Protein 5TR9 (pdb70)

Secondary structure (DSSP, 8-state):
--SEEEEEEEEEEEEETTEEEEEEE--TT----TT-EEEEEEEETTEEEEEEEE--S-TT-SEEEEEEEPPTT-HHHHHHHH--TT-EEEEES--B----GGGSPTTSEEEEEEEGGGGHHHHHHHT-HHHHHHSSEEEEEEEESSGGG-TTHHHHHHHH---EEEEEEESSS--SSSEESS-HHHHHHTTHHHHHHTS---TTTEEEEEEE-HHHHHHHHHHHHHTT--B--SS---SEEEEE--/--SEEEEEEEEEEEEETTEEEEEEE--TT----TT-EEEEEEEETTEEEEEEEE--S-TT-SEEEEEEEPPTT-HHHHHHTT--TT-EEEEES--B----GGGSPTTSEEEEEEEGGGGHHHHHHHT-HHHHHHSSEEEEEEEESSGGG-TTHHHHHHHT---EEEEEEESSS--SSSEESS-HHHHHHTTHHHHHHTS---TTTEEEEEEE-HHHHHHHHHHHHHTT--B--SS---SEEEEE--

Structure (mmCIF, N/CA/C/O backbone):
data_5TR9
#
_entry.id   5TR9
#
_cell.length_a   163.010
_cell.length_b   163.010
_cell.length_c   163.010
_cell.angle_alpha   90.000
_cell.angle_beta   90.000
_cell.angle_gamma   90.000
#
_symmetry.space_group_name_H-M   'I 21 3'
#
loop_
_entity.id
_entity.type
_entity.pdbx_description
1 polymer 'Ferredoxin-NADP reductase'
2 non-polymer 'FLAVIN-ADENINE DINUCLEOTIDE'
3 non-polymer 1,2-ETHANEDIOL
4 non-polymer 'CHLORIDE ION'
5 non-polymer 'MAGNESIUM ION'
6 non-polymer 'SODIUM ION'
7 water water
#
loop_
_atom_site.group_PDB
_atom_site.id
_atom_site.type_symbol
_atom_site.label_atom_id
_atom_site.label_alt_id
_atom_site.label_comp_id
_atom_site.label_asym_id
_atom_site.label_entity_id
_atom_site.label_seq_id
_atom_site.pdbx_PDB_ins_code
_atom_site.Cartn_x
_atom_site.Cartn_y
_atom_site.Cartn_z
_atom_site.occupancy
_atom_site.B_iso_or_equiv
_atom_site.auth_seq_id
_atom_site.auth_comp_id
_atom_si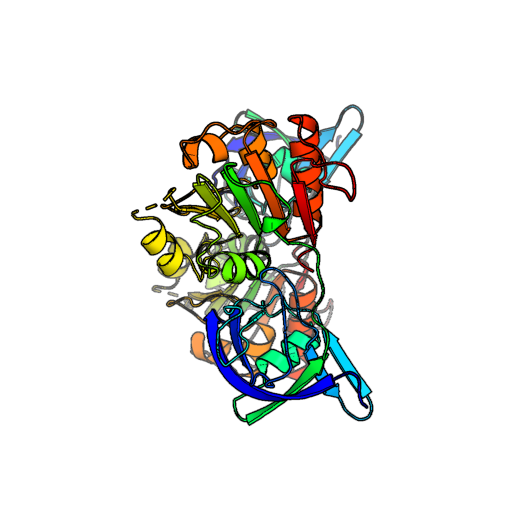te.auth_asym_id
_atom_site.auth_atom_id
_atom_site.pdbx_PDB_model_num
ATOM 1 N N . GLU A 1 14 ? -12.836 -55.571 54.491 1.00 57.29 14 GLU A N 1
ATOM 2 C CA . GLU A 1 14 ? -11.889 -55.896 53.432 1.00 56.11 14 GLU A CA 1
ATOM 3 C C . GLU A 1 14 ? -11.262 -54.622 52.854 1.00 57.49 14 GLU A C 1
ATOM 4 O O . GLU A 1 14 ? -10.889 -53.710 53.598 1.00 59.23 14 GLU A O 1
ATOM 6 N N . ALA A 1 15 ? -11.145 -54.567 51.528 1.00 48.97 15 ALA A N 1
ATOM 7 C CA . ALA A 1 15 ? -10.574 -53.402 50.870 1.00 41.46 15 ALA A CA 1
ATOM 8 C C . ALA A 1 15 ? -11.505 -52.197 51.000 1.00 32.21 15 ALA A C 1
ATOM 9 O O . ALA A 1 15 ? -12.696 -52.325 51.297 1.00 36.99 15 ALA A O 1
ATOM 11 N N . LYS A 1 16 ? -10.941 -51.010 50.780 1.00 29.94 16 LYS A N 1
ATOM 12 C CA . LYS A 1 16 ? -11.688 -49.763 50.877 1.00 24.56 16 LYS A CA 1
ATOM 13 C C . LYS A 1 16 ? -12.395 -49.400 49.580 1.00 22.08 16 LYS A C 1
ATOM 14 O O . LYS A 1 16 ? -13.061 -48.365 49.525 1.00 20.61 16 LYS A O 1
ATOM 16 N N . PHE A 1 17 ? -12.278 -50.235 48.550 1.00 21.38 17 PHE A N 1
ATOM 17 C CA . PHE A 1 17 ? -12.876 -49.962 47.253 1.00 17.64 17 PHE A CA 1
ATOM 18 C C . PHE A 1 17 ? -13.305 -51.276 46.613 1.00 20.78 17 PHE A C 1
ATOM 19 O O . PHE A 1 17 ? -12.925 -52.359 47.059 1.00 21.97 17 PHE A O 1
ATOM 27 N N . THR A 1 18 ? -14.087 -51.167 45.541 1.00 19.68 18 THR A N 1
ATOM 28 C CA . THR A 1 18 ? -14.416 -52.301 44.691 1.00 16.75 18 THR A CA 1
ATOM 29 C C . THR A 1 18 ? -13.966 -52.028 43.259 1.00 16.02 18 THR A C 1
ATOM 30 O O . THR A 1 18 ? -13.791 -50.875 42.841 1.00 19.20 18 THR A O 1
ATOM 34 N N . GLU A 1 19 ? -13.759 -53.115 42.520 1.00 19.53 19 GLU A N 1
ATOM 35 C CA . GLU A 1 19 ? -13.444 -53.046 41.099 1.00 17.03 19 GLU A CA 1
ATOM 36 C C . GLU A 1 19 ? -14.756 -53.026 40.322 1.00 18.85 19 GLU A C 1
ATOM 37 O O . GLU A 1 19 ? -15.541 -53.981 40.393 1.00 21.81 19 GLU A O 1
ATOM 43 N N . GLU A 1 20 ? -14.998 -51.939 39.606 1.00 16.85 20 GLU A N 1
ATOM 44 C CA . GLU A 1 20 ? -16.177 -51.791 38.770 1.00 15.82 20 GLU A CA 1
ATOM 45 C C . GLU A 1 20 ? -15.761 -51.733 37.301 1.00 17.64 20 GLU A C 1
ATOM 46 O O . GLU A 1 20 ? -14.579 -51.833 36.958 1.00 18.99 20 GLU A O 1
ATOM 52 N N . LYS A 1 21 ? -16.749 -51.586 36.419 1.00 17.26 21 LYS A N 1
ATOM 53 C CA . LYS A 1 21 ? -16.510 -51.549 34.980 1.00 16.40 21 LYS A CA 1
ATOM 54 C C . LYS A 1 21 ? -17.038 -50.248 34.394 1.00 14.64 21 LYS A C 1
ATOM 55 O O . LYS A 1 21 ? -18.116 -49.781 34.776 1.00 15.77 21 LYS A O 1
ATOM 61 N N . ILE A 1 22 ? -16.283 -49.675 33.452 1.00 12.65 22 ILE A N 1
ATOM 62 C CA . ILE A 1 22 ? -16.820 -48.599 32.621 1.00 13.82 22 ILE A CA 1
ATOM 63 C C . ILE A 1 22 ? -17.910 -49.179 31.733 1.00 13.33 22 ILE A C 1
ATOM 64 O O . ILE A 1 22 ? -17.686 -50.164 31.023 1.00 15.28 22 ILE A O 1
ATOM 69 N N . LEU A 1 23 ? -19.096 -48.572 31.764 1.00 11.60 23 LEU A N 1
ATOM 70 C CA . LEU A 1 23 ? -20.180 -49.040 30.909 1.00 11.08 23 LEU A CA 1
ATOM 71 C C . LEU A 1 23 ? -20.228 -48.288 29.584 1.00 13.19 23 LEU A C 1
ATOM 72 O O . LEU A 1 23 ? -20.447 -48.903 28.534 1.00 16.77 23 LEU A O 1
ATOM 77 N N . TRP A 1 24 ? -20.009 -46.976 29.604 1.00 12.18 24 TRP A N 1
ATOM 78 C CA . TRP A 1 24 ? -20.011 -46.201 28.371 1.00 12.31 24 TRP A CA 1
ATOM 79 C C . TRP A 1 24 ? -19.465 -44.818 28.677 1.00 13.77 24 TRP A C 1
ATOM 80 O O . TRP A 1 24 ? -19.509 -44.360 29.821 1.00 13.53 24 TRP A O 1
ATOM 91 N N . VAL A 1 25 ? -18.964 -44.159 27.632 1.00 12.03 25 VAL A N 1
ATOM 92 C CA . VAL A 1 25 ? -18.461 -42.792 27.705 1.00 12.49 25 VAL A CA 1
ATOM 93 C C . VAL A 1 25 ? -19.117 -42.005 26.584 1.00 13.76 25 VAL A C 1
ATOM 94 O O . VAL A 1 25 ? -19.092 -42.436 25.424 1.00 14.84 25 VAL A O 1
ATOM 98 N N . LYS A 1 26 ? -19.655 -40.838 26.917 1.00 13.09 26 LYS A N 1
ATOM 99 C CA . LYS A 1 26 ? -20.360 -39.991 25.962 1.00 12.16 26 LYS A CA 1
ATOM 100 C C . LYS A 1 26 ? -19.649 -38.649 25.894 1.00 13.85 26 LYS A C 1
ATOM 101 O O . LYS A 1 26 ? -19.512 -37.972 26.915 1.00 15.48 26 LYS A O 1
ATOM 107 N N . HIS A 1 27 ? -19.175 -38.276 24.706 1.00 13.83 27 HIS A N 1
ATOM 108 C CA . HIS A 1 27 ? -18.636 -36.936 24.491 1.00 13.89 27 HIS A CA 1
ATOM 109 C C . HIS A 1 27 ? -19.767 -35.978 24.140 1.00 16.40 27 HIS A C 1
ATOM 110 O O . HIS A 1 27 ? -20.475 -36.177 23.142 1.00 19.73 27 HIS A O 1
ATOM 117 N N . HIS A 1 28 ? -19.944 -34.953 24.970 1.00 12.56 28 HIS A N 1
ATOM 118 C CA . HIS A 1 28 ? -20.863 -33.867 24.654 1.00 13.11 28 HIS A CA 1
ATOM 119 C C . HIS A 1 28 ? -20.172 -32.781 23.846 1.00 18.62 28 HIS A C 1
ATOM 120 O O . HIS A 1 28 ? -20.791 -32.165 22.967 1.00 17.44 28 HIS A O 1
ATOM 127 N N . THR A 1 29 ? -18.899 -32.544 24.145 1.00 16.41 29 THR A N 1
ATOM 128 C CA . THR A 1 29 ? -17.958 -31.755 23.362 1.00 14.02 29 THR A CA 1
ATOM 129 C C . THR A 1 29 ? -16.659 -32.547 23.372 1.00 14.28 29 THR A C 1
ATOM 130 O O . THR A 1 29 ? -16.584 -33.583 24.052 1.00 15.49 29 THR A O 1
ATOM 134 N N . PRO A 1 30 ? -15.614 -32.102 22.668 1.00 15.00 30 PRO A N 1
ATOM 135 C CA . PRO A 1 30 ? -14.335 -32.823 22.742 1.00 16.07 30 PRO A CA 1
ATOM 136 C C . PRO A 1 30 ? -13.779 -32.952 24.144 1.00 18.75 30 PRO A C 1
ATOM 137 O O . PRO A 1 30 ? -13.007 -33.886 24.392 1.00 19.80 30 PRO A O 1
ATOM 141 N N . LYS A 1 31 ? -14.147 -32.069 25.075 1.00 14.07 31 LYS A N 1
ATOM 142 C CA A LYS A 1 31 ? -13.542 -32.079 26.398 0.39 14.70 31 LYS A CA 1
ATOM 143 C CA B LYS A 1 31 ? -13.547 -32.026 26.399 0.61 15.16 31 LYS A CA 1
ATOM 144 C C . LYS A 1 31 ? -14.546 -32.224 27.534 1.00 14.18 31 LYS A C 1
ATOM 145 O O . LYS A 1 31 ? -14.144 -32.180 28.703 1.00 17.00 31 LYS A O 1
ATOM 156 N N . LEU A 1 32 ? -15.832 -32.423 27.241 1.00 13.30 32 LEU A N 1
ATOM 157 C CA . LEU A 1 32 ? -16.836 -32.632 28.280 1.00 10.77 32 LEU A CA 1
ATOM 158 C C . LEU A 1 32 ? -17.466 -34.001 28.076 1.00 11.90 32 LEU A C 1
ATOM 159 O O . LEU A 1 32 ? -18.098 -34.246 27.040 1.00 14.68 32 LEU A O 1
ATOM 164 N N . ILE A 1 33 ? -17.301 -34.888 29.060 1.00 10.87 33 ILE A N 1
ATOM 165 C CA . ILE A 1 33 ? -17.855 -36.236 28.954 1.00 10.50 33 ILE A CA 1
ATOM 166 C C . ILE A 1 33 ? -18.800 -36.503 30.111 1.00 11.28 33 ILE A C 1
ATOM 167 O O . ILE A 1 33 ? -18.634 -35.983 31.221 1.00 12.24 33 ILE A O 1
ATOM 172 N N . THR A 1 34 ? -19.799 -37.343 29.848 1.00 10.81 34 THR A N 1
ATOM 173 C CA . THR A 1 34 ? -20.440 -38.095 30.916 1.00 9.81 34 THR A CA 1
ATOM 174 C C . THR A 1 34 ? -20.101 -39.562 30.708 1.00 12.19 34 THR A C 1
ATOM 175 O O . THR A 1 34 ? -19.796 -39.993 29.588 1.00 13.73 34 THR A O 1
ATOM 179 N N . PHE A 1 35 ? -20.089 -40.315 31.801 1.00 12.84 35 PHE A N 1
ATOM 180 C CA . PHE A 1 35 ? -19.825 -41.741 31.694 1.00 9.65 35 PHE A CA 1
ATOM 181 C C . PHE A 1 35 ? -20.523 -42.458 32.834 1.00 11.72 35 PHE A C 1
ATOM 182 O O . PHE A 1 35 ? -20.819 -41.862 33.873 1.00 12.13 35 PHE A O 1
ATOM 190 N N . ALA A 1 36 ? -20.824 -43.733 32.609 1.00 11.78 36 ALA A N 1
ATOM 191 C CA . ALA A 1 36 ? -21.487 -44.560 33.603 1.00 10.21 36 ALA A CA 1
ATOM 192 C C . ALA A 1 36 ? -20.588 -45.729 33.963 1.00 11.80 36 ALA A C 1
ATOM 193 O O . ALA A 1 36 ? -19.850 -46.251 33.114 1.00 12.59 36 ALA A O 1
ATOM 195 N N . ILE A 1 37 ? -20.674 -46.148 35.225 1.00 10.44 37 ILE A N 1
ATOM 196 C CA . ILE A 1 37 ? -19.951 -47.313 35.711 1.00 10.86 37 ILE A CA 1
ATOM 197 C C . ILE A 1 37 ? -20.937 -48.228 36.426 1.00 13.67 37 ILE A C 1
ATOM 198 O O . ILE A 1 37 ? -22.027 -47.813 36.836 1.00 13.74 37 ILE A O 1
ATOM 203 N N . SER A 1 38 ? -20.552 -49.496 36.556 1.00 13.49 38 SER A N 1
ATOM 204 C CA . SER A 1 38 ? -21.383 -50.431 37.305 1.00 12.78 38 SER A CA 1
ATOM 205 C C . SER A 1 38 ? -21.452 -50.018 38.771 1.00 15.55 38 SER A C 1
ATOM 206 O O . SER A 1 38 ? -20.514 -49.423 39.324 1.00 15.33 38 SER A O 1
ATOM 209 N N . ARG A 1 39 ? -22.595 -50.312 39.385 1.00 15.55 39 ARG A N 1
ATOM 210 C CA . ARG A 1 39 ? -22.902 -49.890 40.748 1.00 15.85 39 ARG A CA 1
ATOM 211 C C . ARG A 1 39 ? -23.100 -51.124 41.608 1.00 19.47 39 ARG A C 1
ATOM 212 O O . ARG A 1 39 ? -24.047 -51.897 41.363 1.00 20.19 39 ARG A O 1
ATOM 220 N N . PRO A 1 40 ? -22.259 -51.366 42.607 1.00 19.16 40 PRO A N 1
ATOM 221 C CA . PRO A 1 40 ? -22.497 -52.516 43.477 1.00 23.03 40 PRO A CA 1
ATOM 222 C C . PRO A 1 40 ? -23.759 -52.319 44.294 1.00 20.90 40 PRO A C 1
ATOM 223 O O . PRO A 1 40 ? -24.175 -51.193 44.591 1.00 19.87 40 PRO A O 1
ATOM 227 N N . GLU A 1 41 ? -24.380 -53.453 44.622 1.00 27.11 41 GLU A N 1
ATOM 228 C CA . GLU A 1 41 ? -25.605 -53.474 45.405 1.00 28.04 41 GLU A CA 1
ATOM 229 C C . GLU A 1 41 ? -25.452 -52.712 46.711 1.00 22.68 41 GLU A C 1
ATOM 230 O O . GLU A 1 41 ? -26.406 -52.085 47.181 1.00 24.43 41 GLU A O 1
ATOM 236 N N . SER A 1 42 ? -24.259 -52.736 47.298 1.00 23.74 42 SER A N 1
ATOM 237 C CA . SER A 1 42 ? -24.015 -52.140 48.603 1.00 28.68 42 SER A CA 1
ATOM 238 C C . SER A 1 42 ? -23.700 -50.650 48.552 1.00 24.79 42 SER A C 1
ATOM 239 O O . SER A 1 42 ? -23.553 -50.038 49.614 1.00 22.91 42 SER A O 1
ATOM 242 N N . TYR A 1 43 ? -23.579 -50.041 47.372 1.00 18.82 43 TYR A N 1
ATOM 243 C CA . TYR A 1 43 ? -23.123 -48.649 47.308 1.00 15.69 43 TYR A CA 1
ATOM 244 C C . TYR A 1 43 ? -24.295 -47.701 47.527 1.00 19.40 43 TYR A C 1
ATOM 245 O O . TYR A 1 43 ? -25.179 -47.589 46.672 1.00 21.91 43 TYR A O 1
ATOM 254 N N . ARG A 1 44 ? -24.276 -46.985 48.651 1.00 18.19 44 ARG A N 1
ATOM 255 C CA . ARG A 1 44 ? -25.317 -46.030 49.011 1.00 15.83 44 ARG A CA 1
ATOM 256 C C . ARG A 1 44 ? -24.758 -44.616 48.965 1.00 15.33 44 ARG A C 1
ATOM 257 O O . ARG A 1 44 ? -23.600 -44.384 49.332 1.00 18.65 44 ARG A O 1
ATOM 265 N N . PHE A 1 45 ? -25.584 -43.662 48.535 1.00 14.97 45 PHE A N 1
ATOM 266 C CA . PHE A 1 45 ? -25.181 -42.269 48.644 1.00 13.86 45 PHE A CA 1
ATOM 267 C C . PHE A 1 45 ? -26.429 -41.419 48.802 1.00 16.68 45 PHE A C 1
ATOM 268 O O . PHE A 1 45 ? -27.550 -41.876 48.561 1.00 14.86 45 PHE A O 1
ATOM 276 N N . LYS A 1 46 ? -26.228 -40.196 49.277 1.00 12.27 46 LYS A N 1
ATOM 277 C CA . LYS A 1 46 ? -27.289 -39.206 49.316 1.00 10.94 46 LYS A CA 1
ATOM 278 C C . LYS A 1 46 ? -27.083 -38.230 48.168 1.00 11.58 46 LYS A C 1
ATOM 279 O O . LYS A 1 46 ? -25.956 -37.804 47.901 1.00 10.87 46 LYS A O 1
ATOM 285 N N . ALA A 1 47 ? -28.175 -37.864 47.496 1.00 11.53 47 ALA A N 1
ATOM 286 C CA . ALA A 1 47 ? -28.063 -36.948 46.366 1.00 11.13 47 ALA A CA 1
ATOM 287 C C . ALA A 1 47 ? -27.338 -35.670 46.769 1.00 11.27 47 ALA A C 1
ATOM 288 O O . ALA A 1 47 ? -27.656 -35.055 47.793 1.00 12.79 47 ALA A O 1
ATOM 290 N N . GLY A 1 48 ? -26.340 -35.288 45.957 1.00 10.87 48 GLY A N 1
ATOM 291 C CA . GLY A 1 48 ? -25.465 -34.176 46.252 1.00 10.80 48 GLY A CA 1
ATOM 292 C C . GLY A 1 48 ? -24.068 -34.593 46.681 1.00 11.36 48 GLY A C 1
ATOM 293 O O . GLY A 1 48 ? -23.149 -33.756 46.669 1.00 11.44 48 GLY A O 1
ATOM 294 N N . GLN A 1 49 ? -23.881 -35.854 47.046 1.00 10.72 49 GLN A N 1
ATOM 295 C CA . GLN A 1 49 ? -22.589 -36.334 47.514 1.00 9.83 49 GLN A CA 1
ATOM 296 C C . GLN A 1 49 ? -21.686 -36.748 46.352 1.00 11.80 49 GLN A C 1
ATOM 297 O O . GLN A 1 49 ? -22.106 -36.836 45.191 1.00 11.84 49 GLN A O 1
ATOM 303 N N . PHE A 1 50 ? -20.411 -36.976 46.679 1.00 11.55 50 PHE A N 1
ATOM 304 C CA . PHE A 1 50 ? -19.427 -37.362 45.678 1.00 10.64 50 PHE A CA 1
ATOM 305 C C . PHE A 1 50 ? -18.772 -38.704 45.996 1.00 11.24 50 PHE A C 1
ATOM 306 O O . PHE A 1 50 ? -18.672 -39.130 47.155 1.00 13.11 50 PHE A O 1
ATOM 314 N N . SER A 1 51 ? -18.361 -39.380 44.920 1.00 11.17 51 SER A N 1
ATOM 315 C CA . SER A 1 51 ? -17.603 -40.619 44.952 1.00 10.31 51 SER A CA 1
ATOM 316 C C . SER A 1 51 ? -16.121 -40.313 44.825 1.00 14.28 51 SER A C 1
ATOM 317 O O . SER A 1 51 ? -15.723 -39.226 44.407 1.00 13.83 51 SER A O 1
ATOM 320 N N . ARG A 1 52 ? -15.304 -41.291 45.184 1.00 12.24 52 ARG A N 1
ATOM 321 C CA A ARG A 1 52 ? -13.888 -41.284 44.840 0.55 11.65 52 ARG A CA 1
ATOM 322 C CA B ARG A 1 52 ? -13.891 -41.281 44.836 0.45 12.11 52 ARG A CA 1
ATOM 323 C C . ARG A 1 52 ? -13.655 -42.421 43.857 1.00 15.88 52 ARG A C 1
ATOM 324 O O . ARG A 1 52 ? -13.965 -43.578 44.161 1.00 14.54 52 ARG A O 1
ATOM 339 N N . LEU A 1 53 ? -13.149 -42.082 42.676 1.00 12.05 53 LEU A N 1
ATOM 340 C CA . LEU A 1 53 ? -12.901 -43.032 41.604 1.00 12.36 53 LEU A CA 1
ATOM 341 C C . LEU A 1 53 ? -11.404 -43.146 41.394 1.00 14.27 53 LEU A C 1
ATOM 342 O O . LEU A 1 53 ? -10.664 -42.179 41.598 1.00 14.91 53 LEU A O 1
ATOM 347 N N . GLY A 1 54 ? -10.961 -44.331 40.981 1.00 13.69 54 GLY A N 1
ATOM 348 C CA . GLY A 1 54 ? -9.535 -44.560 40.873 1.00 12.98 54 GLY A CA 1
ATOM 349 C C . GLY A 1 54 ? -9.198 -45.534 39.768 1.00 16.17 54 GLY A C 1
ATOM 350 O O . GLY A 1 54 ? -10.061 -46.219 39.210 1.00 13.80 54 GLY A O 1
ATOM 351 N N . PHE A 1 55 ? -7.912 -45.580 39.455 1.00 14.74 55 PHE A N 1
ATOM 352 C CA . PHE A 1 55 ? -7.372 -46.574 38.541 1.00 16.09 55 PHE A CA 1
ATOM 353 C C . PHE A 1 55 ? -6.107 -47.170 39.131 1.00 17.94 55 PHE A C 1
ATOM 354 O O . PHE A 1 55 ? -5.345 -46.492 39.824 1.00 17.58 55 PHE A O 1
ATOM 362 N N . TYR A 1 56 ? -5.882 -48.446 38.834 1.00 16.57 56 TYR A N 1
ATOM 363 C CA . TYR A 1 56 ? -4.555 -49.011 39.007 1.00 18.05 56 TYR A CA 1
ATOM 364 C C . TYR A 1 56 ? -3.610 -48.357 38.008 1.00 18.49 56 TYR A C 1
ATOM 365 O O . TYR A 1 56 ? -3.913 -48.288 36.814 1.00 20.91 56 TYR A O 1
ATOM 374 N N . GLU A 1 57 ? -2.471 -47.858 38.490 1.00 16.97 57 GLU A N 1
ATOM 375 C CA . GLU A 1 57 ? -1.441 -47.274 37.629 1.00 21.70 57 GLU A CA 1
ATOM 376 C C . GLU A 1 57 ? -0.124 -47.952 37.977 1.00 17.73 57 GLU A C 1
ATOM 377 O O . GLU A 1 57 ? 0.477 -47.624 39.003 1.00 21.06 57 GLU A O 1
ATOM 383 N N . GLY A 1 58 ? 0.327 -48.889 37.144 1.00 16.65 58 GLY A N 1
ATOM 384 C CA . GLY A 1 58 ? 1.517 -49.640 37.501 1.00 21.35 58 GLY A CA 1
ATOM 385 C C . GLY A 1 58 ? 1.266 -50.346 38.819 1.00 22.91 58 GLY A C 1
ATOM 386 O O . GLY A 1 58 ? 0.211 -50.957 39.024 1.00 22.12 58 GLY A O 1
ATOM 387 N N . LYS A 1 59 ? 2.217 -50.225 39.744 1.00 19.13 59 LYS A N 1
ATOM 388 C CA . LYS A 1 59 ? 2.081 -50.804 41.081 1.00 20.49 59 LYS A CA 1
ATOM 389 C C . LYS A 1 59 ? 1.356 -49.883 42.050 1.00 23.97 59 LYS A C 1
ATOM 390 O O . LYS A 1 59 ? 1.235 -50.226 43.235 1.00 24.63 59 LYS A O 1
ATOM 396 N N . GLY A 1 60 ? 0.900 -48.726 41.586 1.00 19.50 60 GLY A N 1
ATOM 397 C CA . GLY A 1 60 ? 0.215 -47.775 42.443 1.00 19.30 60 GLY A CA 1
ATOM 398 C C . GLY A 1 60 ? -1.199 -47.433 42.019 1.00 21.97 60 GLY A C 1
ATOM 399 O O . GLY A 1 60 ? -1.877 -48.213 41.347 1.00 19.57 60 GLY A O 1
ATOM 400 N N . PHE A 1 61 ? -1.654 -46.249 42.416 1.00 19.35 61 PHE A N 1
ATOM 401 C CA . PHE A 1 61 ? -3.033 -45.832 42.218 1.00 17.62 61 PHE A CA 1
ATOM 402 C C . PHE A 1 61 ? -3.059 -44.372 41.815 1.00 17.95 61 PHE A C 1
ATOM 403 O O . PHE A 1 61 ? -2.114 -43.621 42.064 1.00 20.29 61 PHE A O 1
ATOM 411 N N . ILE A 1 62 ? -4.172 -43.975 41.214 1.00 16.06 62 ILE A N 1
ATOM 412 C CA . ILE A 1 62 ? -4.553 -42.573 41.121 1.00 15.67 62 ILE A CA 1
ATOM 413 C C . ILE A 1 62 ? -6.021 -42.475 41.504 1.00 15.77 62 ILE A C 1
ATOM 414 O O . ILE A 1 62 ? -6.834 -43.309 41.092 1.00 16.25 62 ILE A O 1
ATOM 419 N N . TRP A 1 63 ? -6.351 -41.478 42.321 1.00 12.24 63 TRP A N 1
ATOM 420 C CA . TRP A 1 63 ? -7.706 -41.285 42.830 1.00 15.26 63 TRP A CA 1
ATOM 421 C C . TRP A 1 63 ? -8.144 -39.842 42.654 1.00 14.75 63 TRP A C 1
ATOM 422 O O . TRP A 1 63 ? -7.354 -38.921 42.901 1.00 14.62 63 TRP A O 1
ATOM 433 N N . ARG A 1 64 ? -9.420 -39.651 42.299 1.00 12.02 64 ARG A N 1
ATOM 434 C CA . ARG A 1 64 ? -10.018 -38.317 42.209 1.00 12.49 64 ARG A CA 1
ATOM 435 C C . ARG A 1 64 ? -11.490 -38.371 42.610 1.00 13.20 64 ARG A C 1
ATOM 436 O O . ARG A 1 64 ? -12.157 -39.399 42.454 1.00 14.36 64 ARG A O 1
ATOM 444 N N . ALA A 1 65 ? -12.008 -37.234 43.084 1.00 12.90 65 ALA A N 1
ATOM 445 C CA . ALA A 1 65 ? -13.408 -37.135 43.497 1.00 11.12 65 ALA A CA 1
ATOM 446 C C . ALA A 1 65 ? -14.301 -36.632 42.361 1.00 11.68 65 ALA A C 1
ATOM 447 O O . ALA A 1 65 ? -13.905 -35.757 41.578 1.00 12.15 65 ALA A O 1
ATOM 449 N N . TYR A 1 66 ? -15.525 -37.176 42.288 1.00 11.56 66 TYR A N 1
ATOM 450 C CA . TYR A 1 66 ? -16.526 -36.775 41.293 1.00 11.06 66 TYR A CA 1
ATOM 451 C C . TYR A 1 66 ? -17.905 -36.806 41.925 1.00 10.92 66 TYR A C 1
ATOM 452 O O . TYR A 1 66 ? -18.263 -37.797 42.561 1.00 11.70 66 TYR A O 1
ATOM 461 N N . SER A 1 67 ? -18.684 -35.744 41.734 1.00 11.06 67 SER A N 1
ATOM 462 C CA . SER A 1 67 ? -20.064 -35.768 42.227 1.00 10.77 67 SER A CA 1
ATOM 463 C C . SER A 1 67 ? -20.917 -36.730 41.414 1.00 10.08 67 SER A C 1
ATOM 464 O O . SER A 1 67 ? -20.860 -36.743 40.183 1.00 11.68 67 SER A O 1
ATOM 467 N N . VAL A 1 68 ? -21.750 -37.521 42.097 1.00 10.22 68 VAL A N 1
ATOM 468 C CA . VAL A 1 68 ? -22.645 -38.410 41.359 1.00 9.90 68 VAL A CA 1
ATOM 469 C C . VAL A 1 68 ? -23.700 -37.578 40.643 1.00 10.49 68 VAL A C 1
ATOM 470 O O . VAL A 1 68 ? -24.387 -36.759 41.266 1.00 10.60 68 VAL A O 1
ATOM 474 N N . VAL A 1 69 ? -23.841 -37.786 39.325 1.00 9.68 69 VAL A N 1
ATOM 475 C CA A VAL A 1 69 ? -24.873 -37.059 38.589 0.56 9.96 69 VAL A CA 1
ATOM 476 C CA B VAL A 1 69 ? -24.835 -37.094 38.508 0.44 10.00 69 VAL A CA 1
ATOM 477 C C . VAL A 1 69 ? -26.141 -37.887 38.420 1.00 9.94 69 VAL A C 1
ATOM 478 O O . VAL A 1 69 ? -27.220 -37.306 38.224 1.00 14.01 69 VAL A O 1
ATOM 485 N N . SER A 1 70 ? -26.063 -39.206 38.554 1.00 10.03 70 SER A N 1
ATOM 486 C CA . SER A 1 70 ? -27.227 -40.054 38.407 1.00 9.66 70 SER A CA 1
ATOM 487 C C . SER A 1 70 ? -28.081 -40.054 39.676 1.00 11.30 70 SER A C 1
ATOM 488 O O . SER A 1 70 ? -27.669 -39.606 40.752 1.00 11.79 70 SER A O 1
ATOM 491 N N . ALA A 1 71 ? -29.277 -40.613 39.539 1.00 12.71 71 ALA A N 1
ATOM 492 C CA . ALA A 1 71 ? -30.232 -40.651 40.634 1.00 12.17 71 ALA A CA 1
ATOM 493 C C . ALA A 1 71 ? -29.828 -41.677 41.684 1.00 14.43 71 ALA A C 1
ATOM 494 O O . ALA A 1 71 ? -29.250 -42.724 41.378 1.00 15.62 71 ALA A O 1
ATOM 496 N N . GLU A 1 72 ? -30.192 -41.379 42.936 1.00 12.45 72 GLU A N 1
ATOM 497 C CA A GLU A 1 72 ? -29.941 -42.309 44.031 0.51 14.55 72 GLU A CA 1
ATOM 498 C CA B GLU A 1 72 ? -29.967 -42.320 44.033 0.49 14.68 72 GLU A CA 1
ATOM 499 C C . GLU A 1 72 ? -30.522 -43.696 43.747 1.00 19.32 72 GLU A C 1
ATOM 500 O O . GLU A 1 72 ? -29.959 -44.705 44.189 1.00 19.93 72 GLU A O 1
ATOM 511 N N . TYR A 1 73 ? -31.643 -43.761 43.034 1.00 14.90 73 TYR A N 1
ATOM 512 C CA . TYR A 1 73 ? -32.354 -44.997 42.756 1.00 16.57 73 TYR A CA 1
ATOM 513 C C . TYR A 1 73 ? -31.937 -45.643 41.440 1.00 15.84 73 TYR A C 1
ATOM 514 O O . TYR A 1 73 ? -32.469 -46.706 41.100 1.00 19.00 73 TYR A O 1
ATOM 523 N N . ALA A 1 74 ? -31.005 -45.043 40.698 1.00 16.30 74 ALA A N 1
ATOM 524 C CA . ALA A 1 74 ? -30.630 -45.634 39.416 1.00 14.96 74 ALA A CA 1
ATOM 525 C C . ALA A 1 74 ? -29.790 -46.896 39.626 1.00 16.33 74 ALA A C 1
ATOM 526 O O . ALA A 1 74 ? -29.253 -47.151 40.702 1.00 17.49 74 ALA A O 1
ATOM 528 N N . ASP A 1 75 ? -29.654 -47.684 38.557 1.00 14.11 75 ASP A N 1
ATOM 529 C CA . ASP A 1 75 ? -28.987 -48.978 38.624 1.00 14.19 75 ASP A CA 1
ATOM 530 C C . ASP A 1 75 ? -27.550 -48.930 38.126 1.00 13.82 75 ASP A C 1
ATOM 531 O O . ASP A 1 75 ? -26.936 -49.986 37.930 1.00 16.83 75 ASP A O 1
ATOM 536 N N . THR A 1 76 ? -27.023 -47.731 37.899 1.00 12.73 76 THR A N 1
ATOM 537 C CA . THR A 1 76 ? -25.650 -47.465 37.510 1.00 12.85 76 THR A CA 1
ATOM 538 C C . THR A 1 76 ? -25.261 -46.169 38.200 1.00 12.50 76 THR A C 1
ATOM 539 O O . THR A 1 76 ? -26.106 -45.490 38.786 1.00 16.12 76 THR A O 1
ATOM 543 N N . LEU A 1 77 ? -23.977 -45.824 38.126 1.00 10.34 77 LEU A N 1
ATOM 544 C CA . LEU A 1 77 ? -23.477 -44.540 38.605 1.00 11.11 77 LEU A CA 1
ATOM 545 C C . LEU A 1 77 ? -22.982 -43.737 37.414 1.00 13.31 77 LEU A C 1
ATOM 546 O O . LEU A 1 77 ? -22.194 -44.243 36.616 1.00 14.10 77 LEU A O 1
ATOM 551 N N . GLU A 1 78 ? -23.426 -42.488 37.302 1.00 10.88 78 GLU A N 1
ATOM 552 C CA A GLU A 1 78 ? -22.998 -41.623 36.218 0.64 9.64 78 GLU A CA 1
ATOM 553 C CA B GLU A 1 78 ? -23.030 -41.599 36.220 0.36 11.03 78 GLU A CA 1
ATOM 554 C C . GLU A 1 78 ? -22.257 -40.413 36.772 1.00 11.34 78 GLU A C 1
ATOM 555 O O . GLU A 1 78 ? -22.562 -39.919 37.862 1.00 11.58 78 GLU A O 1
ATOM 566 N N . TYR A 1 79 ? -21.281 -39.937 35.993 1.00 11.49 79 TYR A N 1
ATOM 567 C CA . TYR A 1 79 ? -20.427 -38.817 36.372 1.00 12.54 79 TYR A CA 1
ATOM 568 C C . TYR A 1 79 ? -20.256 -37.890 35.177 1.00 11.43 79 TYR A C 1
ATOM 569 O O . TYR A 1 79 ? -20.441 -38.292 34.022 1.00 12.11 79 TYR A O 1
ATOM 578 N N . PHE A 1 80 ? -19.945 -36.625 35.479 1.00 10.57 80 PHE A N 1
ATOM 579 C CA . PHE A 1 80 ? -19.688 -35.576 34.491 1.00 11.15 80 PHE A CA 1
ATOM 580 C C . PHE A 1 80 ? -18.282 -35.050 34.737 1.00 11.86 80 PHE A C 1
ATOM 581 O O . PHE A 1 80 ? -18.008 -34.506 35.811 1.00 11.92 80 PHE A O 1
ATOM 589 N N . ALA A 1 81 ? -17.389 -35.220 33.755 1.00 10.59 81 ALA A N 1
ATOM 590 C CA . ALA A 1 81 ? -15.999 -34.803 33.900 1.00 11.73 81 ALA A CA 1
ATOM 591 C C . ALA A 1 81 ? -15.575 -33.838 32.800 1.00 11.58 81 ALA A C 1
ATOM 592 O O . ALA A 1 81 ? -15.912 -34.018 31.622 1.00 12.97 81 ALA A O 1
ATOM 594 N N . VAL A 1 82 ? -14.835 -32.807 33.199 1.00 12.32 82 VAL A N 1
ATOM 595 C CA A VAL A 1 82 ? -14.166 -31.897 32.274 0.47 12.50 82 VAL A CA 1
ATOM 596 C CA B VAL A 1 82 ? -14.174 -31.907 32.256 0.53 12.28 82 VAL A CA 1
ATOM 597 C C . VAL A 1 82 ? -12.741 -32.387 32.071 1.00 15.34 82 VAL A C 1
ATOM 598 O O . VAL A 1 82 ? -12.009 -32.590 33.049 1.00 14.91 82 VAL A O 1
ATOM 605 N N . LEU A 1 83 ? -12.327 -32.559 30.811 1.00 12.52 83 LEU A N 1
ATOM 606 C CA . LEU A 1 83 ? -10.975 -33.049 30.549 1.00 14.28 83 LEU A CA 1
ATOM 607 C C . LEU A 1 83 ? -9.995 -31.881 30.599 1.00 14.61 83 LEU A C 1
ATOM 608 O O . LEU A 1 83 ? -10.109 -30.920 29.827 1.00 16.62 83 LEU A O 1
ATOM 613 N N . ILE A 1 84 ? -9.034 -31.959 31.518 1.00 12.51 84 ILE A N 1
ATOM 614 C CA . ILE A 1 84 ? -8.110 -30.867 31.799 1.00 13.85 84 ILE A CA 1
ATOM 615 C C . ILE A 1 84 ? -6.802 -31.121 31.063 1.00 14.83 84 ILE A C 1
ATOM 616 O O . ILE A 1 84 ? -6.243 -32.226 31.137 1.00 15.86 84 ILE A O 1
ATOM 621 N N . GLN A 1 85 ? -6.323 -30.106 30.332 1.00 15.17 85 GLN A N 1
ATOM 622 C CA . GLN A 1 85 ? -5.036 -30.189 29.659 1.00 16.59 85 GLN A CA 1
ATOM 623 C C . GLN A 1 85 ? -3.943 -30.548 30.660 1.00 16.97 85 GLN A C 1
ATOM 624 O O . GLN A 1 85 ? -3.806 -29.899 31.703 1.00 19.62 85 GLN A O 1
ATOM 630 N N . ASP A 1 86 ? -3.184 -31.594 30.339 1.00 18.09 86 ASP A N 1
ATOM 631 C CA . ASP A 1 86 ? -2.056 -32.100 31.118 1.00 17.05 86 ASP A CA 1
ATOM 632 C C . ASP A 1 86 ? -2.475 -32.735 32.439 1.00 19.64 86 ASP A C 1
ATOM 633 O O . ASP A 1 86 ? -1.603 -33.100 33.239 1.00 19.98 86 ASP A O 1
ATOM 638 N N . GLY A 1 87 ? -3.773 -32.890 32.693 1.00 15.32 87 GLY A N 1
ATOM 639 C CA . GLY A 1 87 ? -4.229 -33.514 33.915 1.00 15.08 87 GLY A CA 1
ATOM 640 C C . GLY A 1 87 ? -4.098 -35.024 33.847 1.00 16.81 87 GLY A C 1
ATOM 641 O O . GLY A 1 87 ? -4.444 -35.650 32.838 1.00 16.97 87 GLY A O 1
ATOM 642 N N . PRO A 1 88 ? -3.570 -35.644 34.911 1.00 12.69 88 PRO A N 1
ATOM 643 C CA . PRO A 1 88 ? -3.326 -37.096 34.833 1.00 13.99 88 PRO A CA 1
ATOM 644 C C . PRO A 1 88 ? -4.592 -37.932 34.791 1.00 13.66 88 PRO A C 1
ATOM 645 O O . PRO A 1 88 ? -4.652 -38.889 34.003 1.00 15.21 88 PRO A O 1
ATOM 649 N N . MET A 1 89 ? -5.611 -37.627 35.602 1.00 11.81 89 MET A N 1
ATOM 650 C CA . MET A 1 89 ? -6.837 -38.415 35.507 1.00 12.97 89 MET A CA 1
ATOM 651 C C . MET A 1 89 ? -7.527 -38.170 34.173 1.00 14.02 89 MET A C 1
ATOM 652 O O . MET A 1 89 ? -8.085 -39.099 33.573 1.00 13.93 89 MET A O 1
ATOM 657 N N . SER A 1 90 ? -7.475 -36.925 33.688 1.00 14.37 90 SER A N 1
ATOM 658 C CA . SER A 1 90 ? -8.101 -36.590 32.416 1.00 12.91 90 SER A CA 1
ATOM 659 C C . SER A 1 90 ? -7.511 -37.409 31.275 1.00 12.95 90 SER A C 1
ATOM 660 O O . SER A 1 90 ? -8.244 -37.845 30.383 1.00 14.65 90 SER A O 1
ATOM 663 N N . ALA A 1 91 ? -6.194 -37.656 31.304 1.00 13.29 91 ALA A N 1
ATOM 664 C CA . ALA A 1 91 ? -5.577 -38.470 30.264 1.00 13.26 91 ALA A CA 1
ATOM 665 C C . ALA A 1 91 ? -6.109 -39.893 30.301 1.00 16.15 91 ALA A C 1
ATOM 666 O O . ALA A 1 91 ? -6.275 -40.532 29.255 1.00 17.95 91 ALA A O 1
ATOM 668 N N . LEU A 1 92 ? -6.357 -40.418 31.500 1.00 14.93 92 LEU A N 1
ATOM 669 C CA . LEU A 1 92 ? -6.926 -41.759 31.588 1.00 11.77 92 LEU A CA 1
ATOM 670 C C . LEU A 1 92 ? -8.379 -41.763 31.130 1.00 13.33 92 LEU A C 1
ATOM 671 O O . LEU A 1 92 ? -8.811 -42.692 30.439 1.00 16.06 92 LEU A O 1
ATOM 676 N N . PHE A 1 93 ? -9.157 -40.750 31.528 1.00 13.72 93 PHE A N 1
ATOM 677 C CA . PHE A 1 93 ? -10.542 -40.678 31.074 1.00 12.82 93 PHE A CA 1
ATOM 678 C C . PHE A 1 93 ? -10.614 -40.612 29.554 1.00 15.91 93 PHE A C 1
ATOM 679 O O . PHE A 1 93 ? -11.526 -41.178 28.940 1.00 17.86 93 PHE A O 1
ATOM 687 N N . ALA A 1 94 ? -9.649 -39.931 28.924 1.00 12.92 94 ALA A N 1
ATOM 688 C CA . ALA A 1 94 ? -9.688 -39.752 27.475 1.00 16.94 94 ALA A CA 1
ATOM 689 C C . ALA A 1 94 ? -9.461 -41.058 26.726 1.00 18.55 94 ALA A C 1
ATOM 690 O O . ALA A 1 94 ? -9.863 -41.171 25.563 1.00 26.71 94 ALA A O 1
ATOM 692 N N . LYS A 1 95 ? -8.824 -42.039 27.366 1.00 15.99 95 LYS A N 1
ATOM 693 C CA . LYS A 1 95 ? -8.498 -43.319 26.747 1.00 20.09 95 LYS A CA 1
ATOM 694 C C . LYS A 1 95 ? -9.411 -44.458 27.177 1.00 18.83 95 LYS A C 1
ATOM 695 O O . LYS A 1 95 ? -9.378 -45.519 26.543 1.00 21.25 95 LYS A O 1
ATOM 697 N N . MET A 1 96 ? -10.215 -44.277 28.223 1.00 15.31 96 MET A N 1
ATOM 698 C CA . MET A 1 96 ? -10.966 -45.406 28.762 1.00 16.01 96 MET A CA 1
ATOM 699 C C . MET A 1 96 ? -12.156 -45.750 27.870 1.00 16.58 96 MET A C 1
ATOM 700 O O . MET A 1 96 ? -12.675 -44.917 27.119 1.00 18.87 96 MET A O 1
ATOM 705 N N . GLN A 1 97 ? -12.586 -47.005 27.954 1.00 17.95 97 GLN A N 1
ATOM 706 C CA . GLN A 1 97 ? -13.744 -47.430 27.178 1.00 20.55 97 GLN A CA 1
ATOM 707 C C . GLN A 1 97 ? -14.443 -48.582 27.880 1.00 18.19 97 GLN A C 1
ATOM 708 O O . GLN A 1 97 ? -13.924 -49.169 28.831 1.00 16.13 97 GLN A O 1
ATOM 714 N N . GLN A 1 98 ? -15.637 -48.893 27.374 1.00 19.95 98 GLN A N 1
ATOM 715 C CA . GLN A 1 98 ? -16.483 -49.941 27.929 1.00 17.37 98 GLN A CA 1
ATOM 716 C C . GLN A 1 98 ? -15.700 -51.212 28.231 1.00 17.05 98 GLN A C 1
ATOM 717 O O . GLN A 1 98 ? -14.952 -51.717 27.388 1.00 18.33 98 GLN A O 1
ATOM 723 N N . GLY A 1 99 ? -15.874 -51.724 29.450 1.00 15.72 99 GLY A N 1
ATOM 724 C CA . GLY A 1 99 ? -15.251 -52.957 29.879 1.00 15.77 99 GLY A CA 1
ATOM 725 C C . GLY A 1 99 ? -13.970 -52.758 30.663 1.00 16.72 99 GLY A C 1
ATOM 726 O O . GLY A 1 99 ? -13.498 -53.709 31.305 1.00 19.60 99 GLY A O 1
ATOM 727 N N . ASP A 1 100 ? -13.396 -51.558 30.617 1.00 15.85 100 ASP A N 1
ATOM 728 C CA . ASP A 1 100 ? -12.223 -51.242 31.420 1.00 16.53 100 ASP A CA 1
ATOM 729 C C . ASP A 1 100 ? -12.577 -51.210 32.905 1.00 16.39 100 ASP A C 1
ATOM 730 O O . ASP A 1 100 ? -13.706 -50.879 33.298 1.00 17.33 100 ASP A O 1
ATOM 735 N N . THR A 1 101 ? -11.589 -51.545 33.734 1.00 17.79 101 THR A N 1
ATOM 736 C CA . THR A 1 101 ? -11.755 -51.536 35.182 1.00 17.61 101 THR A CA 1
ATOM 737 C C . THR A 1 101 ? -11.578 -50.126 35.727 1.00 17.79 101 THR A C 1
ATOM 738 O O . THR A 1 101 ? -10.620 -49.429 35.376 1.00 19.24 101 THR A O 1
ATOM 742 N N . ILE A 1 102 ? -12.496 -49.718 36.600 1.00 14.68 102 ILE A N 1
ATOM 743 C CA . ILE A 1 102 ? -12.374 -48.484 37.360 1.00 13.38 102 ILE A CA 1
ATOM 744 C C . ILE A 1 102 ? -12.687 -48.827 38.809 1.00 15.90 102 ILE A C 1
ATOM 745 O O . ILE A 1 102 ? -13.489 -49.724 39.090 1.00 17.53 102 ILE A O 1
ATOM 750 N N . LEU A 1 103 ? -12.008 -48.149 39.731 1.00 14.40 103 LEU A N 1
ATOM 751 C CA . LEU A 1 103 ? -12.122 -48.442 41.155 1.00 15.90 103 LEU A CA 1
ATOM 752 C C . LEU A 1 103 ? -13.083 -47.455 41.803 1.00 14.28 103 LEU A C 1
ATOM 753 O O . LEU A 1 103 ? -13.034 -46.257 41.516 1.00 13.94 103 LEU A O 1
ATOM 758 N N . LEU A 1 104 ? -13.955 -47.968 42.677 1.00 16.07 104 LEU A N 1
ATOM 759 C CA . LEU A 1 104 ? -14.972 -47.164 43.354 1.00 13.48 104 LEU A CA 1
ATOM 760 C C . LEU A 1 104 ? -14.769 -47.279 44.859 1.00 12.95 104 LEU A C 1
ATOM 761 O O . LEU A 1 104 ? -14.980 -48.349 45.435 1.00 16.62 104 LEU A O 1
ATOM 766 N N . ASP A 1 105 ? -14.367 -46.180 45.497 1.00 15.17 105 ASP A N 1
ATOM 767 C CA . ASP A 1 105 ? -14.283 -46.159 46.954 1.00 16.62 105 ASP A CA 1
ATOM 768 C C . ASP A 1 105 ? -15.647 -46.504 47.538 1.00 17.12 105 ASP A C 1
ATOM 769 O O . ASP A 1 105 ? -16.679 -46.069 47.023 1.00 16.60 105 ASP A O 1
ATOM 774 N N . LYS A 1 106 ? -15.654 -47.319 48.598 1.00 16.51 106 LYS A N 1
ATOM 775 C CA . LYS A 1 106 ? -16.920 -47.807 49.143 1.00 16.92 106 LYS A CA 1
ATOM 776 C C . LYS A 1 106 ? -17.748 -46.704 49.798 1.00 20.42 106 LYS A C 1
ATOM 777 O O . LYS A 1 106 ? -18.950 -46.896 50.017 1.00 20.98 106 LYS A O 1
ATOM 783 N N . ASN A 1 107 ? -17.153 -45.555 50.100 1.00 16.67 107 ASN A N 1
ATOM 784 C CA . ASN A 1 107 ? -17.839 -44.502 50.836 1.00 17.99 107 ASN A CA 1
ATOM 785 C C . ASN A 1 107 ? -18.090 -43.295 49.943 1.00 17.63 107 ASN A C 1
ATOM 786 O O . ASN A 1 107 ? -17.181 -42.836 49.240 1.00 17.41 107 ASN A O 1
ATOM 791 N N . ALA A 1 108 ? -19.316 -42.783 49.980 1.00 16.09 108 ALA A N 1
ATOM 792 C CA . ALA A 1 108 ? -19.646 -41.490 49.402 1.00 13.85 108 ALA A CA 1
ATOM 793 C C . ALA A 1 108 ? -19.634 -40.431 50.496 1.00 15.39 108 ALA A C 1
ATOM 794 O O . ALA A 1 108 ? -19.964 -40.706 51.654 1.00 18.03 108 ALA A O 1
ATOM 796 N N . THR A 1 109 ? -19.278 -39.205 50.112 1.00 14.65 109 THR A N 1
ATOM 797 C CA . THR A 1 109 ? -18.929 -38.148 51.054 1.00 15.15 109 THR A CA 1
ATOM 798 C C . THR A 1 109 ? -19.598 -36.848 50.629 1.00 13.58 109 THR A C 1
ATOM 799 O O . THR A 1 109 ? -19.904 -36.646 49.453 1.00 13.76 109 THR A O 1
ATOM 803 N N . GLY A 1 110 ? -19.820 -35.959 51.596 1.00 14.69 110 GLY A N 1
ATOM 804 C CA . GLY A 1 110 ? -20.164 -34.599 51.240 1.00 14.50 110 GLY A CA 1
ATOM 805 C C . GLY A 1 110 ? -21.355 -34.057 51.993 1.00 15.21 110 GLY A C 1
ATOM 806 O O . GLY A 1 110 ? -22.168 -34.822 52.537 1.00 17.06 110 GLY A O 1
ATOM 807 N N . PHE A 1 111 ? -21.478 -32.728 52.011 1.00 14.88 111 PHE A N 1
ATOM 808 C CA . PHE A 1 111 ? -22.481 -32.063 52.831 1.00 16.39 111 PHE A CA 1
ATOM 809 C C . PHE A 1 111 ? -23.419 -31.174 52.028 1.00 15.85 111 PHE A C 1
ATOM 810 O O . PHE A 1 111 ? -24.141 -30.362 52.624 1.00 15.54 111 PHE A O 1
ATOM 818 N N . LEU A 1 112 ? -23.445 -31.310 50.698 1.00 13.62 112 LEU A N 1
ATOM 819 C CA . LEU A 1 112 ? -24.449 -30.631 49.875 1.00 10.39 112 LEU A CA 1
ATOM 820 C C . LEU A 1 112 ? -25.745 -31.419 49.994 1.00 13.09 112 LEU A C 1
ATOM 821 O O . LEU A 1 112 ? -26.135 -32.183 49.109 1.00 14.59 112 LEU A O 1
ATOM 826 N N . LEU A 1 113 ? -26.425 -31.211 51.118 1.00 11.88 113 LEU A N 1
ATOM 827 C CA . LEU A 1 113 ? -27.558 -32.035 51.533 1.00 13.18 113 LEU A CA 1
ATOM 828 C C . LEU A 1 113 ? -28.767 -31.128 51.714 1.00 12.49 113 LEU A C 1
ATOM 829 O O . LEU A 1 113 ? -29.008 -30.609 52.816 1.00 13.75 113 LEU A O 1
ATOM 834 N N . PRO A 1 114 ? -29.567 -30.926 50.660 1.00 12.04 114 PRO A N 1
ATOM 835 C CA . PRO A 1 114 ? -30.596 -29.871 50.707 1.00 13.31 114 PRO A CA 1
ATOM 836 C C . PRO A 1 114 ? -31.699 -30.114 51.718 1.00 12.71 114 PRO A C 1
ATOM 837 O O . PRO A 1 114 ? -32.323 -29.141 52.158 1.00 12.34 114 PRO A O 1
ATOM 841 N N . GLU A 1 115 ? -31.956 -31.360 52.110 1.00 12.48 115 GLU A N 1
ATOM 842 C CA . GLU A 1 115 ? -33.040 -31.604 53.062 1.00 11.04 115 GLU A CA 1
ATOM 843 C C . GLU A 1 115 ? -32.687 -31.196 54.477 1.00 12.59 115 GLU A C 1
ATOM 844 O O . GLU A 1 115 ? -33.552 -31.271 55.359 1.00 14.83 115 GLU A O 1
ATOM 850 N N . ARG A 1 116 ? -31.457 -30.739 54.709 1.00 12.09 116 ARG A N 1
ATOM 851 C CA . ARG A 1 116 ? -31.119 -30.072 55.958 1.00 11.91 116 ARG A CA 1
ATOM 852 C C . ARG A 1 116 ? -31.675 -28.653 56.035 1.00 11.74 116 ARG A C 1
ATOM 853 O O . ARG A 1 116 ? -31.688 -28.069 57.122 1.00 13.57 116 ARG A O 1
ATOM 861 N N . PHE A 1 117 ? -32.110 -28.081 54.905 1.00 11.66 117 PHE A N 1
ATOM 862 C CA . PHE A 1 117 ? -32.898 -26.857 54.877 1.00 11.01 117 PHE A CA 1
ATOM 863 C C . PHE A 1 117 ? -34.374 -27.204 55.102 1.00 14.53 117 PHE A C 1
ATOM 864 O O . PHE A 1 117 ? -34.839 -28.264 54.659 1.00 15.04 117 PHE A O 1
ATOM 872 N N . PRO A 1 118 ? -35.141 -26.326 55.752 1.00 14.43 118 PRO A N 1
ATOM 873 C CA . PRO A 1 118 ? -36.542 -26.657 56.050 1.00 14.49 118 PRO A CA 1
ATOM 874 C C . PRO A 1 118 ? -37.425 -26.596 54.817 1.00 15.45 118 PRO A C 1
ATOM 875 O O . PRO A 1 118 ? -37.192 -25.818 53.884 1.00 15.18 118 PRO A O 1
ATOM 879 N N . ASP A 1 119 ? -38.458 -27.433 54.832 1.00 14.10 119 ASP A N 1
ATOM 880 C CA . ASP A 1 119 ? -39.464 -27.418 53.776 1.00 14.17 119 ASP A CA 1
ATOM 881 C C . ASP A 1 119 ? -40.074 -26.028 53.610 1.00 14.90 119 ASP A C 1
ATOM 882 O O . ASP A 1 119 ? -40.246 -25.278 54.574 1.00 16.79 119 ASP A O 1
ATOM 887 N N . GLY A 1 120 ? -40.467 -25.711 52.373 1.00 14.00 120 GLY A N 1
ATOM 888 C CA . GLY A 1 120 ? -41.250 -24.522 52.115 1.00 14.15 120 GLY A CA 1
ATOM 889 C C . GLY A 1 120 ? -40.450 -23.326 51.649 1.00 18.36 120 GLY A C 1
ATOM 890 O O . GLY A 1 120 ? -41.050 -22.313 51.259 1.00 22.62 120 GLY A O 1
ATOM 891 N N . LYS A 1 121 ? -39.127 -23.411 51.680 1.00 14.19 121 LYS A N 1
ATOM 892 C CA . LYS A 1 121 ? -38.283 -22.320 51.235 1.00 15.26 121 LYS A CA 1
ATOM 893 C C . LYS A 1 121 ? -38.078 -22.401 49.725 1.00 16.55 121 LYS A C 1
ATOM 894 O O . LYS A 1 121 ? -38.423 -23.390 49.071 1.00 15.97 121 LYS A O 1
ATOM 900 N N . ASP A 1 122 ? -37.507 -21.337 49.169 1.00 14.41 122 ASP A N 1
ATOM 901 C CA . ASP A 1 122 ? -37.097 -21.331 47.770 1.00 13.47 122 ASP A CA 1
ATOM 902 C C . ASP A 1 122 ? -35.646 -21.776 47.687 1.00 16.14 122 ASP A C 1
ATOM 903 O O . ASP A 1 122 ? -34.755 -21.092 48.204 1.00 16.30 122 ASP A O 1
ATOM 908 N N . LEU A 1 123 ? -35.408 -22.911 47.039 1.00 12.42 123 LEU A N 1
ATOM 909 C CA . LEU A 1 123 ? -34.064 -23.474 46.940 1.00 11.80 123 LEU A CA 1
ATOM 910 C C . LEU A 1 123 ? -33.373 -22.930 45.695 1.00 13.30 123 LEU A C 1
ATOM 911 O O . LEU A 1 123 ? -33.891 -23.075 44.582 1.00 13.19 123 LEU A O 1
ATOM 916 N N . VAL A 1 124 ? -32.194 -22.328 45.868 1.00 11.53 124 VAL A N 1
ATOM 917 C CA . VAL A 1 124 ? -31.466 -21.713 44.754 1.00 9.70 124 VAL A CA 1
ATOM 918 C C . VAL A 1 124 ? -30.076 -22.339 44.685 1.00 11.89 124 VAL A C 1
ATOM 919 O O . VAL A 1 124 ? -29.252 -22.140 45.588 1.00 11.43 124 VAL A O 1
ATOM 923 N N . MET A 1 125 ? -29.814 -23.078 43.614 1.00 10.00 125 MET A N 1
ATOM 924 C CA . MET A 1 125 ? -28.543 -23.766 43.408 1.00 8.15 125 MET A CA 1
ATOM 925 C C . MET A 1 125 ? -27.704 -22.965 42.416 1.00 11.49 125 MET A C 1
ATOM 926 O O . MET A 1 125 ? -28.138 -22.726 41.287 1.00 13.48 125 MET A O 1
ATOM 931 N N . LEU A 1 126 ? -26.510 -22.547 42.843 1.00 9.97 126 LEU A N 1
ATOM 932 C CA . LEU A 1 126 ? -25.617 -21.710 42.046 1.00 9.42 126 LEU A CA 1
ATOM 933 C C . LEU A 1 126 ? -24.382 -22.530 41.707 1.00 11.13 126 LEU A C 1
ATOM 934 O O . LEU A 1 126 ? -23.715 -23.039 42.611 1.00 11.45 126 LEU A O 1
ATOM 939 N N . CYS A 1 127 ? -24.067 -22.671 40.421 1.00 9.78 127 CYS A N 1
ATOM 940 C CA . CYS A 1 127 ? -22.918 -23.514 40.119 1.00 10.53 127 CYS A CA 1
ATOM 941 C C . CYS A 1 127 ? -22.176 -23.010 38.893 1.00 11.32 127 CYS A C 1
ATOM 942 O O . CYS A 1 127 ? -22.713 -22.243 38.086 1.00 11.90 127 CYS A O 1
ATOM 945 N N . THR A 1 128 ? -20.923 -23.464 38.770 1.00 11.30 128 THR A N 1
ATOM 946 C CA . THR A 1 128 ? -20.106 -23.232 37.583 1.00 10.39 128 THR A CA 1
ATOM 947 C C . THR A 1 128 ? -19.585 -24.557 37.056 1.00 11.08 128 THR A C 1
ATOM 948 O O . THR A 1 128 ? -19.266 -25.462 37.826 1.00 11.44 128 THR A O 1
ATOM 952 N N . GLY A 1 129 ? -19.466 -24.639 35.728 1.00 10.92 129 GLY A N 1
ATOM 953 C CA . GLY A 1 129 ? -18.745 -25.752 35.129 1.00 11.89 129 GLY A CA 1
ATOM 954 C C . GLY A 1 129 ? -19.296 -27.093 35.564 1.00 12.26 129 GLY A C 1
ATOM 955 O O . GLY A 1 129 ? -20.510 -27.321 35.555 1.00 12.51 129 GLY A O 1
ATOM 956 N N . SER A 1 130 ? -18.391 -27.991 35.967 1.00 10.60 130 SER A N 1
ATOM 957 C CA . SER A 1 130 ? -18.820 -29.312 36.422 1.00 11.13 130 SER A CA 1
ATOM 958 C C . SER A 1 130 ? -19.508 -29.279 37.783 1.00 12.51 130 SER A C 1
ATOM 959 O O . SER A 1 130 ? -20.041 -30.310 38.207 1.00 13.32 130 SER A O 1
ATOM 962 N N . GLY A 1 131 ? -19.533 -28.127 38.462 1.00 12.88 131 GLY A N 1
ATOM 963 C CA . GLY A 1 131 ? -20.251 -27.968 39.721 1.00 11.26 131 GLY A CA 1
ATOM 964 C C . GLY A 1 131 ? -21.751 -28.182 39.623 1.00 10.72 131 GLY A C 1
ATOM 965 O O . GLY A 1 131 ? -22.410 -28.304 40.666 1.00 12.04 131 GLY A O 1
ATOM 966 N N . ILE A 1 132 ? -22.312 -28.213 38.406 1.00 9.91 132 ILE A N 1
ATOM 967 C CA . ILE A 1 132 ? -23.707 -28.615 38.244 1.00 10.66 132 ILE A CA 1
ATOM 968 C C . ILE A 1 132 ? -23.940 -30.068 38.653 1.00 11.62 132 ILE A C 1
ATOM 969 O O . ILE A 1 132 ? -25.061 -30.428 39.013 1.00 10.50 132 ILE A O 1
ATOM 974 N N . ALA A 1 133 ? -22.896 -30.907 38.647 1.00 10.91 133 ALA A N 1
ATOM 975 C CA . ALA A 1 133 ? -23.069 -32.353 38.829 1.00 10.73 133 ALA A CA 1
ATOM 976 C C . ALA A 1 133 ? -23.885 -32.750 40.056 1.00 10.92 133 ALA A C 1
ATOM 977 O O . ALA A 1 133 ? -24.862 -33.502 39.895 1.00 11.20 133 ALA A O 1
ATOM 979 N N . PRO A 1 134 ? -23.559 -32.321 41.284 1.00 10.51 134 PRO A N 1
ATOM 980 C CA . PRO A 1 134 ? -24.379 -32.762 42.430 1.00 10.06 134 PRO A CA 1
ATOM 981 C C . PRO A 1 134 ? -25.812 -32.284 42.339 1.00 11.64 134 PRO A C 1
ATOM 982 O O . PRO A 1 134 ? -26.729 -32.948 42.845 1.00 12.52 134 PRO A O 1
ATOM 986 N N . PHE A 1 135 ? -26.028 -31.135 41.714 1.00 9.62 135 PHE A N 1
ATOM 987 C CA . PHE A 1 135 ? -27.382 -30.607 41.618 1.00 10.97 135 PHE A CA 1
ATOM 988 C C . PHE A 1 135 ? -28.225 -31.412 40.634 1.00 11.52 135 PHE A C 1
ATOM 989 O O . PHE A 1 135 ? -29.448 -31.488 40.800 1.00 11.52 135 PHE A O 1
ATOM 997 N N . LEU A 1 136 ? -27.598 -32.059 39.640 1.00 10.50 136 LEU A N 1
ATOM 998 C CA . LEU A 1 136 ? -28.361 -32.959 38.771 1.00 11.17 136 LEU A CA 1
ATOM 999 C C . LEU A 1 136 ? -28.929 -34.132 39.567 1.00 13.31 136 LEU A C 1
ATOM 1000 O O . LEU A 1 136 ? -30.098 -34.512 39.389 1.00 12.80 136 LEU A O 1
ATOM 1005 N N . SER A 1 137 ? -28.126 -34.714 40.468 1.00 11.11 137 SER A N 1
ATOM 1006 C CA . SER A 1 137 ? -28.631 -35.805 41.293 1.00 10.69 137 SER A CA 1
ATOM 1007 C C . SER A 1 137 ? -29.738 -35.321 42.221 1.00 11.54 137 SER A C 1
ATOM 1008 O O . SER A 1 137 ? -30.751 -36.009 42.398 1.00 12.92 137 SER A O 1
ATOM 1011 N N . ILE A 1 138 ? -29.563 -34.136 42.814 1.00 11.22 138 ILE A N 1
ATOM 1012 C CA . ILE A 1 138 ? -30.593 -33.570 43.681 1.00 10.69 138 ILE A CA 1
ATOM 1013 C C . ILE A 1 138 ? -31.895 -33.366 42.911 1.00 12.60 138 ILE A C 1
ATOM 1014 O O . ILE A 1 138 ? -32.981 -33.686 43.411 1.00 12.64 138 ILE A O 1
ATOM 1019 N N . LEU A 1 139 ? -31.811 -32.862 41.675 1.00 13.26 139 LEU A N 1
ATOM 1020 C CA . LEU A 1 139 ? -33.023 -32.666 40.873 1.00 12.53 139 LEU A CA 1
ATOM 1021 C C . LEU A 1 139 ? -33.721 -33.968 40.517 1.00 17.81 139 LEU A C 1
ATOM 1022 O O . LEU A 1 139 ? -34.904 -33.950 40.152 1.00 17.96 139 LEU A O 1
ATOM 1027 N N . GLU A 1 140 ? -33.020 -35.096 40.580 1.00 13.08 140 GLU A N 1
ATOM 1028 C CA A GLU A 1 140 ? -33.653 -36.375 40.317 0.56 12.95 140 GLU A CA 1
ATOM 1029 C CA B GLU A 1 140 ? -33.626 -36.397 40.340 0.44 13.72 140 GLU A CA 1
ATOM 1030 C C . GLU A 1 140 ? -34.377 -36.935 41.546 1.00 13.68 140 GLU A C 1
ATOM 1031 O O . GLU A 1 140 ? -35.048 -37.955 41.428 1.00 18.20 140 GLU A O 1
ATOM 1042 N N . GLN A 1 141 ? -34.268 -36.271 42.702 1.00 13.90 141 GLN A N 1
ATOM 1043 C CA . GLN A 1 141 ? -35.004 -36.684 43.895 1.00 15.10 141 GLN A CA 1
ATOM 1044 C C . GLN A 1 141 ? -36.435 -36.177 43.807 1.00 19.21 141 GLN A C 1
ATOM 1045 O O . GLN A 1 141 ? -36.643 -34.958 43.818 1.00 17.84 141 GLN A O 1
ATOM 1051 N N . PRO A 1 142 ? -37.439 -37.055 43.732 1.00 15.92 142 PRO A N 1
ATOM 1052 C CA . PRO A 1 142 ? -38.818 -36.563 43.576 1.00 18.92 142 PRO A CA 1
ATOM 1053 C C . PRO A 1 142 ? -39.256 -35.648 44.702 1.00 20.35 142 PRO A C 1
ATOM 1054 O O . PRO A 1 142 ? -40.065 -34.742 44.470 1.00 19.22 142 PRO A O 1
ATOM 1058 N N . GLU A 1 143 ? -38.739 -35.844 45.914 1.00 16.67 143 GLU A N 1
ATOM 1059 C CA . GLU A 1 143 ? -39.230 -35.055 47.037 1.00 17.84 143 GLU A CA 1
ATOM 1060 C C . GLU A 1 143 ? -38.677 -33.638 47.061 1.00 18.61 143 GLU A C 1
ATOM 1061 O O . GLU A 1 143 ? -39.193 -32.809 47.816 1.00 20.13 143 GLU A O 1
ATOM 1067 N N . ILE A 1 144 ? -37.662 -33.326 46.256 1.00 15.71 144 ILE A N 1
ATOM 1068 C CA . ILE A 1 144 ? -37.084 -31.984 46.305 1.00 14.99 144 ILE A CA 1
ATOM 1069 C C . ILE A 1 144 ? -38.075 -30.945 45.781 1.00 18.02 144 ILE A C 1
ATOM 1070 O O . ILE A 1 144 ? -38.296 -29.908 46.416 1.00 17.82 144 ILE A O 1
ATOM 1075 N N . ARG A 1 145 ? -38.710 -31.204 44.633 1.00 16.97 145 ARG A N 1
ATOM 1076 C CA . ARG A 1 145 ? 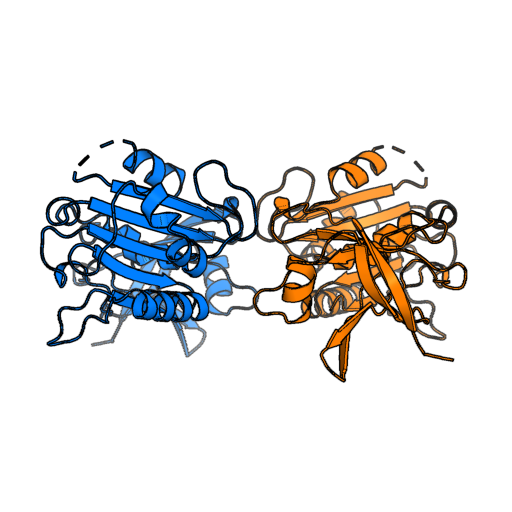-39.716 -30.251 44.168 1.00 19.68 145 ARG A CA 1
ATOM 1077 C C . ARG A 1 145 ? -40.985 -30.285 45.011 1.00 19.12 145 ARG A C 1
ATOM 1078 O O . ARG A 1 145 ? -41.752 -29.318 44.989 1.00 25.06 145 ARG A O 1
ATOM 1086 N N . GLN A 1 146 ? -41.231 -31.368 45.756 1.00 17.63 146 GLN A N 1
ATOM 1087 C CA . GLN A 1 146 ? -42.365 -31.385 46.672 1.00 19.52 146 GLN A CA 1
ATOM 1088 C C . GLN A 1 146 ? -42.092 -30.534 47.907 1.00 17.86 146 GLN A C 1
ATOM 1089 O O . GLN A 1 146 ? -42.956 -29.763 48.344 1.00 23.20 146 GLN A O 1
ATOM 1095 N N . ARG A 1 147 ? -40.892 -30.654 48.476 1.00 16.28 147 ARG A N 1
ATOM 1096 C CA A ARG A 1 147 ? -40.679 -30.031 49.772 0.45 14.90 147 ARG A CA 1
ATOM 1097 C CA B ARG A 1 147 ? -40.568 -30.050 49.770 0.55 14.80 147 ARG A CA 1
ATOM 1098 C C . ARG A 1 147 ? -40.364 -28.543 49.665 1.00 15.77 147 ARG A C 1
ATOM 1099 O O . ARG A 1 147 ? -40.781 -27.782 50.548 1.00 19.61 147 ARG A O 1
ATOM 1114 N N . PHE A 1 148 ? -39.698 -28.102 48.609 1.00 15.33 148 PHE A N 1
ATOM 1115 C CA . PHE A 1 148 ? -39.364 -26.694 48.443 1.00 14.45 148 PHE A CA 1
ATOM 1116 C C . PHE A 1 148 ? -40.392 -26.014 47.547 1.00 20.55 148 PHE A C 1
ATOM 1117 O O . PHE A 1 148 ? -40.952 -26.638 46.638 1.00 22.88 148 PHE A O 1
ATOM 1125 N N . ASP A 1 149 ? -40.679 -24.744 47.847 1.00 15.25 149 ASP A N 1
ATOM 1126 C CA . ASP A 1 149 ? -41.721 -24.027 47.115 1.00 16.38 149 ASP A CA 1
ATOM 1127 C C . ASP A 1 149 ? -41.322 -23.780 45.663 1.00 19.06 149 ASP A C 1
ATOM 1128 O O . ASP A 1 149 ? -42.168 -23.846 44.758 1.00 20.82 149 ASP A O 1
ATOM 1133 N N . THR A 1 150 ? -40.058 -23.449 45.427 1.00 16.85 150 THR A N 1
ATOM 1134 C CA . THR A 1 150 ? -39.487 -23.408 44.088 1.00 17.87 150 THR A CA 1
ATOM 1135 C C . THR A 1 150 ? -38.097 -24.020 44.152 1.00 18.62 150 THR A C 1
ATOM 1136 O O . THR A 1 150 ? -37.452 -24.023 45.202 1.00 16.29 150 THR A O 1
ATOM 1140 N N . VAL A 1 151 ? -37.649 -24.561 43.023 1.00 14.99 151 VAL A N 1
ATOM 1141 C CA . VAL A 1 151 ? -36.321 -25.137 42.880 1.00 13.24 151 VAL A CA 1
ATOM 1142 C C . VAL A 1 151 ? -35.685 -24.451 41.683 1.00 15.21 151 VAL A C 1
ATOM 1143 O O . VAL A 1 151 ? -36.274 -24.432 40.599 1.00 15.09 151 VAL A O 1
ATOM 1147 N N . ASN A 1 152 ? -34.520 -23.844 41.887 1.00 13.94 152 ASN A N 1
ATOM 1148 C CA . ASN A 1 152 ? -33.933 -22.929 40.919 1.00 11.91 152 ASN A CA 1
ATOM 1149 C C . ASN A 1 152 ? -32.478 -23.299 40.720 1.00 11.97 152 ASN A C 1
ATOM 1150 O O . ASN A 1 152 ? -31.749 -23.487 41.695 1.00 14.65 152 ASN A O 1
ATOM 1155 N N . LEU A 1 153 ? -32.051 -23.405 39.467 1.00 12.57 153 LEU A N 1
ATOM 1156 C CA . LEU A 1 153 ? -30.685 -23.806 39.162 1.00 11.41 153 LEU A CA 1
ATOM 1157 C C . LEU A 1 153 ? -30.085 -22.785 38.211 1.00 13.13 153 LEU A C 1
ATOM 1158 O O . LEU A 1 153 ? -30.640 -22.535 37.135 1.00 13.00 153 LEU A O 1
ATOM 1163 N N . ILE A 1 154 ? -28.966 -22.191 38.616 1.00 10.52 154 ILE A N 1
ATOM 1164 C CA . ILE A 1 154 ? -28.233 -21.214 37.815 1.00 9.83 154 ILE A CA 1
ATOM 1165 C C . ILE A 1 154 ? -26.901 -21.862 37.459 1.00 10.59 154 ILE A C 1
ATOM 1166 O O . ILE A 1 154 ? -26.094 -22.154 38.355 1.00 11.58 154 ILE A O 1
ATOM 1171 N N . HIS A 1 155 ? -26.663 -22.110 36.160 1.00 11.35 155 HIS A N 1
ATOM 1172 C CA . HIS A 1 155 ? -25.424 -22.758 35.709 1.00 12.61 155 HIS A CA 1
ATOM 1173 C C . HIS A 1 155 ? -24.587 -21.768 34.906 1.00 10.37 155 HIS A C 1
ATOM 1174 O O . HIS A 1 155 ? -24.965 -21.392 33.788 1.00 12.48 155 HIS A O 1
ATOM 1181 N N . SER A 1 156 ? -23.447 -21.380 35.467 1.00 9.76 156 SER A N 1
ATOM 1182 C CA . SER A 1 156 ? -22.494 -20.477 34.820 1.00 10.63 156 SER A CA 1
ATOM 1183 C C . SER A 1 156 ? -21.392 -21.272 34.128 1.00 12.38 156 SER A C 1
ATOM 1184 O O . SER A 1 156 ? -20.778 -22.154 34.737 1.00 12.77 156 SER A O 1
ATOM 1187 N N . VAL A 1 157 ? -21.125 -20.935 32.864 1.00 10.37 157 VAL A N 1
ATOM 1188 C CA . VAL A 1 157 ? -19.999 -21.463 32.102 1.00 11.33 157 VAL A CA 1
ATOM 1189 C C . VAL A 1 157 ? -19.434 -20.305 31.290 1.00 10.44 157 VAL A C 1
ATOM 1190 O O . VAL A 1 157 ? -20.015 -19.222 31.239 1.00 13.05 157 VAL A O 1
ATOM 1194 N N . SER A 1 158 ? -18.310 -20.548 30.613 1.00 13.00 158 SER A N 1
ATOM 1195 C CA . SER A 1 158 ? -17.735 -19.473 29.800 1.00 14.62 158 SER A CA 1
ATOM 1196 C C . SER A 1 158 ? -18.456 -19.293 28.466 1.00 13.43 158 SER A C 1
ATOM 1197 O O . SER A 1 158 ? -18.742 -18.159 28.053 1.00 13.19 158 SER A O 1
ATOM 1200 N N . PHE A 1 159 ? -18.729 -20.391 27.762 1.00 13.18 159 PHE A N 1
ATOM 1201 C CA . PHE A 1 159 ? -19.281 -20.360 26.411 1.00 11.66 159 PHE A CA 1
ATOM 1202 C C . PHE A 1 159 ? -20.476 -21.296 26.315 1.00 13.82 159 PHE A C 1
ATOM 1203 O O . PHE A 1 159 ? -20.526 -22.305 27.027 1.00 13.54 159 PHE A O 1
ATOM 1211 N N . PRO A 1 160 ? -21.452 -20.986 25.450 1.00 13.89 160 PRO A N 1
ATOM 1212 C CA . PRO A 1 160 ? -22.707 -21.769 25.438 1.00 12.92 160 PRO A CA 1
ATOM 1213 C C . PRO A 1 160 ? -22.524 -23.234 25.082 1.00 14.86 160 PRO A C 1
ATOM 1214 O O . PRO A 1 160 ? -23.376 -24.051 25.469 1.00 15.28 160 PRO A O 1
ATOM 1218 N N . GLU A 1 161 ? -21.454 -23.592 24.360 1.00 15.68 161 GLU A N 1
ATOM 1219 C CA . GLU A 1 161 ? -21.186 -24.996 24.069 1.00 13.28 161 GLU A CA 1
ATOM 1220 C C . GLU A 1 161 ? -21.036 -25.822 25.339 1.00 14.54 161 GLU A C 1
ATOM 1221 O O . GLU A 1 161 ? -21.228 -27.044 25.294 1.00 18.00 161 GLU A O 1
ATOM 1227 N N . GLU A 1 162 ? -20.658 -25.190 26.455 1.00 11.64 162 GLU A N 1
ATOM 1228 C CA . GLU A 1 162 ? -20.468 -25.880 27.723 1.00 11.27 162 GLU A CA 1
ATOM 1229 C C . GLU A 1 162 ? -21.773 -26.121 28.469 1.00 12.07 162 GLU A C 1
ATOM 1230 O O . GLU A 1 162 ? -21.758 -26.804 29.499 1.00 15.12 162 GLU A O 1
ATOM 123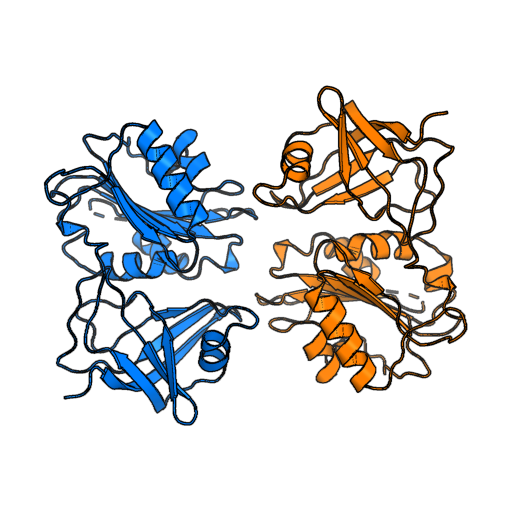6 N N . LEU A 1 163 ? -22.893 -25.588 27.977 1.00 14.22 163 LEU A N 1
ATOM 1237 C CA . LEU A 1 163 ? -24.197 -25.793 28.617 1.00 14.41 163 LEU A CA 1
ATOM 1238 C C . LEU A 1 163 ? -24.781 -27.120 28.130 1.00 15.47 163 LEU A C 1
ATOM 1239 O O . LEU A 1 163 ? -25.771 -27.177 27.395 1.00 17.08 163 LEU A O 1
ATOM 1244 N N . ILE A 1 164 ? -24.127 -28.216 28.533 1.00 14.55 164 ILE A N 1
ATOM 1245 C CA . ILE A 1 164 ? -24.453 -29.501 27.918 1.00 14.66 164 ILE A CA 1
ATOM 1246 C C . ILE A 1 164 ? -25.726 -30.123 28.473 1.00 14.08 164 ILE A C 1
ATOM 1247 O O . ILE A 1 164 ? -26.199 -31.126 27.917 1.00 19.52 164 ILE A O 1
ATOM 1252 N N . PHE A 1 165 ? -26.309 -29.546 29.521 1.00 14.87 165 PHE A N 1
ATOM 1253 C CA . PHE A 1 165 ? -27.592 -29.995 30.051 1.00 14.57 165 PHE A CA 1
ATOM 1254 C C . PHE A 1 165 ? -28.709 -29.011 29.733 1.00 19.72 165 PHE A C 1
ATOM 1255 O O . PHE A 1 165 ? -29.822 -29.163 30.245 1.00 20.64 165 PHE A O 1
ATOM 1263 N N . ASN A 1 166 ? -28.433 -28.021 28.879 1.00 21.49 166 ASN A N 1
ATOM 1264 C CA . ASN A 1 166 ? -29.356 -26.909 28.669 1.00 20.78 166 ASN A CA 1
ATOM 1265 C C . ASN A 1 166 ? -30.689 -27.377 28.104 1.00 21.99 166 ASN A C 1
ATOM 1266 O O . ASN A 1 166 ? -31.752 -26.977 28.591 1.00 22.17 166 ASN A O 1
ATOM 1271 N N . ASP A 1 167 ? -30.656 -28.192 27.041 1.00 21.82 167 ASP A N 1
ATOM 1272 C CA . ASP A 1 167 ? -31.906 -28.651 26.440 1.00 24.82 167 ASP A CA 1
ATOM 1273 C C . ASP A 1 167 ? -32.751 -29.414 27.448 1.00 26.81 167 ASP A C 1
ATOM 1274 O O . ASP A 1 167 ? -33.970 -29.218 27.524 1.00 29.10 167 ASP A O 1
ATOM 1279 N N . ARG A 1 168 ? -32.117 -30.277 28.241 1.00 20.97 168 ARG A N 1
ATOM 1280 C CA . ARG A 1 168 ? -32.846 -31.063 29.230 1.00 23.78 168 ARG A CA 1
ATOM 1281 C C . ARG A 1 168 ? -33.451 -30.172 30.312 1.00 24.13 168 ARG A C 1
ATOM 1282 O O . ARG A 1 168 ? -34.623 -30.329 30.678 1.00 23.96 168 ARG A O 1
ATOM 1290 N N . LEU A 1 169 ? -32.665 -29.237 30.841 1.00 19.69 169 LEU A N 1
ATOM 1291 C CA . LEU A 1 169 ? -33.142 -28.429 31.960 1.00 20.07 169 LEU A CA 1
ATOM 1292 C C . LEU A 1 169 ? -34.085 -27.320 31.504 1.00 22.99 169 LEU A C 1
ATOM 1293 O O . LEU A 1 169 ? -35.010 -26.964 32.240 1.00 23.00 169 LEU A O 1
ATOM 1298 N N . ALA A 1 170 ? -33.887 -26.777 30.301 1.00 19.94 170 ALA A N 1
ATOM 1299 C CA . ALA A 1 170 ? -34.859 -25.821 29.780 1.00 25.24 170 ALA A CA 1
ATOM 1300 C C . ALA A 1 170 ? -36.220 -26.479 29.586 1.00 31.36 170 ALA A C 1
ATOM 1301 O O . ALA A 1 170 ? -37.261 -25.866 29.858 1.00 31.89 170 ALA A O 1
ATOM 1303 N N . ALA A 1 171 ? -36.235 -27.738 29.134 1.00 29.84 171 ALA A N 1
ATOM 1304 C CA . ALA A 1 171 ? -37.505 -28.435 28.948 1.00 29.95 171 ALA A CA 1
ATOM 1305 C C . ALA A 1 171 ? -38.185 -28.720 30.284 1.00 35.90 171 ALA A C 1
ATOM 1306 O O . ALA A 1 171 ? -39.409 -28.592 30.402 1.00 38.83 171 ALA A O 1
ATOM 1308 N N . LEU A 1 172 ? -37.407 -29.106 31.303 1.00 31.97 172 LEU A N 1
ATOM 1309 C CA . LEU A 1 172 ? -37.962 -29.282 32.644 1.00 33.19 172 LEU A CA 1
ATOM 1310 C C . LEU A 1 172 ? -38.524 -27.972 33.188 1.00 35.63 172 LEU A C 1
ATOM 1311 O O . LEU A 1 172 ? -39.466 -27.977 33.994 1.00 35.05 172 LEU A O 1
ATOM 1316 N N . SER A 1 173 ? -37.967 -26.845 32.742 1.00 28.41 173 SER A N 1
ATOM 1317 C CA . SER A 1 173 ? -38.372 -25.525 33.205 1.00 38.91 173 SER A CA 1
ATOM 1318 C C . SER A 1 173 ? -39.730 -25.106 32.649 1.00 50.61 173 SER A C 1
ATOM 1319 O O . SER A 1 173 ? -40.391 -24.252 33.249 1.00 52.95 173 SER A O 1
ATOM 1322 N N . GLU A 1 174 ? -40.161 -25.689 31.532 1.00 53.94 174 GLU A N 1
ATOM 1323 C CA . GLU A 1 174 ? -41.397 -25.277 30.863 1.00 55.96 174 GLU A CA 1
ATOM 1324 C C . GLU A 1 174 ? -42.390 -26.429 30.702 1.00 57.59 174 GLU A C 1
ATOM 1325 O O . GLU A 1 174 ? -42.709 -27.136 31.661 1.00 60.14 174 GLU A O 1
ATOM 1327 N N . HIS A 1 183 ? -45.185 -26.228 42.321 1.00 53.28 183 HIS A N 1
ATOM 1328 C CA . HIS A 1 183 ? -43.806 -25.937 42.706 1.00 46.17 183 HIS A CA 1
ATOM 1329 C C . HIS A 1 183 ? -42.889 -25.902 41.485 1.00 38.59 183 HIS A C 1
ATOM 1330 O O . HIS A 1 183 ? -42.443 -26.934 40.981 1.00 38.92 183 HIS A O 1
ATOM 1337 N N . SER A 1 184 ? -42.603 -24.693 41.029 1.00 33.17 184 SER A N 1
ATOM 1338 C CA . SER A 1 184 ? -41.939 -24.510 39.753 1.00 23.99 184 SER A CA 1
ATOM 1339 C C . SER A 1 184 ? -40.453 -24.846 39.851 1.00 21.55 184 SER A C 1
ATOM 1340 O O . SER A 1 184 ? -39.809 -24.668 40.890 1.00 21.71 184 SER A O 1
ATOM 1343 N N . PHE A 1 185 ? -39.917 -25.357 38.750 1.00 21.48 185 PHE A N 1
ATOM 1344 C CA . PHE A 1 185 ? -38.484 -25.476 38.551 1.00 16.39 185 PHE A CA 1
ATOM 1345 C C . PHE A 1 185 ? -38.065 -24.410 37.550 1.00 14.95 185 PHE A C 1
ATOM 1346 O O . PHE A 1 185 ? -38.739 -24.223 36.532 1.00 18.61 185 PHE A O 1
ATOM 1354 N N . ARG A 1 186 ? -36.992 -23.686 37.860 1.00 14.75 186 ARG A N 1
ATOM 1355 C CA . ARG A 1 186 ? -36.449 -22.654 36.988 1.00 16.08 186 ARG A CA 1
ATOM 1356 C C . ARG A 1 186 ? -34.998 -22.974 36.677 1.00 15.08 186 ARG A C 1
ATOM 1357 O O . ARG A 1 186 ? -34.224 -23.312 37.580 1.00 14.94 186 ARG A O 1
ATOM 1365 N N . PHE A 1 187 ? -34.621 -22.846 35.408 1.00 15.00 187 PHE A N 1
ATOM 1366 C CA . PHE A 1 187 ? -33.234 -22.993 34.990 1.00 13.22 187 PHE A CA 1
ATOM 1367 C C . PHE A 1 187 ? -32.768 -21.707 34.325 1.00 13.05 187 PHE A C 1
ATOM 1368 O O . PHE A 1 187 ? -33.428 -21.202 33.411 1.00 15.84 187 PHE A O 1
ATOM 1376 N N . VAL A 1 188 ? -31.633 -21.190 34.780 1.00 13.02 188 VAL A N 1
ATOM 1377 C CA . VAL A 1 188 ? -31.057 -19.962 34.237 1.00 13.45 188 VAL A CA 1
ATOM 1378 C C . VAL A 1 188 ? -29.635 -20.255 33.775 1.00 12.54 188 VAL A C 1
ATOM 1379 O O . VAL A 1 188 ? -28.735 -20.420 34.611 1.00 13.14 188 VAL A O 1
ATOM 1383 N N . PRO A 1 189 ? -29.380 -20.340 32.471 1.00 12.98 189 PRO A N 1
ATOM 1384 C CA . PRO A 1 189 ? -27.998 -20.485 32.009 1.00 13.28 189 PRO A CA 1
ATOM 1385 C C . PRO A 1 189 ? -27.302 -19.134 31.999 1.00 14.07 189 PRO A C 1
ATOM 1386 O O . PRO A 1 189 ? -27.908 -18.107 31.684 1.00 16.68 189 PRO A O 1
ATOM 1390 N N . VAL A 1 190 ? -26.020 -19.145 32.347 1.00 11.89 190 VAL A N 1
ATOM 1391 C CA . VAL A 1 190 ? -25.184 -17.947 32.370 1.00 11.65 190 VAL A CA 1
ATOM 1392 C C . VAL A 1 190 ? -23.934 -18.243 31.553 1.00 12.95 190 VAL A C 1
ATOM 1393 O O . VAL A 1 190 ? -23.266 -19.247 31.798 1.00 12.12 190 VAL A O 1
ATOM 1397 N N . THR A 1 191 ? -23.620 -17.395 30.572 1.00 13.26 191 THR A N 1
ATOM 1398 C CA . THR A 1 191 ? -22.357 -17.550 29.849 1.00 12.51 191 THR A CA 1
ATOM 1399 C C . THR A 1 191 ? -21.511 -16.307 30.095 1.00 12.31 191 THR A C 1
ATOM 1400 O O . THR A 1 191 ? -21.881 -15.207 29.670 1.00 15.35 191 THR A O 1
ATOM 1404 N N . THR A 1 192 ? -20.380 -16.484 30.784 1.00 13.22 192 THR A N 1
ATOM 1405 C CA . THR A 1 192 ? -19.623 -15.322 31.244 1.00 14.19 192 THR A CA 1
ATOM 1406 C C . THR A 1 192 ? -18.765 -14.679 30.160 1.00 17.49 192 THR A C 1
ATOM 1407 O O . THR A 1 192 ? -18.405 -13.501 30.295 1.00 16.82 192 THR A O 1
ATOM 1411 N N . ARG A 1 193 ? -18.410 -15.410 29.101 1.00 14.46 193 ARG A N 1
ATOM 1412 C CA . ARG A 1 193 ? -17.486 -14.889 28.097 1.00 13.01 193 ARG A CA 1
ATOM 1413 C C . ARG A 1 193 ? -18.097 -14.839 26.707 1.00 15.34 193 ARG A C 1
ATOM 1414 O O . ARG A 1 193 ? -17.377 -14.591 25.730 1.00 17.89 193 ARG A O 1
ATOM 1422 N N . ALA A 1 194 ? -19.407 -15.030 26.594 1.00 14.14 194 ALA A N 1
ATOM 1423 C CA . ALA A 1 194 ? -20.067 -15.059 25.303 1.00 12.58 194 ALA A CA 1
ATOM 1424 C C . ALA A 1 194 ? -21.496 -14.588 25.486 1.00 17.30 194 ALA A C 1
ATOM 1425 O O . ALA A 1 194 ? -22.056 -14.664 26.578 1.00 19.11 194 ALA A O 1
ATOM 1427 N N A ALA A 1 195 ? -22.171 -14.318 24.376 0.44 24.60 195 ALA A N 1
ATOM 1428 N N B ALA A 1 195 ? -21.954 -13.885 24.454 0.55 20.93 195 ALA A N 1
ATOM 1429 C CA A ALA A 1 195 ? -23.623 -14.157 24.428 0.44 22.12 195 ALA A CA 1
ATOM 1430 C CA B ALA A 1 195 ? -23.144 -13.058 24.518 0.55 22.30 195 ALA A CA 1
ATOM 1431 C C A ALA A 1 195 ? -24.336 -15.511 24.366 0.44 20.86 195 ALA A C 1
ATOM 1432 C C B ALA A 1 195 ? -24.360 -13.897 24.182 0.55 20.12 195 ALA A C 1
ATOM 1433 O O A ALA A 1 195 ? -23.897 -16.428 23.667 0.44 23.09 195 ALA A O 1
ATOM 1434 O O B ALA A 1 195 ? -24.295 -14.798 23.342 0.55 22.27 195 ALA A O 1
ATOM 1437 N N A ASN A 1 196 ? -25.446 -15.635 25.109 0.52 23.20 196 ASN A N 1
ATOM 1438 N N B ASN A 1 196 ? -25.465 -13.598 24.852 0.48 20.92 196 ASN A N 1
ATOM 1439 C CA A ASN A 1 196 ? -26.374 -16.768 24.957 0.52 22.93 196 ASN A CA 1
ATOM 1440 C CA B ASN A 1 196 ? -26.728 -14.296 24.642 0.48 22.35 196 ASN A CA 1
ATOM 1441 C C A ASN A 1 196 ? -27.800 -16.232 25.045 0.52 24.67 196 ASN A C 1
ATOM 1442 C C B ASN A 1 196 ? -27.818 -13.242 24.540 0.48 21.50 196 ASN A C 1
ATOM 1443 O O A ASN A 1 196 ? -28.071 -15.313 25.831 0.52 24.02 196 ASN A O 1
ATOM 1444 O O B ASN A 1 196 ? -28.128 -12.577 25.550 0.48 23.48 196 ASN A O 1
ATOM 1453 N N A PRO A 1 197 ? -28.731 -16.769 24.241 0.46 27.47 197 PRO A N 1
ATOM 1454 N N B PRO A 1 197 ? -28.400 -13.036 23.357 0.54 26.93 197 PRO A N 1
ATOM 1455 C CA A PRO A 1 197 ? -30.050 -16.127 24.112 0.46 31.53 197 PRO A CA 1
ATOM 1456 C CA B PRO A 1 197 ? -29.515 -12.084 23.236 0.54 31.62 197 PRO A CA 1
ATOM 1457 C C A PRO A 1 197 ? -31.002 -16.413 25.265 0.46 33.49 197 PRO A C 1
ATOM 1458 C C B PRO A 1 197 ? -30.779 -12.533 23.951 0.54 34.99 197 PRO A C 1
ATOM 1459 O O A PRO A 1 197 ? -31.867 -15.591 25.585 0.46 33.76 197 PRO A O 1
ATOM 1460 O O B PRO A 1 197 ? -31.706 -11.725 24.092 0.54 44.13 197 PRO A O 1
ATOM 1467 N N A SER A 1 198 ? -30.843 -17.575 25.896 0.56 27.77 198 SER A N 1
ATOM 1468 N N B SER A 1 198 ? -30.847 -13.781 24.412 0.44 33.69 198 SER A N 1
ATOM 1469 C CA A SER A 1 198 ? -31.803 -18.058 26.879 0.56 26.21 198 SER A CA 1
ATOM 1470 C CA B SER A 1 198 ? -32.044 -14.314 25.045 0.44 33.67 198 SER A CA 1
ATOM 1471 C C A SER A 1 198 ? -31.574 -17.510 28.282 0.56 22.42 198 SER A C 1
ATOM 1472 C C B SER A 1 198 ? -31.894 -14.516 26.546 0.44 29.94 198 SER A C 1
ATOM 1473 O O A SER A 1 198 ? -32.492 -17.563 29.104 0.56 26.56 198 SER A O 1
ATOM 1474 O O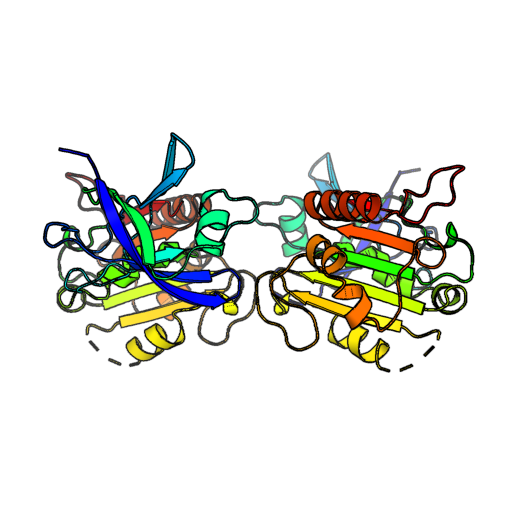 B SER A 1 198 ? -32.850 -14.961 27.190 0.44 31.54 198 SER A O 1
ATOM 1479 N N A GLY A 1 199 ? -30.385 -17.000 28.583 0.54 21.29 199 GLY A N 1
ATOM 1480 N N B GLY A 1 199 ? -30.741 -14.203 27.124 0.46 20.27 199 GLY A N 1
ATOM 1481 C CA A GLY A 1 199 ? -30.105 -16.592 29.946 0.54 21.79 199 GLY A CA 1
ATOM 1482 C CA B GLY A 1 199 ? -30.543 -14.512 28.525 0.46 23.16 199 GLY A CA 1
ATOM 1483 C C A GLY A 1 199 ? -29.408 -15.255 30.079 0.54 21.81 199 GLY A C 1
ATOM 1484 C C B GLY A 1 199 ? -29.289 -13.879 29.084 0.46 24.49 199 GLY A C 1
ATOM 1485 O O A GLY A 1 199 ? -29.755 -14.292 29.388 0.54 25.56 199 GLY A O 1
ATOM 1486 O O B GLY A 1 199 ? -28.653 -13.034 28.448 0.46 20.52 199 GLY A O 1
ATOM 1487 N N A LEU A 1 200 ? -28.421 -15.190 30.969 0.46 18.05 200 LEU A N 1
ATOM 1488 N N B LEU A 1 200 ? -28.943 -14.320 30.296 0.54 22.83 200 LEU A N 1
ATOM 1489 C CA A LEU A 1 200 ? -27.680 -13.971 31.264 0.46 17.59 200 LEU A CA 1
ATOM 1490 C CA B LEU A 1 200 ? -27.849 -13.722 31.050 0.54 18.10 200 LEU A CA 1
ATOM 1491 C C A LEU A 1 200 ? -26.250 -14.114 30.762 0.46 13.34 200 LEU A C 1
ATOM 1492 C C B LEU A 1 200 ? -26.503 -14.075 30.428 0.54 15.15 200 LEU A C 1
ATOM 1493 O O A LEU A 1 200 ? -25.646 -15.183 30.892 0.46 11.36 200 LEU A O 1
ATOM 1494 O O B LEU A 1 200 ? -26.198 -15.246 30.180 0.54 17.86 200 LEU A O 1
ATOM 1503 N N . SER A 1 201 ? -25.698 -13.048 30.177 1.00 16.73 201 SER A N 1
ATOM 1504 C CA A SER A 1 201 ? -24.403 -13.191 29.532 0.62 15.54 201 SER A CA 1
ATOM 1505 C CA B SER A 1 201 ? -24.395 -13.207 29.546 0.38 16.30 201 SER A CA 1
ATOM 1506 C C . SER A 1 201 ? -23.466 -12.069 29.947 1.00 16.28 201 SER A C 1
ATOM 1507 O O . SER A 1 201 ? -23.902 -10.947 30.230 1.00 18.61 201 SER A O 1
ATOM 1512 N N . GLY A 1 202 ? -22.171 -12.392 29.973 1.00 14.45 202 GLY A N 1
ATOM 1513 C CA . GLY A 1 202 ? -21.113 -11.428 30.166 1.00 14.23 202 GLY A CA 1
ATOM 1514 C C . GLY A 1 202 ? -20.764 -11.097 31.596 1.00 15.58 202 GLY A C 1
ATOM 1515 O O . GLY A 1 202 ? -19.845 -10.297 31.818 1.00 18.76 202 GLY A O 1
ATOM 1516 N N . LYS A 1 203 ? -21.454 -11.679 32.574 1.00 14.33 203 LYS A N 1
ATOM 1517 C CA . LYS A 1 203 ? -21.210 -11.375 33.976 1.00 13.19 203 LYS A CA 1
ATOM 1518 C C . LYS A 1 203 ? -21.199 -12.667 34.773 1.00 15.23 203 LYS A C 1
ATOM 1519 O O . LYS A 1 203 ? -21.865 -13.637 34.415 1.00 18.40 203 LYS A O 1
ATOM 1525 N N A ARG A 1 204 ? -20.439 -12.653 35.868 0.42 12.81 204 ARG A N 1
ATOM 1526 N N C ARG A 1 204 ? -20.429 -12.679 35.855 0.46 13.18 204 ARG A N 1
ATOM 1527 C CA A ARG A 1 204 ? -20.352 -13.788 36.772 0.42 13.61 204 ARG A CA 1
ATOM 1528 C CA B ARG A 1 204 ? -19.011 -13.165 37.675 0.12 13.45 204 ARG A CA 1
ATOM 1529 C CA C ARG A 1 204 ? -20.362 -13.857 36.707 0.46 12.13 204 ARG A CA 1
ATOM 1530 C C A ARG A 1 204 ? -21.516 -13.773 37.756 0.42 10.58 204 ARG A C 1
ATOM 1531 C C C ARG A 1 204 ? -21.409 -13.764 37.815 0.46 10.60 204 ARG A C 1
ATOM 1532 O O A ARG A 1 204 ? -22.214 -12.770 37.931 0.42 13.74 204 ARG A O 1
ATOM 1533 O O C ARG A 1 204 ? -21.946 -12.691 38.106 0.46 11.29 204 ARG A O 1
ATOM 1555 N N . ILE A 1 205 ? -21.699 -14.912 38.426 1.00 11.24 205 ILE A N 1
ATOM 1556 C CA . ILE A 1 205 ? -22.794 -15.034 39.393 1.00 12.41 205 ILE A CA 1
ATOM 1557 C C . ILE A 1 205 ? -22.725 -14.030 40.541 1.00 12.48 205 ILE A C 1
ATOM 1558 O O . ILE A 1 205 ? -23.778 -13.482 40.902 1.00 14.20 205 ILE A O 1
ATOM 1563 N N . PRO A 1 206 ? -21.568 -13.724 41.149 1.00 13.95 206 PRO A N 1
ATOM 1564 C CA . PRO A 1 206 ? -21.592 -12.726 42.237 1.00 13.96 206 PRO A CA 1
ATOM 1565 C C . PRO A 1 206 ? -22.123 -11.384 41.778 1.00 16.08 206 PRO A C 1
ATOM 1566 O O . PRO A 1 206 ? -22.924 -10.768 42.492 1.00 18.63 206 PRO A O 1
ATOM 1570 N N . GLU A 1 207 ? -21.744 -10.944 40.573 1.00 14.81 207 GLU A N 1
ATOM 1571 C CA . GLU A 1 207 ? -22.266 -9.682 40.054 1.00 19.36 207 GLU A CA 1
ATOM 1572 C C . GLU A 1 207 ? -23.767 -9.768 39.787 1.00 21.58 207 GLU A C 1
ATOM 1573 O O . GLU A 1 207 ? -24.506 -8.806 40.049 1.00 20.32 207 GLU A O 1
ATOM 1579 N N . LEU A 1 208 ? -24.232 -10.907 39.262 1.00 15.89 208 LEU A N 1
ATOM 1580 C CA . LEU A 1 208 ? -25.657 -11.097 38.990 1.00 14.76 208 LEU A CA 1
ATOM 1581 C C . LEU A 1 208 ? -26.491 -11.190 40.259 1.00 22.21 208 LEU A C 1
ATOM 1582 O O . LEU A 1 208 ? -27.702 -10.933 40.211 1.00 23.61 208 LEU A O 1
ATOM 1587 N N . LEU A 1 209 ? -25.884 -11.567 41.386 1.00 16.41 209 LEU A N 1
ATOM 1588 C CA . LEU A 1 209 ? -26.576 -11.454 42.665 1.00 16.20 209 LEU A CA 1
ATOM 1589 C C . LEU A 1 209 ? -26.641 -10.005 43.122 1.00 22.47 209 LEU A C 1
ATOM 1590 O O . LEU A 1 209 ? -27.696 -9.523 43.557 1.00 24.02 209 LEU A O 1
ATOM 1595 N N . LYS A 1 210 ? -25.515 -9.291 43.022 1.00 21.77 210 LYS A N 1
ATOM 1596 C CA . LYS A 1 210 ? -25.459 -7.900 43.464 1.00 23.61 210 LYS A CA 1
ATOM 1597 C C . LYS A 1 210 ? -26.475 -7.032 42.732 1.00 29.86 210 LYS A C 1
ATOM 1598 O O . LYS A 1 210 ? -27.123 -6.178 43.346 1.00 36.30 210 LYS A O 1
ATOM 1604 N N . ASN A 1 211 ? -26.610 -7.209 41.420 1.00 21.24 211 ASN A N 1
ATOM 1605 C CA . ASN A 1 211 ? -27.440 -6.322 40.614 1.00 24.33 211 ASN A CA 1
ATOM 1606 C C . ASN A 1 211 ? -28.873 -6.828 40.457 1.00 29.54 211 ASN A C 1
ATOM 1607 O O . ASN A 1 211 ? -29.630 -6.270 39.653 1.00 30.59 211 ASN A O 1
ATOM 1612 N N . ASN A 1 212 ? -29.244 -7.878 41.194 1.00 25.20 212 ASN A N 1
ATOM 1613 C CA . ASN A 1 212 ? -30.595 -8.433 41.234 1.00 23.33 212 ASN A CA 1
ATOM 1614 C C . ASN A 1 212 ? -31.017 -9.103 39.934 1.00 25.37 212 ASN A C 1
ATOM 1615 O O . ASN A 1 212 ? -32.202 -9.381 39.745 1.00 23.33 212 ASN A O 1
ATOM 1620 N N . SER A 1 213 ? -30.077 -9.406 39.037 1.00 19.81 213 SER A N 1
ATOM 1621 C CA . SER A 1 213 ? -30.456 -10.056 37.785 1.00 18.90 213 SER A CA 1
ATOM 1622 C C . SER A 1 213 ? -30.930 -11.490 38.004 1.00 20.77 213 SER A C 1
ATOM 1623 O O . SER A 1 213 ? -31.820 -11.958 37.288 1.00 23.21 213 SER A O 1
ATOM 1626 N N . ILE A 1 214 ? -30.355 -12.207 38.968 1.00 18.86 214 ILE A N 1
ATOM 1627 C CA . ILE A 1 214 ? -30.822 -13.573 39.199 1.00 20.18 214 ILE A CA 1
ATOM 1628 C C . ILE A 1 214 ? -32.225 -13.560 39.798 1.00 18.29 214 ILE A C 1
ATOM 1629 O O . ILE A 1 214 ? -33.112 -14.300 39.352 1.00 17.95 214 ILE A O 1
ATOM 1634 N N . GLU A 1 215 ? -32.466 -12.690 40.782 1.00 18.51 215 GLU A N 1
ATOM 1635 C CA . GLU A 1 215 ? -33.808 -12.541 41.328 1.00 19.51 215 GLU A CA 1
ATOM 1636 C C . GLU A 1 215 ? -34.817 -12.210 40.233 1.00 19.89 215 GLU A C 1
ATOM 1637 O O . GLU A 1 215 ? -35.918 -12.771 40.202 1.00 19.68 215 GLU A O 1
ATOM 1643 N N . GLN A 1 216 ? -34.451 -11.313 39.314 1.00 18.50 216 GLN A N 1
ATOM 1644 C CA . GLN A 1 216 ? -35.366 -10.945 38.236 1.00 23.58 216 GLN A CA 1
ATOM 1645 C C . GLN A 1 216 ? -35.588 -12.105 37.268 1.00 23.43 216 GLN A C 1
ATOM 1646 O O . GLN A 1 216 ? -36.717 -12.323 36.803 1.00 24.66 216 GLN A O 1
ATOM 1652 N N . ALA A 1 217 ? -34.530 -12.861 36.959 1.00 22.74 217 ALA A N 1
ATOM 1653 C CA . ALA A 1 217 ? -34.661 -13.992 36.043 1.00 22.82 217 ALA A CA 1
ATOM 1654 C C . ALA A 1 217 ? -35.545 -15.087 36.625 1.00 26.50 217 ALA A C 1
ATOM 1655 O O . ALA A 1 217 ? -36.236 -15.793 35.877 1.00 25.87 217 ALA A O 1
ATOM 1657 N N . LEU A 1 218 ? -35.543 -15.238 37.952 1.00 18.93 218 LEU A N 1
ATOM 1658 C CA . LEU A 1 218 ? -36.351 -16.244 38.631 1.00 19.18 218 LEU A CA 1
ATOM 1659 C C . LEU A 1 218 ? -37.771 -15.783 38.914 1.00 23.08 218 LEU A C 1
ATOM 1660 O O . LEU A 1 218 ? -38.613 -16.623 39.251 1.00 22.84 218 LEU A O 1
ATOM 1665 N N . HIS A 1 219 ? -38.052 -14.483 38.804 1.00 22.28 219 HIS A N 1
ATOM 1666 C CA . HIS A 1 219 ? -39.370 -13.929 39.129 1.00 21.62 219 HIS A CA 1
ATOM 1667 C C . HIS A 1 219 ? -39.783 -14.305 40.549 1.00 24.72 219 HIS A C 1
ATOM 1668 O O . HIS A 1 219 ? -40.956 -14.555 40.831 1.00 25.95 219 HIS A O 1
ATOM 1675 N N . THR A 1 220 ? -38.799 -14.346 41.445 1.00 20.21 220 THR A N 1
ATOM 1676 C CA . THR A 1 220 ? -38.992 -14.712 42.843 1.00 23.25 220 THR A CA 1
ATOM 1677 C C . THR A 1 220 ? -38.099 -13.812 43.679 1.00 21.34 220 THR A C 1
ATOM 1678 O O . THR A 1 220 ? -36.880 -13.813 43.488 1.00 21.48 220 THR A O 1
ATOM 1682 N N . LYS A 1 221 ? -38.695 -13.047 44.592 1.00 22.58 221 LYS A N 1
ATOM 1683 C CA . LYS A 1 221 ? -37.894 -12.235 45.498 1.00 18.58 221 LYS A CA 1
ATOM 1684 C C . LYS A 1 221 ? -37.067 -13.140 46.402 1.00 19.24 221 LYS A C 1
ATOM 1685 O O . LYS A 1 221 ? -37.580 -14.112 46.966 1.00 21.94 221 LYS A O 1
ATOM 1687 N N . LEU A 1 222 ? -35.779 -12.827 46.525 1.00 18.18 222 LEU A N 1
ATOM 1688 C CA . LEU A 1 222 ? -34.864 -13.574 47.376 1.00 14.96 222 LEU A CA 1
ATOM 1689 C C . LEU A 1 222 ? -34.621 -12.791 48.660 1.00 17.49 222 LEU A C 1
ATOM 1690 O O . LEU A 1 222 ? -34.323 -11.589 48.614 1.00 19.93 222 LEU A O 1
ATOM 1695 N N . THR A 1 223 ? -34.787 -13.453 49.801 1.00 17.62 223 THR A N 1
ATOM 1696 C CA . THR A 1 223 ? -34.596 -12.844 51.110 1.00 17.49 223 THR A CA 1
ATOM 1697 C C . THR A 1 223 ? -33.967 -13.870 52.036 1.00 18.18 223 THR A C 1
ATOM 1698 O O . THR A 1 223 ? -34.131 -15.079 51.833 1.00 15.31 223 THR A O 1
ATOM 1702 N N . PRO A 1 224 ? -33.267 -13.425 53.081 1.00 17.88 224 PRO A N 1
ATOM 1703 C CA . PRO A 1 224 ? -32.749 -14.394 54.060 1.00 16.85 224 PRO A CA 1
ATOM 1704 C C . PRO A 1 224 ? -33.838 -15.239 54.695 1.00 15.55 224 PRO A C 1
ATOM 1705 O O . PRO A 1 224 ? -33.598 -16.410 55.024 1.00 18.48 224 PRO A O 1
ATOM 1709 N N . GLU A 1 225 ? -35.039 -14.694 54.865 1.00 19.73 225 GLU A N 1
ATOM 1710 C CA . GLU A 1 225 ? -36.101 -15.472 55.486 1.00 17.87 225 GLU A CA 1
ATOM 1711 C C . GLU A 1 225 ? -36.555 -16.619 54.581 1.00 19.34 225 GLU A C 1
ATOM 1712 O O . GLU A 1 225 ? -36.826 -17.725 55.066 1.00 19.68 225 GLU A O 1
ATOM 1718 N N . SER A 1 226 ? -36.630 -16.386 53.263 1.00 15.31 226 SER A N 1
ATOM 1719 C CA . SER A 1 226 ? -37.313 -17.317 52.368 1.00 14.74 226 SER A CA 1
ATOM 1720 C C . SER A 1 226 ? -36.397 -18.117 51.447 1.00 16.87 226 SER A C 1
ATOM 1721 O O . SER A 1 226 ? -36.847 -19.125 50.888 1.00 16.80 226 SER A O 1
ATOM 1724 N N . THR A 1 227 ? -35.150 -17.703 51.261 1.00 15.62 227 THR A N 1
ATOM 1725 C CA . THR A 1 227 ? -34.277 -18.308 50.260 1.00 14.61 227 THR A CA 1
ATOM 1726 C C . THR A 1 227 ? -33.211 -19.163 50.929 1.00 12.65 227 THR A C 1
ATOM 1727 O O . THR A 1 227 ? -32.661 -18.786 51.972 1.00 14.59 227 THR A O 1
ATOM 1731 N N . ARG A 1 228 ? -32.905 -20.310 50.315 1.00 13.16 228 ARG A N 1
ATOM 1732 C CA . ARG A 1 228 ? -31.814 -21.159 50.783 1.00 10.80 228 ARG A CA 1
ATOM 1733 C C . ARG A 1 228 ? -30.916 -21.481 49.597 1.00 11.68 228 ARG A C 1
ATOM 1734 O O . ARG A 1 228 ? -31.403 -21.956 48.568 1.00 13.68 228 ARG A O 1
ATOM 1742 N N . PHE A 1 229 ? -29.624 -21.198 49.736 1.00 10.65 229 PHE A N 1
ATOM 1743 C CA . PHE A 1 229 ? -28.655 -21.291 48.646 1.00 11.47 229 PHE A CA 1
ATOM 1744 C C . PHE A 1 229 ? -27.749 -22.505 48.800 1.00 12.07 229 PHE A C 1
ATOM 1745 O O . PHE A 1 229 ? -27.301 -22.825 49.905 1.00 11.48 229 PHE A O 1
ATOM 1753 N N . MET A 1 230 ? -27.414 -23.131 47.671 1.00 11.81 230 MET A N 1
ATOM 1754 C CA . MET A 1 230 ? -26.335 -24.108 47.613 1.00 10.39 230 MET A CA 1
ATOM 1755 C C . MET A 1 230 ? -25.381 -23.669 46.514 1.00 10.91 230 MET A C 1
ATOM 1756 O O . MET A 1 230 ? -25.822 -23.202 45.462 1.00 12.22 230 MET A O 1
ATOM 1761 N N . ILE A 1 231 ? -24.081 -23.784 46.767 1.00 10.92 231 ILE A N 1
ATOM 1762 C CA . ILE A 1 231 ? -23.065 -23.262 45.858 1.00 10.37 231 ILE A CA 1
ATOM 1763 C C . ILE A 1 231 ? -22.064 -24.364 45.564 1.00 11.72 231 ILE A C 1
ATOM 1764 O O . ILE A 1 231 ? -21.485 -24.935 46.492 1.00 11.59 231 ILE A O 1
ATOM 1769 N N . CYS A 1 232 ? -21.795 -24.607 44.281 1.00 11.08 232 CYS A N 1
ATOM 1770 C CA . CYS A 1 232 ? -20.763 -25.576 43.914 1.00 9.44 232 CYS A CA 1
ATOM 1771 C C . CYS A 1 232 ? -20.106 -25.113 42.622 1.00 11.02 232 CYS A C 1
ATOM 1772 O O . CYS A 1 232 ? -20.772 -25.012 41.593 1.00 11.23 232 CYS A O 1
ATOM 1775 N N . GLY A 1 233 ? -18.810 -24.834 42.663 1.00 10.98 233 GLY A N 1
ATOM 1776 C CA . GLY A 1 233 ? -18.166 -24.274 41.487 1.00 10.57 233 GLY A CA 1
ATOM 1777 C C . GLY A 1 233 ? -16.685 -24.100 41.724 1.00 9.28 233 GLY A C 1
ATOM 1778 O O . GLY A 1 233 ? -16.123 -24.647 42.677 1.00 12.06 233 GLY A O 1
ATOM 1779 N N . ASN A 1 234 ? -16.038 -23.336 40.838 1.00 12.00 234 ASN A N 1
ATOM 1780 C CA . ASN A 1 234 ? -14.608 -23.143 41.017 1.00 11.66 234 ASN A CA 1
ATOM 1781 C C . ASN A 1 234 ? -14.363 -22.385 42.326 1.00 12.19 234 ASN A C 1
ATOM 1782 O O . ASN A 1 234 ? -15.223 -21.620 42.788 1.00 11.68 234 ASN A O 1
ATOM 1787 N N . PRO A 1 235 ? -13.237 -22.655 42.991 1.00 12.67 235 PRO A N 1
ATOM 1788 C CA . PRO A 1 235 ? -12.999 -22.067 44.321 1.00 12.71 235 PRO A CA 1
ATOM 1789 C C . PRO A 1 235 ? -13.172 -20.562 44.363 1.00 14.11 235 PRO A C 1
ATOM 1790 O O . PRO A 1 235 ? -13.754 -20.052 45.326 1.00 14.34 235 PRO A O 1
ATOM 1794 N N . GLU A 1 236 ? -12.715 -19.833 43.336 1.00 13.49 236 GLU A N 1
ATOM 1795 C CA . GLU A 1 236 ? -12.868 -18.381 43.362 1.00 14.77 236 GLU A CA 1
ATOM 1796 C C . GLU A 1 236 ? -14.336 -17.983 43.311 1.00 14.15 236 GLU A C 1
ATOM 1797 O O . GLU A 1 236 ? -14.764 -17.070 44.030 1.00 13.88 236 GLU A O 1
ATOM 1803 N N . MET A 1 237 ? -15.119 -18.647 42.453 1.00 11.55 237 MET A N 1
ATOM 1804 C CA . MET A 1 237 ? -16.549 -18.355 42.389 1.00 10.81 237 MET A CA 1
ATOM 1805 C C . MET A 1 237 ? -17.231 -18.667 43.711 1.00 11.66 237 MET A C 1
ATOM 1806 O O . MET A 1 237 ? -18.050 -17.880 44.193 1.00 12.85 237 MET A O 1
ATOM 1811 N N . VAL A 1 238 ? -16.905 -19.810 44.317 1.00 11.37 238 VAL A N 1
ATOM 1812 C CA . VAL A 1 238 ? -17.560 -20.182 45.569 1.00 10.92 238 VAL A CA 1
ATOM 1813 C C . VAL A 1 238 ? -17.279 -19.138 46.641 1.00 12.26 238 VAL A C 1
ATOM 1814 O O . VAL A 1 238 ? -18.198 -18.685 47.339 1.00 11.82 238 VAL A O 1
ATOM 1818 N N . LYS A 1 239 ? -16.012 -18.732 46.769 1.00 12.70 239 LYS A N 1
ATOM 1819 C CA . LYS A 1 239 ? -15.632 -17.704 47.739 1.00 12.63 239 LYS A CA 1
ATOM 1820 C C . LYS A 1 239 ? -16.322 -16.375 47.447 1.00 16.59 239 LYS A C 1
ATOM 1821 O O . LYS A 1 239 ? -16.909 -15.754 48.346 1.00 14.33 239 LYS A O 1
ATOM 1827 N N . ASP A 1 240 ? -16.262 -15.920 46.192 1.00 13.34 240 ASP A N 1
ATOM 1828 C CA . ASP A 1 240 ? -16.852 -14.629 45.842 1.00 14.30 240 ASP A CA 1
ATOM 1829 C C . ASP A 1 240 ? -18.367 -14.638 46.034 1.00 12.41 240 ASP A C 1
ATOM 1830 O O . ASP A 1 240 ? -18.947 -13.647 46.495 1.00 14.37 240 ASP A O 1
ATOM 1835 N N . THR A 1 241 ? -19.022 -15.748 45.682 1.00 12.63 241 THR A N 1
ATOM 1836 C CA . THR A 1 241 ? -20.468 -15.853 45.873 1.00 12.81 241 THR A CA 1
ATOM 1837 C C . THR A 1 241 ? -20.819 -15.850 47.356 1.00 13.89 241 THR A C 1
ATOM 1838 O O . THR A 1 241 ? -21.749 -15.152 47.782 1.00 13.54 241 THR A O 1
ATOM 1842 N N . PHE A 1 242 ? -20.081 -16.622 48.155 1.00 12.80 242 PHE A N 1
ATOM 1843 C CA . PHE A 1 242 ? -20.311 -16.653 49.602 1.00 11.44 242 PHE A CA 1
ATOM 1844 C C . PHE A 1 242 ? -20.166 -15.264 50.212 1.00 14.35 242 PHE A C 1
ATOM 1845 O O . PHE A 1 242 ? -21.038 -14.805 50.965 1.00 14.78 242 PHE A O 1
ATOM 1853 N N . GLN A 1 243 ? -19.078 -14.563 49.880 1.00 12.81 243 GLN A N 1
ATOM 1854 C CA . GLN A 1 243 ? -18.854 -13.241 50.455 1.00 13.26 243 GLN A CA 1
ATOM 1855 C C . GLN A 1 243 ? -19.932 -12.262 50.019 1.00 13.36 243 GLN A C 1
ATOM 1856 O O . GLN A 1 243 ? -20.347 -11.402 50.806 1.00 16.71 243 GLN A O 1
ATOM 1862 N N . THR A 1 244 ? -20.401 -12.384 48.771 1.00 12.18 244 THR A N 1
ATOM 1863 C CA . THR A 1 244 ? -21.480 -11.527 48.283 1.00 13.08 244 THR A CA 1
ATOM 1864 C C . THR A 1 244 ? -22.773 -11.783 49.046 1.00 13.76 244 THR A C 1
ATOM 1865 O O . THR A 1 244 ? -23.451 -10.832 49.465 1.00 15.70 244 THR A O 1
ATOM 1869 N N . LEU A 1 245 ? -23.111 -13.061 49.268 1.00 12.88 245 LEU A N 1
ATOM 1870 C CA . LEU A 1 245 ? -24.319 -13.388 50.024 1.00 12.25 245 LEU A CA 1
ATOM 1871 C C . LEU A 1 245 ? -24.215 -12.924 51.476 1.00 14.02 245 LEU A C 1
ATOM 1872 O O . LEU A 1 245 ? -25.195 -12.428 52.045 1.00 14.66 245 LEU A O 1
ATOM 1877 N N . LEU A 1 246 ? -23.034 -13.053 52.095 1.00 14.54 246 LEU A N 1
ATOM 1878 C CA . LEU A 1 246 ? -22.861 -12.483 53.433 1.00 14.01 246 LEU A CA 1
ATOM 1879 C C . LEU A 1 246 ? -23.160 -10.987 53.440 1.00 14.44 246 LEU A C 1
ATOM 1880 O O . LEU A 1 246 ? -23.794 -10.476 54.372 1.00 15.72 246 LEU A O 1
ATOM 1885 N N . ASP A 1 247 ? -22.713 -10.265 52.405 1.00 14.53 247 ASP A N 1
ATOM 1886 C CA . ASP A 1 247 ? -22.970 -8.829 52.331 1.00 15.71 247 ASP A CA 1
ATOM 1887 C C . ASP A 1 247 ? -24.460 -8.535 52.194 1.00 16.60 247 ASP A C 1
ATOM 1888 O O . ASP A 1 247 ? -24.923 -7.469 52.621 1.00 21.31 247 ASP A O 1
ATOM 1893 N N . MET A 1 248 ? -25.211 -9.466 51.609 1.00 16.34 248 MET A N 1
ATOM 1894 C CA . MET A 1 248 ? -26.649 -9.354 51.398 1.00 19.33 248 MET A CA 1
ATOM 1895 C C . MET A 1 248 ? -27.470 -9.861 52.579 1.00 22.14 248 MET A C 1
ATOM 1896 O O . MET A 1 248 ? -28.702 -9.862 52.498 1.00 21.77 248 MET A O 1
ATOM 1901 N N . GLY A 1 249 ? -26.830 -10.291 53.663 1.00 16.53 249 GLY A N 1
ATOM 1902 C CA . GLY A 1 249 ? -27.542 -10.656 54.873 1.00 17.18 249 GLY A CA 1
ATOM 1903 C C . GLY A 1 249 ? -27.734 -12.136 55.110 1.00 17.37 249 GLY A C 1
ATOM 1904 O O . GLY A 1 249 ? -28.467 -12.504 56.041 1.00 18.58 249 GLY A O 1
ATOM 1905 N N . TYR A 1 250 ? -27.110 -12.990 54.304 1.00 14.87 250 TYR A N 1
ATOM 1906 C CA . TYR A 1 250 ? -27.212 -14.435 54.442 1.00 15.31 250 TYR A CA 1
ATOM 1907 C C . TYR A 1 250 ? -26.074 -14.962 55.313 1.00 16.00 250 TYR A C 1
ATOM 1908 O O . TYR A 1 250 ? -25.088 -14.267 55.573 1.00 18.79 250 TYR A O 1
ATOM 1917 N N . ALA A 1 251 ? -26.229 -16.203 55.783 1.00 16.93 251 ALA A N 1
ATOM 1918 C CA . ALA A 1 251 ? -25.270 -16.803 56.703 1.00 15.54 251 ALA A CA 1
ATOM 1919 C C . ALA A 1 251 ? -25.086 -18.274 56.361 1.00 13.33 251 ALA A C 1
ATOM 1920 O O . ALA A 1 251 ? -25.926 -18.894 55.709 1.00 15.06 251 ALA A O 1
ATOM 1922 N N . MET A 1 252 ? -23.956 -18.822 56.803 1.00 15.08 252 MET A N 1
ATOM 1923 C CA A MET A 1 252 ? -23.676 -20.225 56.544 0.65 13.43 252 MET A CA 1
ATOM 1924 C CA B MET A 1 252 ? -23.642 -20.233 56.597 0.35 15.03 252 MET A CA 1
ATOM 1925 C C . MET A 1 252 ? -24.581 -21.130 57.385 1.00 14.52 252 MET A C 1
ATOM 1926 O O . MET A 1 252 ? -24.873 -20.857 58.555 1.00 15.84 252 MET A O 1
ATOM 1935 N N . HIS A 1 253 ? -25.026 -22.220 56.767 1.00 13.42 253 HIS A N 1
ATOM 1936 C CA . HIS A 1 253 ? -25.630 -23.297 57.535 1.00 13.76 253 HIS A CA 1
ATOM 1937 C C . HIS A 1 253 ? -24.535 -23.999 58.330 1.00 15.49 253 HIS A C 1
ATOM 1938 O O . HIS A 1 253 ? -23.485 -24.333 57.775 1.00 16.98 253 HIS A O 1
ATOM 1945 N N . ARG A 1 254 ? -24.767 -24.210 59.628 1.00 13.51 254 ARG A N 1
ATOM 1946 C CA . ARG A 1 254 ? -23.839 -24.918 60.506 1.00 14.77 254 ARG A CA 1
ATOM 1947 C C . ARG A 1 254 ? -24.626 -25.918 61.344 1.00 16.31 254 ARG A C 1
ATOM 1948 O O . ARG A 1 254 ? -25.854 -25.976 61.268 1.00 18.27 254 ARG A O 1
ATOM 1956 N N . ASN A 1 255 ? -23.912 -26.686 62.174 1.00 16.20 255 ASN A N 1
ATOM 1957 C CA . ASN A 1 255 ? -24.554 -27.731 62.976 1.00 17.45 255 ASN A CA 1
ATOM 1958 C C . ASN A 1 255 ? -25.778 -27.209 63.724 1.00 21.57 255 ASN A C 1
ATOM 1959 O O . ASN A 1 255 ? -26.843 -27.841 63.714 1.00 20.60 255 ASN A O 1
ATOM 1964 N N . ARG A 1 256 ? -25.640 -26.068 64.396 1.00 18.37 256 ARG A N 1
ATOM 1965 C CA . ARG A 1 256 ? -26.713 -25.503 65.199 1.00 19.18 256 ARG A CA 1
ATOM 1966 C C . ARG A 1 256 ? -27.265 -24.194 64.650 1.00 19.61 256 ARG A C 1
ATOM 1967 O O . ARG A 1 256 ? -28.136 -23.594 65.293 1.00 25.01 256 ARG A O 1
ATOM 1975 N N . ILE A 1 257 ? -26.773 -23.727 63.512 1.00 17.45 257 ILE A N 1
ATOM 1976 C CA . ILE A 1 257 ? -27.213 -22.489 62.871 1.00 16.59 257 ILE A CA 1
ATOM 1977 C C . ILE A 1 257 ? -27.992 -22.864 61.616 1.00 14.78 257 ILE A C 1
ATOM 1978 O O . ILE A 1 257 ? -27.399 -23.409 60.672 1.00 14.99 257 ILE A O 1
ATOM 1983 N N . PRO A 1 258 ? -29.295 -22.576 61.536 1.00 17.11 258 PRO A N 1
ATOM 1984 C CA . PRO A 1 258 ? -30.016 -22.899 60.287 1.00 15.66 258 PRO A CA 1
ATOM 1985 C C . PRO A 1 258 ? -29.369 -22.265 59.069 1.00 18.33 258 PRO A C 1
ATOM 1986 O O . PRO A 1 258 ? -29.017 -22.967 58.109 1.00 17.88 258 PRO A O 1
ATOM 1990 N N . GLY A 1 259 ? -29.167 -20.964 59.099 1.00 15.86 259 GLY A N 1
ATOM 1991 C CA . GLY A 1 259 ? -28.443 -20.324 58.023 1.00 14.83 259 GLY A CA 1
ATOM 1992 C C . GLY A 1 259 ? -29.184 -20.427 56.703 1.00 15.77 259 GLY A C 1
ATOM 1993 O O . GLY A 1 259 ? -30.332 -20.864 56.612 1.00 17.99 259 GLY A O 1
ATOM 1994 N N . GLN A 1 260 ? -28.494 -19.982 55.659 1.00 13.44 260 GLN A N 1
ATOM 1995 C CA . GLN A 1 260 ? -29.093 -19.999 54.337 1.00 11.89 260 GLN A CA 1
ATOM 1996 C C . GLN A 1 260 ? -28.126 -20.455 53.252 1.00 12.86 260 GLN A C 1
ATOM 1997 O O . GLN A 1 260 ? -28.484 -20.379 52.075 1.00 16.23 260 GLN A O 1
ATOM 2003 N N . ILE A 1 261 ? -26.912 -20.904 53.587 1.00 10.86 261 ILE A N 1
ATOM 2004 C CA . ILE A 1 261 ? -25.911 -21.216 52.568 1.00 11.58 261 ILE A CA 1
ATOM 2005 C C . ILE A 1 261 ? -25.240 -22.551 52.867 1.00 12.17 261 ILE A C 1
ATOM 2006 O O . ILE A 1 261 ? -24.745 -22.769 53.979 1.00 12.58 261 ILE A O 1
ATOM 2011 N N . MET A 1 262 ? -25.181 -23.421 51.858 1.00 12.54 262 MET A N 1
ATOM 2012 C CA . MET A 1 262 ? -24.293 -24.578 51.836 1.00 10.81 262 MET A CA 1
ATOM 2013 C C . MET A 1 262 ? -23.370 -24.437 50.637 1.00 11.91 262 MET A C 1
ATOM 2014 O O . MET A 1 262 ? -23.804 -23.989 49.574 1.00 14.14 262 MET A O 1
ATOM 2019 N N . MET A 1 263 ? -22.109 -24.842 50.791 1.00 12.50 263 MET A N 1
ATOM 2020 C CA . MET A 1 263 ? -21.168 -24.663 49.691 1.00 11.08 263 MET A CA 1
ATOM 2021 C C . MET A 1 263 ? -20.125 -25.775 49.679 1.00 12.63 263 MET A C 1
ATOM 2022 O O . MET A 1 263 ? -19.794 -26.363 50.716 1.00 13.99 263 MET A O 1
ATOM 2027 N N . GLU A 1 264 ? -19.620 -26.061 48.478 1.00 11.04 264 GLU A N 1
ATOM 2028 C CA . GLU A 1 264 ? -18.577 -27.055 48.278 1.00 10.16 264 GLU A CA 1
ATOM 2029 C C . GLU A 1 264 ? -17.772 -26.663 47.049 1.00 11.84 264 GLU A C 1
ATOM 2030 O O . GLU A 1 264 ? -18.361 -26.391 46.001 1.00 12.85 264 GLU A O 1
ATOM 2036 N N . ASN A 1 265 ? -16.440 -26.618 47.170 1.00 11.73 265 ASN A N 1
ATOM 2037 C CA . ASN A 1 265 ? -15.620 -26.345 45.994 1.00 10.35 265 ASN A CA 1
ATOM 2038 C C . ASN A 1 265 ? -15.771 -27.492 45.003 1.00 13.39 265 ASN A C 1
ATOM 2039 O O . ASN A 1 265 ? -15.733 -28.665 45.386 1.00 14.99 265 ASN A O 1
ATOM 2044 N N . GLY A 1 266 ? -15.940 -27.150 43.722 1.00 13.52 266 GLY A N 1
ATOM 2045 C CA . GLY A 1 266 ? -16.110 -28.161 42.682 1.00 14.56 266 GLY A CA 1
ATOM 2046 C C . GLY A 1 266 ? -14.840 -28.846 42.239 1.00 14.38 266 GLY A C 1
ATOM 2047 O O . GLY A 1 266 ? -14.894 -29.824 41.482 1.00 13.65 266 GLY A O 1
ATOM 2048 N N . PHE A 1 267 ? -13.696 -28.343 42.685 1.00 12.79 267 PHE A N 1
ATOM 2049 C CA . PHE A 1 267 ? -12.416 -28.989 42.469 1.00 13.48 267 PHE A CA 1
ATOM 2050 C C . PHE A 1 267 ? -11.381 -28.297 43.349 1.00 18.47 267 PHE A C 1
ATOM 2051 O O . PHE A 1 267 ? -11.722 -27.346 44.066 1.00 17.45 267 PHE A O 1
ATOM 2060 N N . GLU B 1 14 ? 12.648 14.000 25.174 1.00 67.16 14 GLU B N 1
ATOM 2061 C CA . GLU B 1 14 ? 11.936 14.324 26.405 1.00 67.28 14 GLU B CA 1
ATOM 2062 C C . GLU B 1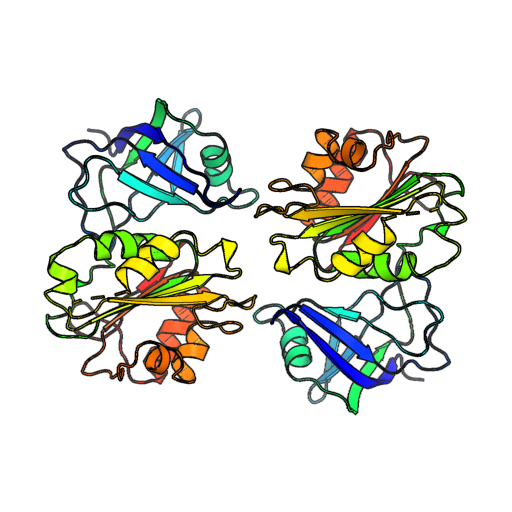 14 ? 11.453 13.056 27.119 1.00 64.84 14 GLU B C 1
ATOM 2063 O O . GLU B 1 14 ? 12.257 12.218 27.536 1.00 62.24 14 GLU B O 1
ATOM 2065 N N . ALA B 1 15 ? 10.136 12.923 27.258 1.00 55.93 15 ALA B N 1
ATOM 2066 C CA . ALA B 1 15 ? 9.564 11.761 27.921 1.00 47.46 15 ALA B CA 1
ATOM 2067 C C . ALA B 1 15 ? 9.683 10.523 27.036 1.00 44.82 15 ALA B C 1
ATOM 2068 O O . ALA B 1 15 ? 9.877 10.608 25.821 1.00 42.68 15 ALA B O 1
ATOM 2070 N N . LYS B 1 16 ? 9.561 9.354 27.668 1.00 37.99 16 LYS B N 1
ATOM 2071 C CA . LYS B 1 16 ? 9.625 8.085 26.956 1.00 28.72 16 LYS B CA 1
ATOM 2072 C C . LYS B 1 16 ? 8.287 7.679 26.355 1.00 24.89 16 LYS B C 1
ATOM 2073 O O . LYS B 1 16 ? 8.204 6.614 25.732 1.00 26.50 16 LYS B O 1
ATOM 2075 N N . PHE B 1 17 ? 7.248 8.493 26.528 1.00 23.21 17 PHE B N 1
ATOM 2076 C CA . PHE B 1 17 ? 5.914 8.160 26.053 1.00 20.25 17 PHE B CA 1
ATOM 2077 C C . PHE B 1 17 ? 5.202 9.441 25.642 1.00 20.16 17 PHE B C 1
ATOM 2078 O O . PHE B 1 17 ? 5.645 10.552 25.953 1.00 22.96 17 PHE B O 1
ATOM 2086 N N . THR B 1 18 ? 4.088 9.273 24.932 1.00 18.96 18 THR B N 1
ATOM 2087 C CA . THR B 1 18 ? 3.185 10.370 24.627 1.00 19.63 18 THR B CA 1
ATOM 2088 C C . THR B 1 18 ? 1.798 10.069 25.185 1.00 20.36 18 THR B C 1
ATOM 2089 O O . THR B 1 18 ? 1.419 8.910 25.397 1.00 17.89 18 THR B O 1
ATOM 2093 N N . GLU B 1 19 ? 1.041 11.136 25.422 1.00 20.49 19 GLU B N 1
ATOM 2094 C CA . GLU B 1 19 ? -0.356 11.023 25.819 1.00 15.97 19 GLU B CA 1
ATOM 2095 C C . GLU B 1 19 ? -1.220 10.948 24.567 1.00 19.10 19 GLU B C 1
ATOM 2096 O O . GLU B 1 19 ? -1.274 11.909 23.790 1.00 21.01 19 GLU B O 1
ATOM 2102 N N . GLU B 1 20 ? -1.897 9.818 24.378 1.00 15.89 20 GLU B N 1
ATOM 2103 C CA . GLU B 1 20 ? -2.801 9.627 23.255 1.00 15.91 20 GLU B CA 1
ATOM 2104 C C . GLU B 1 20 ? -4.234 9.518 23.772 1.00 17.55 20 GLU B C 1
ATOM 2105 O O . GLU B 1 20 ? -4.497 9.636 24.969 1.00 17.65 20 GLU B O 1
ATOM 2111 N N . LYS B 1 21 ? -5.172 9.313 22.849 1.00 16.19 21 LYS B N 1
ATOM 2112 C CA . LYS B 1 21 ? -6.577 9.191 23.215 1.00 16.48 21 LYS B CA 1
ATOM 2113 C C . LYS B 1 21 ? -7.152 7.899 22.654 1.00 13.72 21 LYS B C 1
ATOM 2114 O O . LYS B 1 21 ? -6.813 7.484 21.543 1.00 14.54 21 LYS B O 1
ATOM 2120 N N . ILE B 1 22 ? -8.026 7.268 23.439 1.00 12.71 22 ILE B N 1
ATOM 2121 C CA . ILE B 1 22 ? -8.847 6.178 22.922 1.00 13.62 22 ILE B CA 1
ATOM 2122 C C . ILE B 1 22 ? -9.813 6.733 21.883 1.00 12.37 22 ILE B C 1
ATOM 2123 O O . ILE B 1 22 ? -10.558 7.680 22.156 1.00 13.96 22 ILE B O 1
ATOM 2128 N N . LEU B 1 23 ? -9.822 6.132 20.684 1.00 10.27 23 LEU B N 1
ATOM 2129 C CA . LEU B 1 23 ? -10.760 6.564 19.656 1.00 11.97 23 LEU B CA 1
ATOM 2130 C C . LEU B 1 23 ? -12.053 5.756 19.664 1.00 11.29 23 LEU B C 1
ATOM 2131 O O . LEU B 1 23 ? -13.135 6.318 19.445 1.00 13.61 23 LEU B O 1
ATOM 2136 N N . TRP B 1 24 ? -11.956 4.449 19.888 1.00 13.04 24 TRP B N 1
ATOM 2137 C CA . TRP B 1 24 ? -13.146 3.612 19.962 1.00 12.59 24 TRP B CA 1
ATOM 2138 C C . TRP B 1 24 ? -12.751 2.271 20.551 1.00 12.47 24 TRP B C 1
ATOM 2139 O O . TRP B 1 24 ? -11.592 1.850 20.454 1.00 13.46 24 TRP B O 1
ATOM 2150 N N . VAL B 1 25 ? -13.737 1.621 21.167 1.00 14.59 25 VAL B N 1
ATOM 2151 C CA . VAL B 1 25 ? -13.622 0.267 21.702 1.00 15.02 25 VAL B CA 1
ATOM 2152 C C . VAL B 1 25 ? -14.756 -0.558 21.115 1.00 15.03 25 VAL B C 1
ATOM 2153 O O . VAL B 1 25 ? -15.916 -0.125 21.134 1.00 17.29 25 VAL B O 1
ATOM 2157 N N . LYS B 1 26 ? -14.433 -1.751 20.618 1.00 13.82 26 LYS B N 1
ATOM 2158 C CA A LYS B 1 26 ? -15.412 -2.647 20.019 0.55 13.27 26 LYS B CA 1
ATOM 2159 C CA B LYS B 1 26 ? -15.416 -2.647 20.023 0.45 13.28 26 LYS B CA 1
ATOM 2160 C C . LYS B 1 26 ? -15.370 -3.984 20.746 1.00 14.21 26 LYS B C 1
ATOM 2161 O O . LYS B 1 26 ? -14.315 -4.630 20.803 1.00 15.95 26 LYS B O 1
ATOM 2172 N N . HIS B 1 27 ? -16.506 -4.392 21.302 1.00 16.26 27 HIS B N 1
ATOM 2173 C CA . HIS B 1 27 ? -16.641 -5.706 21.914 1.00 17.99 27 HIS B CA 1
ATOM 2174 C C . HIS B 1 27 ? -17.046 -6.697 20.839 1.00 19.77 27 HIS B C 1
ATOM 2175 O O . HIS B 1 27 ? -18.133 -6.588 20.261 1.00 23.60 27 HIS B O 1
ATOM 2182 N N . HIS B 1 28 ? -16.172 -7.655 20.556 1.00 15.12 28 HIS B N 1
ATOM 2183 C CA . HIS B 1 28 ? -16.552 -8.736 19.662 1.00 14.26 28 HIS B CA 1
ATOM 2184 C C . HIS B 1 28 ? -17.277 -9.838 20.415 1.00 22.48 28 HIS B C 1
ATOM 2185 O O . HIS B 1 28 ? -18.159 -10.503 19.855 1.00 21.96 28 HIS B O 1
ATOM 2192 N N . THR B 1 29 ? -16.900 -10.042 21.668 1.00 16.06 29 THR B N 1
ATOM 2193 C CA . THR B 1 29 ? -17.594 -10.843 22.669 1.00 17.22 29 THR B CA 1
ATOM 2194 C C . THR B 1 29 ? -17.548 -10.009 23.944 1.00 16.03 29 THR B C 1
ATOM 2195 O O . THR B 1 29 ? -16.883 -8.960 23.959 1.00 14.67 29 THR B O 1
ATOM 2199 N N . PRO B 1 30 ? -18.198 -10.424 25.034 1.00 18.15 30 PRO B N 1
ATOM 2200 C CA . PRO B 1 30 ? -18.067 -9.654 26.281 1.00 18.74 30 PRO B CA 1
ATOM 2201 C C . PRO B 1 30 ? -16.638 -9.512 26.775 1.00 20.19 30 PRO B C 1
ATOM 2202 O O . PRO B 1 30 ? -16.348 -8.555 27.503 1.00 19.65 30 PRO B O 1
ATOM 2206 N N . LYS B 1 31 ? -15.724 -10.401 26.392 1.00 16.16 31 LYS B N 1
ATOM 2207 C CA A LYS B 1 31 ? -14.368 -10.357 26.931 0.54 16.56 31 LYS B CA 1
ATOM 2208 C CA B LYS B 1 31 ? -14.368 -10.388 26.927 0.46 16.90 31 LYS B CA 1
ATOM 2209 C C . LYS B 1 31 ? -13.280 -10.202 25.876 1.00 15.57 31 LYS B C 1
ATOM 2210 O O . LYS B 1 31 ? -12.097 -10.225 26.228 1.00 18.49 31 LYS B O 1
ATOM 2221 N N . LEU B 1 32 ? -13.631 -10.023 24.603 1.00 14.29 32 LEU B N 1
ATOM 2222 C CA . LEU B 1 32 ? -12.651 -9.831 23.541 1.00 15.17 32 LEU B CA 1
ATOM 2223 C C . LEU B 1 32 ? -12.900 -8.483 22.885 1.00 15.91 32 LEU B C 1
ATOM 2224 O O . LEU B 1 32 ? -13.961 -8.271 22.287 1.00 15.76 32 LEU B O 1
ATOM 2229 N N . ILE B 1 33 ? -11.935 -7.573 22.990 1.00 13.29 33 ILE B N 1
ATOM 2230 C CA . ILE B 1 33 ? -12.127 -6.241 22.433 1.00 12.83 33 ILE B CA 1
ATOM 2231 C C . ILE B 1 33 ? -11.038 -5.946 21.412 1.00 14.68 33 ILE B C 1
ATOM 2232 O O . ILE B 1 33 ? -9.897 -6.408 21.525 1.00 13.99 33 ILE B O 1
ATOM 2237 N N . THR B 1 34 ? -11.402 -5.164 20.401 1.00 14.72 34 THR B N 1
ATOM 2238 C CA . THR B 1 34 ? -10.402 -4.383 19.694 1.00 13.22 34 THR B CA 1
ATOM 2239 C C . THR B 1 34 ? -10.627 -2.919 20.036 1.00 12.51 34 THR B C 1
ATOM 2240 O O . THR B 1 34 ? -11.729 -2.510 20.417 1.00 13.76 34 THR B O 1
ATOM 2244 N N . PHE B 1 35 ? -9.558 -2.138 19.953 1.00 12.31 35 PHE B N 1
ATOM 2245 C CA . PHE B 1 35 ? -9.677 -0.715 20.199 1.00 11.25 35 PHE B CA 1
ATOM 2246 C C . PHE B 1 35 ? -8.607 0.008 19.407 1.00 12.38 35 PHE B C 1
ATOM 2247 O O . PHE B 1 35 ? -7.584 -0.566 19.038 1.00 12.44 35 PHE B O 1
ATOM 2255 N N . ALA B 1 36 ? -8.885 1.270 19.104 1.00 12.36 36 ALA B N 1
ATOM 2256 C CA . ALA B 1 36 ? -7.933 2.108 18.393 1.00 11.65 36 ALA B CA 1
ATOM 2257 C C . ALA B 1 36 ? -7.593 3.332 19.228 1.00 11.49 36 ALA B C 1
ATOM 2258 O O . ALA B 1 36 ? -8.438 3.861 19.963 1.00 12.74 36 ALA B O 1
ATOM 2260 N N . ILE B 1 37 ? -6.339 3.783 19.094 1.00 13.13 37 ILE B N 1
ATOM 2261 C CA . ILE B 1 37 ? -5.856 4.984 19.756 1.00 10.21 37 ILE B CA 1
ATOM 2262 C C . ILE B 1 37 ? -5.243 5.908 18.713 1.00 11.64 37 ILE B C 1
ATOM 2263 O O . ILE B 1 37 ? -4.856 5.485 17.618 1.00 14.24 37 ILE B O 1
ATOM 2268 N N . SER B 1 38 ? -5.162 7.188 19.068 1.00 11.09 38 SER B N 1
ATOM 2269 C CA . SER B 1 38 ? -4.515 8.150 18.184 1.00 12.07 38 SER B CA 1
ATOM 2270 C C . SER B 1 38 ? -3.033 7.814 18.032 1.00 13.93 38 SER B C 1
ATOM 2271 O O . SER B 1 38 ? -2.386 7.291 18.948 1.00 15.02 38 SER B O 1
ATOM 2274 N N . ARG B 1 39 ? -2.497 8.110 16.854 1.00 14.66 39 ARG B N 1
ATOM 2275 C CA . ARG B 1 39 ? -1.138 7.713 16.501 1.00 13.71 39 ARG B CA 1
ATOM 2276 C C . ARG B 1 39 ? -0.336 8.952 16.155 1.00 15.78 39 ARG B C 1
AT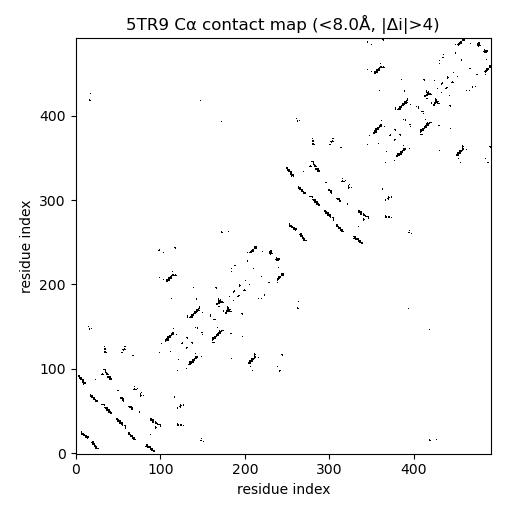OM 2277 O O . ARG B 1 39 ? -0.627 9.609 15.135 1.00 16.86 39 ARG B O 1
ATOM 2285 N N . PRO B 1 40 ? 0.666 9.324 16.937 1.00 16.76 40 PRO B N 1
ATOM 2286 C CA . PRO B 1 40 ? 1.476 10.486 16.564 1.00 18.45 40 PRO B CA 1
ATOM 2287 C C . PRO B 1 40 ? 2.284 10.190 15.311 1.00 16.97 40 PRO B C 1
ATOM 2288 O O . PRO B 1 40 ? 2.621 9.038 15.029 1.00 17.82 40 PRO B O 1
ATOM 2292 N N . GLU B 1 41 ? 2.586 11.249 14.549 1.00 18.21 41 GLU B N 1
ATOM 2293 C CA . GLU B 1 41 ? 3.352 11.070 13.318 1.00 17.42 41 GLU B CA 1
ATOM 2294 C C . GLU B 1 41 ? 4.730 10.480 13.584 1.00 20.01 41 GLU B C 1
ATOM 2295 O O . GLU B 1 41 ? 5.301 9.843 12.692 1.00 23.12 41 GLU B O 1
ATOM 2301 N N . SER B 1 42 ? 5.262 10.668 14.792 1.00 21.07 42 SER B N 1
ATOM 2302 C CA . SER B 1 42 ? 6.576 10.155 15.164 1.00 21.78 42 SER B CA 1
ATOM 2303 C C . SER B 1 42 ? 6.609 8.643 15.378 1.00 21.38 42 SER B C 1
ATOM 2304 O O . SER B 1 42 ? 7.703 8.071 15.416 1.00 24.55 42 SER B O 1
ATOM 2307 N N . TYR B 1 43 ? 5.466 7.982 15.521 1.00 17.45 43 TYR B N 1
ATOM 2308 C CA . TYR B 1 43 ? 5.444 6.588 15.952 1.00 17.31 43 TYR B CA 1
ATOM 2309 C C . TYR B 1 43 ? 5.619 5.664 14.757 1.00 19.33 43 TYR B C 1
ATOM 2310 O O . TYR B 1 43 ? 4.727 5.555 13.912 1.00 21.02 43 TYR B O 1
ATOM 2319 N N . ARG B 1 44 ? 6.742 4.951 14.727 1.00 18.57 44 ARG B N 1
ATOM 2320 C CA . ARG B 1 44 ? 7.063 4.017 13.661 1.00 16.94 44 ARG B CA 1
ATOM 2321 C C . ARG B 1 44 ? 7.165 2.616 14.243 1.00 19.18 44 ARG B C 1
ATOM 2322 O O . ARG B 1 44 ? 7.628 2.439 15.375 1.00 21.93 44 ARG B O 1
ATOM 2330 N N . PHE B 1 45 ? 6.713 1.625 13.479 1.00 16.97 45 PHE B N 1
ATOM 2331 C CA . PHE B 1 45 ? 6.898 0.237 13.888 1.00 15.72 45 PHE B CA 1
ATOM 2332 C C . PHE B 1 45 ? 7.002 -0.628 12.642 1.00 16.92 45 PHE B C 1
ATOM 2333 O O . PHE B 1 45 ? 6.638 -0.207 11.537 1.00 17.50 45 PHE B O 1
ATOM 2341 N N . LYS B 1 46 ? 7.550 -1.825 12.827 1.00 14.97 46 LYS B N 1
ATOM 2342 C CA . LYS B 1 46 ? 7.570 -2.860 11.803 1.00 16.13 46 LYS B CA 1
ATOM 2343 C C . LYS B 1 46 ? 6.462 -3.860 12.109 1.00 15.49 46 LYS B C 1
ATOM 2344 O O . LYS B 1 46 ? 6.272 -4.250 13.263 1.00 13.55 46 LYS B O 1
ATOM 2350 N N . ALA B 1 47 ? 5.716 -4.252 11.077 1.00 15.30 47 ALA B N 1
ATOM 2351 C CA . ALA B 1 47 ? 4.621 -5.196 11.278 1.00 13.86 47 ALA B CA 1
ATOM 2352 C C . ALA B 1 47 ? 5.124 -6.457 11.965 1.00 13.87 47 ALA B C 1
ATOM 2353 O O . ALA B 1 47 ? 6.120 -7.057 11.543 1.00 16.21 47 ALA B O 1
ATOM 2355 N N . GLY B 1 48 ? 4.416 -6.854 13.036 1.00 14.24 48 GLY B N 1
ATOM 2356 C CA . GLY B 1 48 ? 4.818 -7.931 13.911 1.00 15.12 48 GLY B CA 1
ATOM 2357 C C . GLY B 1 48 ? 5.281 -7.464 15.276 1.00 13.82 48 GLY B C 1
ATOM 2358 O O . GLY B 1 48 ? 5.328 -8.275 16.217 1.00 15.38 48 GLY B O 1
ATOM 2359 N N . GLN B 1 49 ? 5.628 -6.183 15.408 1.00 14.81 49 GLN B N 1
ATOM 2360 C CA . GLN B 1 49 ? 6.141 -5.670 16.665 1.00 15.73 49 GLN B CA 1
ATOM 2361 C C . GLN B 1 49 ? 5.008 -5.285 17.606 1.00 13.72 49 GLN B C 1
ATOM 2362 O O . GLN B 1 49 ? 3.827 -5.218 17.234 1.00 13.60 49 GLN B O 1
ATOM 2368 N N . PHE B 1 50 ? 5.385 -5.012 18.852 1.00 13.18 50 PHE B N 1
ATOM 2369 C CA . PHE B 1 50 ? 4.409 -4.652 19.864 1.00 14.37 50 PHE B CA 1
ATOM 2370 C C . PHE B 1 50 ? 4.702 -3.287 20.479 1.00 13.40 50 PHE B C 1
ATOM 2371 O O . PHE B 1 50 ? 5.848 -2.831 20.532 1.00 15.73 50 PHE B O 1
ATOM 2379 N N . SER B 1 51 ? 3.628 -2.639 20.919 1.00 13.29 51 SER B N 1
ATOM 2380 C CA . SER B 1 51 ? 3.666 -1.390 21.663 1.00 13.03 51 SER B CA 1
ATOM 2381 C C . SER B 1 51 ? 3.618 -1.667 23.157 1.00 14.99 51 SER B C 1
ATOM 2382 O O . SER B 1 51 ? 3.269 -2.757 23.607 1.00 14.97 51 SER B O 1
ATOM 2385 N N . ARG B 1 52 ? 3.961 -0.652 23.933 1.00 14.21 52 ARG B N 1
ATOM 2386 C CA A ARG B 1 52 ? 3.694 -0.645 25.363 0.62 13.50 52 ARG B CA 1
ATOM 2387 C CA B ARG B 1 52 ? 3.704 -0.635 25.367 0.38 14.24 52 ARG B CA 1
ATOM 2388 C C . ARG B 1 52 ? 2.699 0.473 25.638 1.00 15.11 52 ARG B C 1
ATOM 2389 O O . ARG B 1 52 ? 2.955 1.637 25.296 1.00 15.47 52 ARG B O 1
ATOM 2404 N N . LEU B 1 53 ? 1.561 0.107 26.223 1.00 14.05 53 LEU B N 1
ATOM 2405 C CA . LEU B 1 53 ? 0.466 1.020 26.522 1.00 14.91 53 LEU B CA 1
ATOM 2406 C C . LEU B 1 53 ? 0.358 1.159 28.029 1.00 14.75 53 LEU B C 1
ATOM 2407 O O . LEU B 1 53 ? 0.627 0.208 28.771 1.00 16.44 53 LEU B O 1
ATOM 2412 N N . GLY B 1 54 ? -0.048 2.344 28.492 1.00 14.92 54 GLY B N 1
ATOM 2413 C CA . GLY B 1 54 ? -0.082 2.571 29.923 1.00 15.03 54 GLY B CA 1
ATOM 2414 C C . GLY B 1 54 ? -1.111 3.595 30.342 1.00 17.74 54 GLY B C 1
ATOM 2415 O O . GLY B 1 54 ? -1.744 4.259 29.515 1.00 16.30 54 GLY B O 1
ATOM 2416 N N . PHE B 1 55 ? -1.281 3.696 31.657 1.00 17.66 55 PHE B N 1
ATOM 2417 C CA . PHE B 1 55 ? -2.096 4.730 32.271 1.00 21.93 55 PHE B CA 1
ATOM 2418 C C . PHE B 1 55 ? -1.361 5.301 33.469 1.00 24.25 55 PHE B C 1
ATOM 2419 O O . PHE B 1 55 ? -0.550 4.619 34.106 1.00 22.53 55 PHE B O 1
ATOM 2427 N N . TYR B 1 56 ? -1.678 6.548 33.794 1.00 21.18 56 TYR B N 1
ATOM 2428 C CA . TYR B 1 56 ? -1.264 7.084 35.081 1.00 25.40 56 TYR B CA 1
ATOM 2429 C C . TYR B 1 56 ? -2.011 6.356 36.193 1.00 27.59 56 TYR B C 1
ATOM 2430 O O . TYR B 1 56 ? -3.198 6.042 36.062 1.00 28.02 56 TYR B O 1
ATOM 2439 N N . GLU B 1 57 ? -1.299 6.059 37.278 1.00 26.76 57 GLU B N 1
ATOM 2440 C CA . GLU B 1 57 ? -1.878 5.423 38.464 1.00 30.68 57 GLU B CA 1
ATOM 2441 C C . GLU B 1 57 ? -1.441 6.253 39.668 1.00 36.50 57 GLU B C 1
ATOM 2442 O O . GLU B 1 57 ? -0.356 6.035 40.212 1.00 37.01 57 GLU B O 1
ATOM 2448 N N . GLY B 1 58 ? -2.285 7.201 40.074 1.00 34.71 58 GLY B N 1
ATOM 2449 C CA . GLY B 1 58 ? -1.913 8.135 41.116 1.00 38.38 58 GLY B CA 1
ATOM 2450 C C . GLY B 1 58 ? -0.622 8.840 40.764 1.00 45.94 58 GLY B C 1
ATOM 2451 O O . GLY B 1 58 ? -0.569 9.604 39.793 1.00 39.83 58 GLY B O 1
ATOM 2452 N N . LYS B 1 59 ? 0.436 8.568 41.525 1.00 46.45 59 LYS B N 1
ATOM 2453 C CA . LYS B 1 59 ? 1.747 9.144 41.260 1.00 47.24 59 LYS B CA 1
ATOM 2454 C C . LYS B 1 59 ? 2.666 8.199 40.490 1.00 44.57 59 LYS B C 1
ATOM 2455 O O . LYS B 1 59 ? 3.829 8.544 40.257 1.00 37.52 59 LYS B O 1
ATOM 2461 N N . GLY B 1 60 ? 2.167 7.036 40.067 1.00 38.89 60 GLY B N 1
ATOM 2462 C CA . GLY B 1 60 ? 2.946 6.086 39.290 1.00 33.78 60 GLY B CA 1
ATOM 2463 C C . GLY B 1 60 ? 2.293 5.690 37.974 1.00 27.86 60 GLY B C 1
ATOM 2464 O O . GLY B 1 60 ? 1.539 6.482 37.400 1.00 30.72 60 GLY B O 1
ATOM 2465 N N . PHE B 1 61 ? 2.579 4.477 37.483 1.00 28.46 61 PHE B N 1
ATOM 2466 C CA . PHE B 1 61 ? 2.120 4.017 36.171 1.00 26.10 61 PHE B CA 1
ATOM 2467 C C . PHE B 1 61 ? 1.687 2.556 36.234 1.00 27.73 61 PHE B C 1
ATOM 2468 O O . PHE B 1 61 ? 2.050 1.819 37.151 1.00 28.88 61 PHE B O 1
ATOM 2476 N N . ILE B 1 62 ? 0.914 2.143 35.224 1.00 22.12 62 ILE B N 1
ATOM 2477 C CA . ILE B 1 62 ? 0.728 0.740 34.869 1.00 20.26 62 ILE B CA 1
ATOM 2478 C C . ILE B 1 62 ? 0.977 0.623 33.368 1.00 19.81 62 ILE B C 1
ATOM 2479 O O . ILE B 1 62 ? 0.498 1.461 32.595 1.00 21.06 62 ILE B O 1
ATOM 2484 N N . TRP B 1 63 ? 1.767 -0.383 32.964 1.00 18.58 63 TRP B N 1
ATOM 2485 C CA . TRP B 1 63 ? 2.190 -0.608 31.583 1.00 17.14 63 TRP B CA 1
ATOM 2486 C C . TRP B 1 63 ? 2.026 -2.073 31.197 1.00 20.43 63 TRP B C 1
ATOM 2487 O O . TRP B 1 63 ? 2.327 -2.967 31.996 1.00 19.85 63 TRP B O 1
ATOM 2498 N N . ARG B 1 64 ? 1.584 -2.313 29.960 1.00 16.72 64 ARG B N 1
ATOM 2499 C CA . ARG B 1 64 ? 1.486 -3.657 29.397 1.00 18.36 64 ARG B CA 1
ATOM 2500 C C . ARG B 1 64 ? 1.814 -3.602 27.907 1.00 16.41 64 ARG B C 1
ATOM 2501 O O . ARG B 1 64 ? 1.593 -2.584 27.247 1.00 16.87 64 ARG B O 1
ATOM 2509 N N . ALA B 1 65 ? 2.292 -4.726 27.375 1.00 18.32 65 ALA B N 1
ATOM 2510 C CA . ALA B 1 65 ? 2.601 -4.856 25.952 1.00 14.78 65 ALA B CA 1
ATOM 2511 C C . ALA B 1 65 ? 1.414 -5.400 25.161 1.00 14.26 65 ALA B C 1
ATOM 2512 O O . ALA B 1 65 ? 0.714 -6.312 25.623 1.00 13.02 65 ALA B O 1
ATOM 2514 N N . TYR B 1 66 ? 1.216 -4.856 23.949 1.00 13.68 66 TYR B N 1
ATOM 2515 C CA . TYR B 1 66 ? 0.194 -5.315 23.008 1.00 12.59 66 TYR B CA 1
ATOM 2516 C C . TYR B 1 66 ? 0.758 -5.266 21.595 1.00 13.41 66 TYR B C 1
ATOM 2517 O O . TYR B 1 66 ? 1.339 -4.251 21.203 1.00 14.08 66 TYR B O 1
ATOM 2526 N N . SER B 1 67 ? 0.588 -6.347 20.832 1.00 14.71 67 SER B N 1
ATOM 2527 C CA . SER B 1 67 ? 1.008 -6.327 19.428 1.00 13.47 67 SER B CA 1
ATOM 2528 C C . SER B 1 67 ? 0.109 -5.401 18.622 1.00 13.03 67 SER B C 1
ATOM 2529 O O . SER B 1 67 ? -1.111 -5.400 18.793 1.00 14.21 67 SER B O 1
ATOM 2532 N N . VAL B 1 68 ? 0.701 -4.636 17.701 1.00 12.01 68 VAL B N 1
ATOM 2533 C CA . VAL B 1 68 ? -0.125 -3.787 16.851 1.00 12.98 68 VAL B CA 1
ATOM 2534 C C . VAL B 1 68 ? -0.869 -4.658 15.849 1.00 11.74 68 VAL B C 1
ATOM 2535 O O . VAL B 1 68 ? -0.261 -5.476 15.142 1.00 13.98 68 VAL B O 1
ATOM 253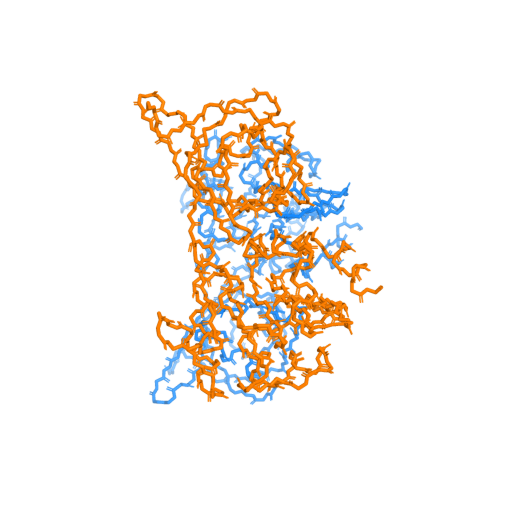9 N N . VAL B 1 69 ? -2.193 -4.476 15.781 1.00 12.73 69 VAL B N 1
ATOM 2540 C CA . VAL B 1 69 ? -3.041 -5.215 14.847 1.00 11.66 69 VAL B CA 1
ATOM 2541 C C . VAL B 1 69 ? -3.184 -4.494 13.512 1.00 11.06 69 VAL B C 1
ATOM 2542 O O . VAL B 1 69 ? -3.322 -5.139 12.467 1.00 14.71 69 VAL B O 1
ATOM 2546 N N . SER B 1 70 ? -3.146 -3.169 13.536 1.00 11.29 70 SER B N 1
ATOM 2547 C CA . SER B 1 70 ? -3.371 -2.354 12.359 1.00 10.41 70 SER B CA 1
ATOM 2548 C C . SER B 1 70 ? -2.141 -2.310 11.450 1.00 12.85 70 SER B C 1
ATOM 2549 O O . SER B 1 70 ? -1.031 -2.716 11.813 1.00 14.34 70 SER B O 1
ATOM 2552 N N . ALA B 1 71 ? -2.362 -1.805 10.239 1.00 11.86 71 ALA B N 1
ATOM 2553 C CA . ALA B 1 71 ? -1.303 -1.723 9.245 1.00 13.90 71 ALA B CA 1
ATOM 2554 C C . ALA B 1 71 ? -0.270 -0.667 9.614 1.00 13.72 71 ALA B C 1
ATOM 2555 O O . ALA B 1 71 ? -0.583 0.362 10.227 1.00 14.90 71 ALA B O 1
ATOM 2557 N N . GLU B 1 72 ? 0.965 -0.904 9.162 1.00 14.53 72 GLU B N 1
ATOM 2558 C CA . GLU B 1 72 ? 2.021 0.089 9.330 1.00 16.20 72 GLU B CA 1
ATOM 2559 C C . GLU B 1 72 ? 1.614 1.447 8.790 1.00 18.57 72 GLU B C 1
ATOM 2560 O O . GLU B 1 72 ? 1.990 2.483 9.349 1.00 20.95 72 GLU B O 1
ATOM 2566 N N . TYR B 1 73 ? 0.871 1.460 7.686 1.00 14.96 73 TYR B N 1
ATOM 2567 C CA . TYR B 1 73 ? 0.513 2.691 6.995 1.00 15.75 73 TYR B CA 1
ATOM 2568 C C . TYR B 1 73 ? -0.773 3.315 7.518 1.00 14.91 73 TYR B C 1
ATOM 2569 O O . TYR B 1 73 ? -1.142 4.403 7.059 1.00 18.76 73 TYR B O 1
ATOM 2578 N N . ALA B 1 74 ? -1.465 2.666 8.455 1.00 15.05 74 ALA B N 1
ATOM 2579 C CA . ALA B 1 74 ? -2.740 3.205 8.911 1.00 15.59 74 ALA B CA 1
ATOM 2580 C C . ALA B 1 74 ? -2.523 4.453 9.768 1.00 17.16 74 ALA B C 1
ATOM 2581 O O . ALA B 1 74 ? -1.422 4.731 10.245 1.00 17.58 74 ALA B O 1
ATOM 2583 N N . ASP B 1 75 ? -3.588 5.236 9.936 1.00 14.20 75 ASP B N 1
ATOM 2584 C CA . ASP B 1 75 ? -3.463 6.536 10.587 1.00 13.38 75 ASP B CA 1
ATOM 2585 C C . ASP B 1 75 ? -3.920 6.511 12.036 1.00 17.78 75 ASP B C 1
ATOM 2586 O O . ASP B 1 75 ? -4.111 7.576 12.633 1.00 18.98 75 ASP B O 1
ATOM 2591 N N . THR B 1 76 ? -4.117 5.318 12.592 1.00 14.82 76 THR B N 1
ATOM 2592 C CA . THR B 1 76 ? -4.398 5.076 14.000 1.00 11.18 76 THR B CA 1
ATOM 2593 C C . THR B 1 76 ? -3.645 3.809 14.367 1.00 11.07 76 THR B C 1
ATOM 2594 O O . THR B 1 76 ? -3.073 3.138 13.502 1.00 14.35 76 THR B O 1
ATOM 2598 N N . LEU B 1 77 ? -3.617 3.491 15.656 1.00 11.70 77 LEU B N 1
ATOM 2599 C CA . LEU B 1 77 ? -3.069 2.226 16.139 1.00 11.20 77 LEU B CA 1
ATOM 2600 C C . LEU B 1 77 ? -4.191 1.394 16.735 1.00 11.93 77 LEU B C 1
ATOM 2601 O O . LEU B 1 77 ? -4.923 1.879 17.596 1.00 14.53 77 LEU B O 1
ATOM 2606 N N . GLU B 1 78 ? -4.313 0.146 16.289 1.00 10.66 78 GLU B N 1
ATOM 2607 C CA . GLU B 1 78 ? -5.338 -0.770 16.779 1.00 10.81 78 GLU B CA 1
ATOM 2608 C C . GLU B 1 78 ? -4.704 -1.949 17.507 1.00 11.80 78 GLU B C 1
ATOM 2609 O O . GLU B 1 78 ? -3.628 -2.430 17.122 1.00 13.07 78 GLU B O 1
ATOM 2615 N N . TYR B 1 79 ? -5.414 -2.435 18.533 1.00 11.76 79 TYR B N 1
ATOM 2616 C CA . TYR B 1 79 ? -4.954 -3.532 19.381 1.00 12.06 79 TYR B CA 1
ATOM 2617 C C . TYR B 1 79 ? -6.108 -4.493 19.633 1.00 11.31 79 TYR B C 1
ATOM 2618 O O . TYR B 1 79 ? -7.281 -4.134 19.489 1.00 11.74 79 TYR B O 1
ATOM 2627 N N . PHE B 1 80 ? -5.753 -5.737 19.992 1.00 11.62 80 PHE B N 1
ATOM 2628 C CA . PHE B 1 80 ? -6.701 -6.807 20.301 1.00 13.29 80 PHE B CA 1
ATOM 2629 C C . PHE B 1 80 ? -6.361 -7.278 21.706 1.00 13.12 80 PHE B C 1
ATOM 2630 O O . PHE B 1 80 ? -5.267 -7.797 21.921 1.00 12.42 80 PHE B O 1
ATOM 2638 N N . ALA B 1 81 ? -7.274 -7.085 22.658 1.00 12.65 81 ALA B N 1
ATOM 2639 C CA . ALA B 1 81 ? -7.028 -7.455 24.047 1.00 12.04 81 ALA B CA 1
ATOM 2640 C C . ALA B 1 81 ? -8.064 -8.453 24.536 1.00 15.03 81 ALA B C 1
ATOM 2641 O O . ALA B 1 81 ? -9.260 -8.324 24.242 1.00 13.79 81 ALA B O 1
ATOM 2643 N N . VAL B 1 82 ? -7.587 -9.452 25.281 1.00 12.29 82 VAL B N 1
ATOM 2644 C CA A VAL B 1 82 ? -8.429 -10.396 26.015 0.83 12.74 82 VAL B CA 1
ATOM 2645 C CA B VAL B 1 82 ? -8.459 -10.371 25.996 0.17 13.76 82 VAL B CA 1
ATOM 2646 C C . VAL B 1 82 ? -8.587 -9.886 27.437 1.00 15.32 82 VAL B C 1
ATOM 2647 O O . VAL B 1 82 ? -7.586 -9.623 28.118 1.00 16.93 82 VAL B O 1
ATOM 2654 N N . LEU B 1 83 ? -9.829 -9.726 27.897 1.00 13.70 83 LEU B N 1
ATOM 2655 C CA . LEU B 1 83 ? -10.048 -9.247 29.261 1.00 14.21 83 LEU B CA 1
ATOM 2656 C C . LEU B 1 83 ? -9.929 -10.414 30.236 1.00 16.62 83 LEU B C 1
ATOM 2657 O O . LEU B 1 83 ? -10.720 -11.368 30.177 1.00 18.48 83 LEU B O 1
ATOM 2662 N N . ILE B 1 84 ? -8.950 -10.325 31.133 1.00 13.33 84 ILE B N 1
ATOM 2663 C CA . ILE B 1 84 ? -8.607 -11.392 32.074 1.00 14.85 84 ILE B CA 1
ATOM 2664 C C . ILE B 1 84 ? -9.259 -11.112 33.422 1.00 16.78 84 ILE B C 1
ATOM 2665 O O . ILE B 1 84 ? -9.122 -10.008 33.966 1.00 17.83 84 ILE B O 1
ATOM 2670 N N . GLN B 1 85 ? -9.925 -12.125 33.980 1.00 15.74 85 GLN B N 1
ATOM 2671 C CA . GLN B 1 85 ? -10.519 -12.011 35.310 1.00 17.94 85 GLN B CA 1
ATOM 2672 C C . GLN B 1 85 ? -9.463 -11.625 36.339 1.00 18.60 85 GLN B C 1
ATOM 2673 O O . GLN B 1 85 ? -8.403 -12.251 36.421 1.00 20.55 85 GLN B O 1
ATOM 2679 N N . ASP B 1 86 ? -9.752 -10.578 37.114 1.00 18.97 86 ASP B N 1
ATOM 2680 C CA . ASP B 1 86 ? -8.906 -10.025 38.176 1.00 19.02 86 ASP B CA 1
ATOM 2681 C C . ASP B 1 86 ? -7.631 -9.371 37.665 1.00 20.48 86 ASP B C 1
ATOM 2682 O O . ASP B 1 86 ? -6.792 -8.987 38.484 1.00 20.46 86 ASP B O 1
ATOM 2687 N N . GLY B 1 87 ? -7.441 -9.246 36.354 1.00 16.33 87 GLY B N 1
ATOM 2688 C CA . GLY B 1 87 ? -6.264 -8.595 35.823 1.00 14.21 87 GLY B CA 1
ATOM 2689 C C . GLY B 1 87 ? -6.342 -7.093 35.992 1.00 18.35 87 GLY B C 1
ATOM 2690 O O . GLY B 1 87 ? -7.382 -6.474 35.730 1.00 17.79 87 GLY B O 1
ATOM 2691 N N . PRO B 1 88 ? -5.251 -6.478 36.468 1.00 15.81 88 PRO B N 1
ATOM 2692 C CA . PRO B 1 88 ? -5.284 -5.020 36.697 1.00 16.38 88 PRO B CA 1
ATOM 2693 C C . PRO B 1 88 ? -5.509 -4.207 35.433 1.00 14.64 88 PRO B C 1
ATOM 2694 O O . PRO B 1 88 ? -6.353 -3.300 35.429 1.00 16.43 88 PRO B O 1
ATOM 2698 N N . MET B 1 89 ? -4.764 -4.482 34.357 1.00 14.87 89 MET B N 1
ATOM 2699 C CA . MET B 1 89 ? -4.980 -3.723 33.125 1.00 14.41 89 MET B CA 1
ATOM 2700 C C . MET B 1 89 ? -6.340 -4.047 32.515 1.00 14.02 89 MET B C 1
ATOM 2701 O O . MET B 1 89 ? -7.006 -3.165 31.964 1.00 14.66 89 MET B O 1
ATOM 2706 N N . SER B 1 90 ? -6.773 -5.305 32.610 1.00 15.10 90 SER B N 1
ATOM 2707 C CA . SER B 1 90 ? -8.067 -5.683 32.054 1.00 15.58 90 SER B CA 1
ATOM 2708 C C . SER B 1 90 ? -9.199 -4.899 32.707 1.00 16.20 90 SER B C 1
ATOM 2709 O O . SER B 1 90 ? -10.171 -4.532 32.036 1.00 16.90 90 SER B O 1
ATOM 2712 N N . ALA B 1 91 ? -9.091 -4.628 34.015 1.00 14.19 91 ALA B N 1
ATOM 2713 C CA . ALA B 1 91 ? -10.116 -3.840 34.698 1.00 14.91 91 ALA B CA 1
ATOM 2714 C C . ALA B 1 91 ? -10.191 -2.429 34.134 1.00 19.90 91 ALA B C 1
ATOM 2715 O O . ALA B 1 91 ? -11.280 -1.845 34.043 1.00 19.23 91 ALA B O 1
ATOM 2717 N N . LEU B 1 92 ? -9.046 -1.863 33.760 1.00 14.11 92 LEU B N 1
ATOM 2718 C CA . LEU B 1 92 ? -9.052 -0.532 33.166 1.00 13.69 92 LEU B CA 1
ATOM 2719 C C . LEU B 1 92 ? -9.573 -0.574 31.736 1.00 15.44 92 LEU B C 1
ATOM 2720 O O . LEU B 1 92 ? -10.349 0.300 31.327 1.00 14.75 92 LEU B O 1
ATOM 2725 N N . PHE B 1 93 ? -9.139 -1.573 30.954 1.00 14.37 93 PHE B N 1
ATOM 2726 C CA . PHE B 1 93 ? -9.628 -1.722 29.587 1.00 12.21 93 PHE B CA 1
ATOM 2727 C C . PHE B 1 93 ? -11.134 -1.934 29.556 1.00 15.74 93 PHE B C 1
ATOM 2728 O O . PHE B 1 93 ? -11.808 -1.481 28.619 1.00 17.35 93 PHE B O 1
ATOM 2736 N N . ALA B 1 94 ? -11.673 -2.628 30.565 1.00 13.03 94 ALA B N 1
ATOM 2737 C CA . ALA B 1 94 ? -13.092 -2.954 30.589 1.00 14.09 94 ALA B CA 1
ATOM 2738 C C . ALA B 1 94 ? -13.973 -1.725 30.703 1.00 18.58 94 ALA B C 1
ATOM 2739 O O . ALA B 1 94 ? -15.149 -1.788 30.326 1.00 20.99 94 ALA B O 1
ATOM 2741 N N . LYS B 1 95 ? -13.450 -0.615 31.223 1.00 15.00 95 LYS B N 1
ATOM 2742 C CA . LYS B 1 95 ? -14.269 0.575 31.404 1.00 20.28 95 LYS B CA 1
ATOM 2743 C C . LYS B 1 95 ? -13.823 1.769 30.572 1.00 17.70 95 LYS B C 1
ATOM 2744 O O . LYS B 1 95 ? -14.529 2.785 30.562 1.00 19.82 95 LYS B O 1
ATOM 2750 N N . MET B 1 96 ? -12.700 1.681 29.866 1.00 15.73 96 MET B N 1
ATOM 2751 C CA . MET B 1 96 ? -12.212 2.819 29.101 1.00 13.01 96 MET B CA 1
ATOM 2752 C C . MET B 1 96 ? -13.135 3.114 27.925 1.00 15.98 96 MET B C 1
ATOM 2753 O O . MET B 1 96 ? -13.828 2.234 27.407 1.00 15.10 96 MET B O 1
ATOM 2758 N N . GLN B 1 97 ? -13.130 4.369 27.484 1.00 14.71 97 GLN B N 1
ATOM 2759 C CA . GLN B 1 97 ? -13.987 4.717 26.360 1.00 14.59 97 GLN B CA 1
ATOM 2760 C C . GLN B 1 97 ? -13.386 5.866 25.567 1.00 14.39 97 GLN B C 1
ATOM 2761 O O . GLN B 1 97 ? -12.397 6.486 25.969 1.00 14.00 97 GLN B O 1
ATOM 2767 N N . GLN B 1 98 ? -14.007 6.119 24.414 1.00 13.92 98 GLN B N 1
ATOM 2768 C CA . GLN B 1 98 ? -13.595 7.191 23.516 1.00 13.75 98 GLN B CA 1
ATOM 2769 C C . GLN B 1 98 ? -13.354 8.487 24.271 1.00 12.79 98 GLN B C 1
ATOM 2770 O O . GLN B 1 98 ? -14.208 8.950 25.034 1.00 15.02 98 GLN B O 1
ATOM 2776 N N . GLY B 1 99 ? -12.190 9.089 24.025 1.00 12.50 99 GLY B N 1
ATOM 2777 C CA . GLY B 1 99 ? -11.798 10.326 24.647 1.00 14.89 99 GLY B CA 1
ATOM 2778 C C . GLY B 1 99 ? -10.884 10.165 25.841 1.00 14.87 99 GLY B C 1
ATOM 2779 O O . GLY B 1 99 ? -10.212 11.133 26.221 1.00 17.52 99 GLY B O 1
ATOM 2780 N N . ASP B 1 100 ? -10.858 8.983 26.457 1.00 12.88 100 ASP B N 1
ATOM 2781 C CA . ASP B 1 100 ? -9.966 8.755 27.585 1.00 13.66 100 ASP B CA 1
ATOM 2782 C C . ASP B 1 100 ? -8.506 8.786 27.143 1.00 15.03 100 ASP B C 1
ATOM 2783 O O . ASP B 1 100 ? -8.152 8.392 26.027 1.00 16.36 100 ASP B O 1
ATOM 2788 N N . THR B 1 101 ? -7.656 9.271 28.039 1.00 16.43 101 THR B N 1
ATOM 2789 C CA . THR B 1 101 ? -6.221 9.299 27.800 1.00 15.40 101 THR B CA 1
ATOM 2790 C C . THR B 1 101 ? -5.638 7.901 27.943 1.00 15.34 101 THR B C 1
ATOM 2791 O O . THR B 1 101 ? -6.032 7.134 28.823 1.00 16.55 101 THR B O 1
ATOM 2795 N N . ILE B 1 102 ? -4.691 7.573 27.073 1.00 16.64 102 ILE B N 1
ATOM 2796 C CA . ILE B 1 102 ? -3.891 6.368 27.205 1.00 13.26 102 ILE B CA 1
ATOM 2797 C C . ILE B 1 102 ? -2.464 6.743 26.816 1.00 12.76 102 ILE B C 1
ATOM 2798 O O . ILE B 1 102 ? -2.248 7.605 25.961 1.00 16.67 102 ILE B O 1
ATOM 2803 N N . LEU B 1 103 ? -1.490 6.128 27.485 1.00 13.70 103 LEU B N 1
ATOM 2804 C CA . LEU B 1 103 ? -0.080 6.438 27.264 1.00 15.33 103 LEU B CA 1
ATOM 2805 C C . LEU B 1 103 ? 0.514 5.459 26.260 1.00 15.76 103 LEU B C 1
ATOM 2806 O O . LEU B 1 103 ? 0.253 4.255 26.328 1.00 15.18 103 LEU B O 1
ATOM 2811 N N . LEU B 1 104 ? 1.320 5.984 25.335 1.00 16.03 104 LEU B N 1
ATOM 2812 C CA . LEU B 1 104 ? 1.958 5.184 24.288 1.00 14.06 104 LEU B CA 1
ATOM 2813 C C . LEU B 1 104 ? 3.471 5.336 24.408 1.00 14.29 104 LEU B C 1
ATOM 2814 O O . LEU B 1 104 ? 4.010 6.421 24.170 1.00 17.02 104 LEU B O 1
ATOM 2819 N N . ASP B 1 105 ? 4.154 4.255 24.776 1.00 16.82 105 ASP B N 1
ATOM 2820 C CA . ASP B 1 105 ? 5.612 4.272 24.778 1.00 16.23 105 ASP B CA 1
ATOM 2821 C C . ASP B 1 105 ? 6.115 4.620 23.384 1.00 19.31 105 ASP B C 1
ATOM 2822 O O . ASP B 1 105 ? 5.569 4.151 22.383 1.00 18.29 105 ASP B O 1
ATOM 2827 N N . LYS B 1 106 ? 7.133 5.482 23.316 1.00 17.56 106 LYS B N 1
ATOM 2828 C CA . LYS B 1 106 ? 7.605 5.957 22.014 1.00 17.41 106 LYS B CA 1
ATOM 2829 C C . LYS B 1 106 ? 8.299 4.877 21.192 1.00 18.84 106 LYS B C 1
ATOM 2830 O O . LYS B 1 106 ? 8.538 5.094 19.999 1.00 22.02 106 LYS B O 1
ATOM 2836 N N . ASN B 1 107 ? 8.626 3.733 21.784 1.00 19.20 107 ASN B N 1
ATOM 2837 C CA . ASN B 1 107 ? 9.404 2.699 21.115 1.00 17.76 107 ASN B CA 1
ATOM 2838 C C . ASN B 1 107 ? 8.559 1.452 20.894 1.00 20.05 107 ASN B C 1
ATOM 2839 O O . ASN B 1 107 ? 7.930 0.941 21.831 1.00 21.58 107 ASN B O 1
ATOM 2844 N N . ALA B 1 108 ? 8.536 0.972 19.652 1.00 17.37 108 ALA B N 1
ATOM 2845 C CA . ALA B 1 108 ? 7.985 -0.338 19.342 1.00 15.58 108 ALA B CA 1
ATOM 2846 C C . ALA B 1 108 ? 9.108 -1.365 19.391 1.00 15.39 108 ALA B C 1
ATOM 2847 O O . ALA B 1 108 ? 10.261 -1.062 19.078 1.00 18.08 108 ALA B O 1
ATOM 2849 N N . THR B 1 109 ? 8.761 -2.583 19.799 1.00 15.23 109 THR B N 1
ATOM 2850 C CA . THR B 1 109 ? 9.724 -3.610 20.171 1.00 18.79 109 THR B CA 1
ATOM 2851 C C . THR B 1 109 ? 9.358 -4.925 19.499 1.00 16.81 109 THR B C 1
ATOM 2852 O O . THR B 1 109 ? 8.185 -5.198 19.243 1.00 16.17 109 THR B O 1
ATOM 2856 N N . GLY B 1 110 ? 10.366 -5.753 19.236 1.00 18.80 110 GLY B N 1
ATOM 2857 C CA . GLY B 1 110 ? 10.067 -7.121 18.874 1.00 18.68 110 GLY B CA 1
ATOM 2858 C C . GLY B 1 110 ? 10.804 -7.634 17.661 1.00 21.77 110 GLY B C 1
ATOM 2859 O O . GLY B 1 110 ? 11.250 -6.855 16.811 1.00 20.54 110 GLY B O 1
ATOM 2860 N N . PHE B 1 111 ? 10.902 -8.960 17.567 1.00 19.99 111 PHE B N 1
ATOM 2861 C CA . PHE B 1 111 ? 11.672 -9.622 16.520 1.00 16.72 111 PHE B CA 1
ATOM 2862 C C . PHE B 1 111 ? 10.835 -10.584 15.687 1.00 18.35 111 PHE B C 1
ATOM 2863 O O . PHE B 1 111 ? 11.401 -11.399 14.945 1.00 22.51 111 PHE B O 1
ATOM 2871 N N . LEU B 1 112 ? 9.508 -10.528 15.796 1.00 19.74 112 LEU B N 1
ATOM 2872 C CA A LEU B 1 112 ? 8.617 -11.325 14.951 0.44 16.63 112 LEU B CA 1
ATOM 2873 C CA B LEU B 1 112 ? 8.624 -11.333 14.953 0.56 15.96 112 LEU B CA 1
ATOM 2874 C C . LEU B 1 112 ? 8.547 -10.677 13.570 1.00 16.97 112 LEU B C 1
ATOM 2875 O O . LEU B 1 112 ? 7.552 -10.069 13.172 1.00 19.04 112 LEU B O 1
ATOM 2884 N N . LEU B 1 113 ? 9.652 -10.802 12.841 1.00 16.05 113 LEU B N 1
ATOM 2885 C CA . LEU B 1 113 ? 9.883 -10.046 11.611 1.00 15.42 113 LEU B CA 1
ATOM 2886 C C . LEU B 1 113 ? 10.051 -10.987 10.429 1.00 15.96 113 LEU B C 1
ATOM 2887 O O . LEU B 1 113 ? 11.161 -11.497 10.181 1.00 16.57 113 LEU B O 1
ATOM 2892 N N . PRO B 1 114 ? 8.999 -11.210 9.645 1.00 17.18 114 PRO B N 1
ATOM 2893 C CA . PRO B 1 114 ? 9.058 -12.258 8.618 1.00 18.45 114 PRO B CA 1
ATOM 2894 C C . PRO B 1 114 ? 10.042 -11.979 7.500 1.00 16.73 114 PRO B C 1
ATOM 2895 O O . PRO B 1 114 ? 10.491 -12.922 6.844 1.00 17.56 114 PRO B O 1
ATOM 2899 N N . GLU B 1 115 ? 10.370 -10.722 7.229 1.00 17.06 115 GLU B N 1
ATOM 2900 C CA . GLU B 1 115 ? 11.287 -10.447 6.139 1.00 18.27 115 GLU B CA 1
ATOM 2901 C C . GLU B 1 115 ? 12.731 -10.784 6.496 1.00 19.24 115 GLU B C 1
ATOM 2902 O O . GLU B 1 115 ? 13.617 -10.601 5.658 1.00 20.45 115 GLU B O 1
ATOM 2908 N N . ARG B 1 116 ? 12.979 -11.292 7.704 1.00 18.92 116 ARG B N 1
ATOM 2909 C CA . ARG B 1 116 ? 14.277 -11.889 7.994 1.00 20.01 116 ARG B CA 1
ATOM 2910 C C . ARG B 1 116 ? 14.408 -13.280 7.397 1.00 20.44 116 ARG B C 1
ATOM 2911 O O . ARG B 1 116 ? 15.519 -13.821 7.355 1.00 21.60 116 ARG B O 1
ATOM 2919 N N . PHE B 1 117 ? 13.301 -13.860 6.930 1.00 19.65 117 PHE B N 1
ATOM 2920 C CA . PHE B 1 117 ? 13.328 -15.050 6.095 1.00 20.18 117 PHE B CA 1
ATOM 2921 C C . PHE B 1 117 ? 13.544 -14.638 4.639 1.00 21.08 117 PHE B C 1
ATOM 2922 O O . PHE B 1 117 ? 13.017 -13.604 4.201 1.00 21.09 117 PHE B O 1
ATOM 2930 N N . PRO B 1 118 ? 14.256 -15.441 3.865 1.00 22.25 118 PRO B N 1
ATOM 2931 C CA . PRO B 1 118 ? 14.462 -15.118 2.446 1.00 23.32 118 PRO B CA 1
ATOM 2932 C C . PRO B 1 118 ? 13.161 -15.187 1.652 1.00 26.34 118 PRO B C 1
ATOM 2933 O O . PRO B 1 118 ? 12.196 -15.853 2.037 1.00 25.61 118 PRO B O 1
ATOM 2937 N N . ASP B 1 119 ? 13.141 -14.452 0.536 1.00 27.83 119 ASP B N 1
ATOM 2938 C CA . ASP B 1 119 ? 12.022 -14.516 -0.398 1.00 31.39 119 ASP B CA 1
ATOM 2939 C C . ASP B 1 119 ? 11.854 -15.941 -0.921 1.00 36.27 119 ASP B C 1
ATOM 2940 O O . ASP B 1 119 ? 12.820 -16.698 -1.035 1.00 35.32 119 ASP B O 1
ATOM 2945 N N . GLY B 1 120 ? 10.614 -16.305 -1.244 1.00 28.61 120 GLY B N 1
ATOM 2946 C CA . GLY B 1 120 ? 10.349 -17.505 -2.018 1.00 32.21 120 GLY B CA 1
ATOM 2947 C C . GLY B 1 120 ? 9.925 -18.747 -1.258 1.00 36.45 120 GLY B C 1
ATOM 2948 O O . GLY B 1 120 ? 9.763 -19.802 -1.881 1.00 42.98 120 GLY B O 1
ATOM 2949 N N . LYS B 1 121 ? 9.751 -18.666 0.053 1.00 29.56 121 LYS B N 1
ATOM 2950 C CA . LYS B 1 121 ? 9.330 -19.801 0.860 1.00 29.51 121 LYS B CA 1
ATOM 2951 C C . LYS B 1 121 ? 7.824 -19.726 1.127 1.00 27.61 121 LYS B C 1
ATOM 2952 O O . LYS B 1 121 ? 7.168 -18.725 0.826 1.00 27.25 121 LYS B O 1
ATOM 2958 N N . ASP B 1 122 ? 7.271 -20.811 1.680 1.00 26.35 122 ASP B N 1
ATOM 2959 C CA A ASP B 1 122 ? 5.883 -20.838 2.143 0.73 24.26 122 ASP B CA 1
ATOM 2960 C CA B ASP B 1 122 ? 5.885 -20.822 2.134 0.27 24.91 122 ASP B CA 1
ATOM 2961 C C . ASP B 1 122 ? 5.847 -20.438 3.609 1.00 23.49 122 ASP B C 1
ATOM 2962 O O . ASP B 1 122 ? 6.456 -21.112 4.447 1.00 22.04 122 ASP B O 1
ATOM 2971 N N . LEU B 1 123 ? 5.128 -19.361 3.917 1.00 20.67 123 LEU B N 1
ATOM 2972 C CA . LEU B 1 123 ? 5.062 -18.835 5.273 1.00 21.33 123 LEU B CA 1
ATOM 2973 C C . LEU B 1 123 ? 3.869 -19.426 6.011 1.00 20.15 123 LEU B C 1
ATOM 2974 O O . LEU B 1 123 ? 2.734 -19.359 5.524 1.00 21.69 123 LEU B O 1
ATOM 2979 N N . VAL B 1 124 ? 4.119 -19.994 7.192 1.00 16.71 124 VAL B N 1
ATOM 2980 C CA . VAL B 1 124 ? 3.063 -20.590 8.008 1.00 17.69 124 VAL B CA 1
ATOM 2981 C C . VAL B 1 124 ? 3.087 -19.931 9.381 1.00 16.39 124 VAL B C 1
ATOM 2982 O O . VAL B 1 124 ? 4.038 -20.114 10.149 1.00 18.60 124 VAL B O 1
ATOM 2986 N N . MET B 1 125 ? 2.040 -19.170 9.692 1.00 15.02 125 MET B N 1
ATOM 2987 C CA . MET B 1 125 ? 1.909 -18.476 10.963 1.00 14.76 125 MET B CA 1
ATOM 2988 C C . MET B 1 125 ? 0.984 -19.286 11.870 1.00 16.40 125 MET B C 1
ATOM 2989 O O . MET B 1 125 ? -0.167 -19.555 11.507 1.00 18.13 125 MET B O 1
ATOM 2994 N N . LEU B 1 126 ? 1.497 -19.677 13.034 1.00 14.31 126 LEU B N 1
ATOM 2995 C CA . LEU B 1 126 ? 0.784 -20.505 14.003 1.00 14.87 126 LEU B CA 1
ATOM 2996 C C . LEU B 1 126 ? 0.519 -19.671 15.248 1.00 17.68 126 LEU B C 1
ATOM 2997 O O . LEU B 1 126 ? 1.461 -19.154 15.853 1.00 15.93 126 LEU B O 1
ATOM 3002 N N . CYS B 1 127 ? -0.746 -19.551 15.654 1.00 13.69 127 CYS B N 1
ATOM 3003 C CA . CYS B 1 127 ? -1.016 -18.674 16.784 1.00 13.22 127 CYS B CA 1
ATOM 3004 C C . CYS B 1 127 ? -2.191 -19.188 17.606 1.00 15.00 127 CYS B C 1
ATOM 3005 O O . CYS B 1 127 ? -3.009 -19.979 17.129 1.00 15.54 127 CYS B O 1
ATOM 3008 N N . THR B 1 128 ? -2.242 -18.746 18.865 1.00 14.86 128 THR B N 1
ATOM 3009 C CA . THR B 1 128 ? -3.375 -19.002 19.750 1.00 14.24 128 THR B CA 1
ATOM 3010 C C . THR B 1 128 ? -3.904 -17.687 20.297 1.00 13.46 128 THR B C 1
ATOM 3011 O O . THR B 1 128 ? -3.142 -16.748 20.547 1.00 14.12 128 THR B O 1
ATOM 3015 N N . GLY B 1 129 ? -5.221 -17.635 20.504 1.00 13.76 129 GLY B N 1
ATOM 3016 C CA . GLY B 1 129 ? -5.802 -16.511 21.223 1.00 14.96 129 GLY B CA 1
ATOM 3017 C C . GLY B 1 129 ? -5.427 -15.169 20.629 1.00 15.51 129 GLY B C 1
ATOM 3018 O O . GLY B 1 129 ? -5.484 -14.965 19.409 1.00 14.79 129 GLY B O 1
ATOM 3019 N N . SER B 1 130 ? -5.002 -14.238 21.494 1.00 13.45 130 SER B N 1
ATOM 3020 C CA . SER B 1 130 ? -4.598 -12.914 21.034 1.00 11.90 130 SER B CA 1
ATOM 3021 C C . SER B 1 130 ? -3.284 -12.929 20.261 1.00 14.77 130 SER B C 1
ATOM 3022 O O . SER B 1 130 ? -2.912 -11.891 19.697 1.00 15.61 130 SER B O 1
ATOM 3025 N N . GLY B 1 131 ? -2.596 -14.072 20.197 1.00 13.69 131 GLY B N 1
ATOM 3026 C CA . GLY B 1 131 ? -1.368 -14.183 19.424 1.00 12.95 131 GLY B CA 1
ATOM 3027 C C . GLY B 1 131 ? -1.546 -14.006 17.931 1.00 13.65 131 GLY B C 1
ATOM 3028 O O . GLY B 1 131 ? -0.548 -13.873 17.211 1.00 14.49 131 GLY B O 1
ATOM 3029 N N . ILE B 1 132 ? -2.791 -13.993 17.451 1.00 13.28 132 ILE B N 1
ATOM 3030 C CA . ILE B 1 132 ? -3.029 -13.628 16.058 1.00 12.50 132 ILE B CA 1
ATOM 3031 C C . ILE B 1 132 ? -2.690 -12.167 15.786 1.00 12.23 132 ILE B C 1
ATOM 3032 O O . ILE B 1 132 ? -2.425 -11.809 14.629 1.00 14.04 132 ILE B O 1
ATOM 3037 N N . ALA B 1 133 ? -2.652 -11.317 16.821 1.00 11.92 133 ALA B N 1
ATOM 3038 C CA . ALA B 1 133 ? -2.535 -9.872 16.614 1.00 13.21 133 ALA B CA 1
ATOM 3039 C C . ALA B 1 133 ? -1.351 -9.459 15.741 1.00 12.83 133 ALA B C 1
ATOM 3040 O O . ALA B 1 133 ? -1.576 -8.747 14.750 1.00 13.21 133 ALA B O 1
ATOM 3042 N N . PRO B 1 134 ? -0.102 -9.856 16.018 1.00 12.57 134 PRO B N 1
ATOM 3043 C CA . PRO B 1 134 ? 0.995 -9.396 15.143 1.00 12.88 134 PRO B CA 1
ATOM 3044 C C . PRO B 1 134 ? 0.847 -9.892 13.721 1.00 15.50 134 PRO B C 1
ATOM 3045 O O . PRO B 1 134 ? 1.277 -9.214 12.777 1.00 13.21 134 PRO B O 1
ATOM 3049 N N . PHE B 1 135 ? 0.242 -11.064 13.540 1.00 14.10 135 PHE B N 1
ATOM 3050 C CA . PHE B 1 135 ? 0.086 -11.604 12.196 1.00 12.86 135 PHE B CA 1
ATOM 3051 C C . PHE B 1 135 ? -0.956 -10.831 11.395 1.00 14.18 135 PHE B C 1
ATOM 3052 O O . PHE B 1 135 ? -0.871 -10.783 10.160 1.00 14.08 135 PHE B O 1
ATOM 3060 N N . LEU B 1 136 ? -1.931 -10.205 12.067 1.00 12.06 136 LEU B N 1
ATOM 3061 C CA . LEU B 1 136 ? -2.870 -9.347 11.348 1.00 12.92 136 LEU B CA 1
ATOM 3062 C C . LEU B 1 136 ? -2.158 -8.147 10.727 1.00 12.77 136 LEU B C 1
ATOM 3063 O O . LEU B 1 136 ? -2.470 -7.747 9.599 1.00 16.02 136 LEU B O 1
ATOM 3068 N N . SER B 1 137 ? -1.190 -7.566 11.441 1.00 11.47 137 SER B N 1
ATOM 3069 C CA . SER B 1 137 ? -0.435 -6.445 10.885 1.00 11.74 137 SER B CA 1
ATOM 3070 C C . SER B 1 137 ? 0.466 -6.910 9.748 1.00 12.19 137 SER B C 1
ATOM 3071 O O . SER B 1 137 ? 0.580 -6.237 8.713 1.00 14.71 137 SER B O 1
ATOM 3074 N N . ILE B 1 138 ? 1.109 -8.065 9.930 1.00 12.39 138 ILE B N 1
ATOM 3075 C CA . ILE B 1 138 ? 1.971 -8.626 8.891 1.00 12.66 138 ILE B CA 1
ATOM 3076 C C . ILE B 1 138 ? 1.179 -8.874 7.614 1.00 16.78 138 ILE B C 1
ATOM 3077 O O . ILE B 1 138 ? 1.647 -8.572 6.507 1.00 15.22 138 ILE B O 1
ATOM 3082 N N . LEU B 1 139 ? -0.056 -9.368 7.742 1.00 14.53 139 LEU B N 1
ATOM 3083 C CA . LEU B 1 139 ? -0.878 -9.626 6.562 1.00 14.49 139 LEU B CA 1
ATOM 3084 C C . LEU B 1 139 ? -1.223 -8.367 5.777 1.00 16.42 139 LEU B C 1
ATOM 3085 O O . LEU B 1 139 ? -1.612 -8.470 4.607 1.00 19.93 139 LEU B O 1
ATOM 3090 N N . GLU B 1 140 ? -1.125 -7.184 6.387 1.00 15.12 140 GLU B N 1
ATOM 3091 C CA . GLU B 1 140 ? -1.407 -5.938 5.688 1.00 18.19 140 GLU B CA 1
ATOM 3092 C C . GLU B 1 140 ? -0.220 -5.410 4.897 1.00 19.47 140 GLU B C 1
ATOM 3093 O O . GLU B 1 140 ? -0.385 -4.436 4.158 1.00 18.24 140 GLU B O 1
ATOM 3099 N N . GLN B 1 141 ? 0.962 -6.018 5.037 1.00 16.37 141 GLN B N 1
ATOM 3100 C CA . GLN B 1 141 ? 2.149 -5.628 4.282 1.00 17.30 141 GLN B CA 1
ATOM 3101 C C . GLN B 1 141 ? 2.053 -6.186 2.872 1.00 20.16 141 GLN B C 1
ATOM 3102 O O . GLN B 1 141 ? 2.103 -7.412 2.709 1.00 23.61 141 GLN B O 1
ATOM 3108 N N . PRO B 1 142 ? 1.922 -5.342 1.837 1.00 19.66 142 PRO B N 1
ATOM 3109 C CA . PRO B 1 142 ? 1.762 -5.889 0.482 1.00 24.50 142 PRO B CA 1
ATOM 3110 C C . PRO B 1 142 ? 2.893 -6.805 0.067 1.00 24.45 142 PRO B C 1
ATOM 3111 O O . PRO B 1 142 ? 2.660 -7.743 -0.705 1.00 29.27 142 PRO B O 1
ATOM 3115 N N . GLU B 1 143 ? 4.119 -6.573 0.554 1.00 24.25 143 GLU B N 1
ATOM 3116 C CA . GLU B 1 143 ? 5.246 -7.370 0.097 1.00 26.02 143 GLU B CA 1
ATOM 3117 C C . GLU B 1 143 ? 5.258 -8.777 0.678 1.00 23.99 143 GLU B C 1
ATOM 3118 O O . GLU B 1 143 ? 5.995 -9.625 0.173 1.00 26.76 143 GLU B O 1
ATOM 3124 N N . ILE B 1 144 ? 4.454 -9.060 1.708 1.00 20.41 144 ILE B N 1
ATOM 3125 C CA . ILE B 1 144 ? 4.445 -10.400 2.284 1.00 20.19 144 ILE B CA 1
ATOM 3126 C C . ILE B 1 144 ? 3.861 -11.406 1.298 1.00 23.95 144 ILE B C 1
ATOM 3127 O O . ILE B 1 144 ? 4.456 -12.457 1.034 1.00 21.41 144 ILE B O 1
ATOM 3132 N N . ARG B 1 145 ? 2.696 -11.101 0.723 1.00 22.57 145 ARG B N 1
ATOM 3133 C CA . ARG B 1 145 ? 2.142 -12.033 -0.251 1.00 26.39 145 ARG B CA 1
ATOM 3134 C C . ARG B 1 145 ? 2.918 -12.030 -1.565 1.00 26.16 145 ARG B C 1
ATOM 3135 O O . ARG B 1 145 ? 2.842 -13.007 -2.316 1.00 30.08 145 ARG B O 1
ATOM 3143 N N . GLN B 1 146 ? 3.698 -10.983 -1.846 1.00 20.97 146 GLN B N 1
ATOM 3144 C CA . GLN B 1 146 ? 4.545 -11.002 -3.032 1.00 21.90 146 GLN B CA 1
ATOM 3145 C C . GLN B 1 146 ? 5.806 -11.828 -2.822 1.00 27.31 146 GLN B C 1
ATOM 3146 O O . GLN B 1 146 ? 6.199 -12.593 -3.710 1.00 28.53 146 GLN B O 1
ATOM 3152 N N . ARG B 1 147 ? 6.447 -11.692 -1.655 1.00 25.97 147 ARG B N 1
ATOM 3153 C CA A ARG B 1 147 ? 7.750 -12.314 -1.450 0.44 28.95 147 ARG B CA 1
ATOM 3154 C CA B ARG B 1 147 ? 7.751 -12.310 -1.427 0.56 29.14 147 ARG B CA 1
ATOM 3155 C C . ARG B 1 147 ? 7.644 -13.802 -1.135 1.00 27.35 147 ARG B C 1
ATOM 3156 O O . ARG B 1 147 ? 8.556 -14.562 -1.477 1.00 35.47 147 ARG B O 1
ATOM 3171 N N . PHE B 1 148 ? 6.560 -14.239 -0.499 1.00 28.87 148 PHE B N 1
ATOM 3172 C CA . PHE B 1 148 ? 6.377 -15.642 -0.150 1.00 24.45 148 PHE B CA 1
ATOM 3173 C C . PHE B 1 148 ? 5.474 -16.328 -1.161 1.00 28.08 148 PHE B C 1
ATOM 3174 O O . PHE B 1 148 ? 4.539 -15.726 -1.695 1.00 31.09 148 PHE B O 1
ATOM 3182 N N . ASP B 1 149 ? 5.758 -17.608 -1.413 1.00 26.91 149 ASP B N 1
ATOM 3183 C CA . ASP B 1 149 ? 4.974 -18.371 -2.381 1.00 29.37 149 ASP B CA 1
ATOM 3184 C C . ASP B 1 149 ? 3.531 -18.535 -1.922 1.00 28.42 149 ASP B C 1
ATOM 3185 O O . ASP B 1 149 ? 2.595 -18.356 -2.709 1.00 32.86 149 ASP B O 1
ATOM 3190 N N . THR B 1 150 ? 3.329 -18.900 -0.655 1.00 24.21 150 THR B N 1
ATOM 3191 C CA . THR B 1 150 ? 2.010 -18.896 -0.042 1.00 24.98 150 THR B CA 1
ATOM 3192 C C . THR B 1 150 ? 2.133 -18.297 1.349 1.00 23.19 150 THR B C 1
ATOM 3193 O O . THR B 1 150 ? 3.216 -18.265 1.940 1.00 22.65 150 THR B O 1
ATOM 3197 N N . VAL B 1 151 ? 1.007 -17.811 1.864 1.00 19.50 151 VAL B N 1
ATOM 3198 C CA . VAL B 1 151 ? 0.924 -17.239 3.203 1.00 20.83 151 VAL B CA 1
ATOM 3199 C C . VAL B 1 151 ? -0.240 -17.921 3.912 1.00 21.58 151 VAL B C 1
ATOM 3200 O O . VAL B 1 151 ? -1.363 -17.932 3.399 1.00 21.18 151 VAL B O 1
ATOM 3204 N N . ASN B 1 152 ? 0.031 -18.517 5.068 1.00 19.29 152 ASN B N 1
ATOM 3205 C CA . ASN B 1 152 ? -0.914 -19.412 5.724 1.00 21.01 152 ASN B CA 1
ATOM 3206 C C . ASN B 1 152 ? -1.016 -19.037 7.190 1.00 18.88 152 ASN B C 1
ATOM 3207 O O . ASN B 1 152 ? 0.009 -18.887 7.860 1.00 22.65 152 ASN B O 1
ATOM 3212 N N . LEU B 1 153 ? -2.242 -18.898 7.690 1.00 15.44 153 LEU B N 1
ATOM 3213 C CA . LEU B 1 153 ? -2.470 -18.497 9.072 1.00 14.33 153 LEU B CA 1
ATOM 3214 C C . LEU B 1 153 ? -3.373 -19.519 9.750 1.00 17.87 153 LEU B C 1
ATOM 3215 O O . LEU B 1 153 ? -4.484 -19.781 9.278 1.00 17.70 153 LEU B O 1
ATOM 3220 N N . ILE B 1 154 ? -2.889 -20.102 10.841 1.00 15.60 154 ILE B N 1
ATOM 3221 C CA . ILE B 1 154 ? -3.632 -21.078 11.632 1.00 14.95 154 ILE B CA 1
ATOM 3222 C C . ILE B 1 154 ? -3.902 -20.442 12.990 1.00 15.33 154 ILE B C 1
ATOM 3223 O O . ILE B 1 154 ? -2.961 -20.144 13.739 1.00 18.16 154 ILE B O 1
ATOM 3228 N N . HIS B 1 155 ? -5.179 -20.234 13.318 1.00 16.36 155 HIS B N 1
ATOM 3229 C CA . HIS B 1 155 ? -5.558 -19.577 14.569 1.00 13.22 155 HIS B CA 1
ATOM 3230 C C . HIS B 1 155 ? -6.279 -20.571 15.459 1.00 15.46 155 HIS B C 1
ATOM 3231 O O . HIS B 1 155 ? -7.399 -20.986 15.142 1.00 15.89 155 HIS B O 1
ATOM 3238 N N . SER B 1 156 ? -5.647 -20.924 16.579 1.00 12.92 156 SER B N 1
ATOM 3239 C CA . SER B 1 156 ? -6.217 -21.842 17.559 1.00 15.70 156 SER B CA 1
ATOM 3240 C C . SER B 1 156 ? -6.848 -21.070 18.711 1.00 16.89 156 SER B C 1
ATOM 3241 O O . SER B 1 156 ? -6.227 -20.171 19.288 1.00 16.11 156 SER B O 1
ATOM 3244 N N . VAL B 1 157 ? -8.084 -21.436 19.051 1.00 12.96 157 VAL B N 1
ATOM 3245 C CA . VAL B 1 157 ? -8.807 -20.896 20.198 1.00 12.99 157 VAL B CA 1
ATOM 3246 C C . VAL B 1 157 ? -9.559 -22.064 20.815 1.00 13.18 157 VAL B C 1
ATOM 3247 O O . VAL B 1 157 ? -9.630 -23.147 20.238 1.00 15.69 157 VAL B O 1
ATOM 3251 N N . SER B 1 158 ? -10.164 -21.828 21.980 1.00 14.06 158 SER B N 1
ATOM 3252 C CA . SER B 1 158 ? -10.905 -22.908 22.633 1.00 15.26 158 SER B CA 1
ATOM 3253 C C . SER B 1 158 ? -12.280 -23.136 22.003 1.00 13.62 158 SER B C 1
ATOM 3254 O O . SER B 1 158 ? -12.672 -24.283 21.748 1.00 16.18 158 SER B O 1
ATOM 3257 N N . PHE B 1 159 ? -13.030 -22.061 21.765 1.00 12.54 159 PHE B N 1
ATOM 3258 C CA . PHE B 1 159 ? -14.409 -22.122 21.300 1.00 13.46 159 PHE B CA 1
ATOM 3259 C C . PHE B 1 159 ? -14.598 -21.188 20.115 1.00 14.15 159 PHE B C 1
ATOM 3260 O O . PHE B 1 159 ? -13.915 -20.167 20.021 1.00 15.02 159 PHE B O 1
ATOM 3268 N N . PRO B 1 160 ? -15.513 -21.515 19.192 1.00 14.87 160 PRO B N 1
ATOM 3269 C CA . PRO B 1 160 ? -15.593 -20.744 17.938 1.00 14.18 160 PRO B CA 1
ATOM 3270 C C . PRO B 1 160 ? -15.974 -19.287 18.120 1.00 17.73 160 PRO B C 1
ATOM 3271 O O . PRO B 1 160 ? -15.645 -18.475 17.250 1.00 15.75 160 PRO B O 1
ATOM 3275 N N . GLU B 1 161 ? -16.650 -18.922 19.214 1.00 13.37 161 GLU B N 1
ATOM 3276 C CA . GLU B 1 161 ? -16.935 -17.516 19.478 1.00 13.96 161 GLU B CA 1
ATOM 3277 C C . GLU B 1 161 ? -15.673 -16.682 19.585 1.00 13.00 161 GLU B C 1
ATOM 3278 O O . GLU B 1 161 ? -15.736 -15.456 19.415 1.00 16.68 161 GLU B O 1
ATOM 3284 N N . GLU B 1 162 ? -14.531 -17.317 19.864 1.00 13.28 162 GLU B N 1
ATOM 3285 C CA . GLU B 1 162 ? -13.280 -16.592 20.000 1.00 13.44 162 GLU B CA 1
ATOM 3286 C C . GLU B 1 162 ? -12.610 -16.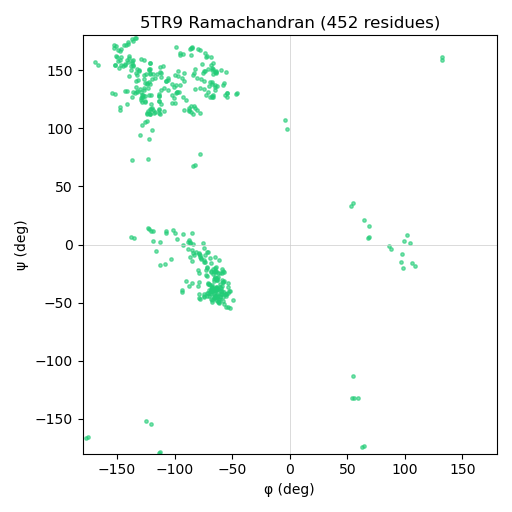314 18.660 1.00 13.31 162 GLU B C 1
ATOM 3287 O O . GLU B 1 162 ? -11.630 -15.559 18.626 1.00 15.91 162 GLU B O 1
ATOM 3293 N N . LEU B 1 163 ? -13.115 -16.894 17.564 1.00 15.86 163 LEU B N 1
ATOM 3294 C CA . LEU B 1 163 ? -12.551 -16.671 16.226 1.00 14.14 163 LEU B CA 1
ATOM 3295 C C . LEU B 1 163 ? -13.095 -15.359 15.663 1.00 13.48 163 LEU B C 1
ATOM 3296 O O . LEU B 1 163 ? -13.898 -15.319 14.725 1.00 17.15 163 LEU B O 1
ATOM 3301 N N . ILE B 1 164 ? -12.663 -14.254 16.280 1.00 13.73 164 ILE B N 1
ATOM 3302 C CA . ILE B 1 164 ? -13.343 -12.989 16.001 1.00 16.54 164 ILE B CA 1
ATOM 3303 C C . ILE B 1 164 ? -12.923 -12.358 14.683 1.00 15.79 164 ILE B C 1
ATOM 3304 O O . ILE B 1 164 ? -13.556 -11.381 14.253 1.00 20.05 164 ILE B O 1
ATOM 3309 N N . PHE B 1 165 ? -11.903 -12.898 14.015 1.00 15.78 165 PHE B N 1
ATOM 3310 C CA . PHE B 1 165 ? -11.483 -12.414 12.704 1.00 16.17 165 PHE B CA 1
ATOM 3311 C C . PHE B 1 165 ? -11.851 -13.390 11.594 1.00 24.66 165 PHE B C 1
ATOM 3312 O O . PHE B 1 165 ? -11.401 -13.221 10.456 1.00 21.36 165 PHE B O 1
ATOM 3320 N N . ASN B 1 166 ? -12.691 -14.385 11.899 1.00 21.99 166 ASN B N 1
ATOM 3321 C CA . ASN B 1 166 ? -12.904 -15.506 10.988 1.00 27.58 166 ASN B CA 1
ATOM 3322 C C . ASN B 1 166 ? -13.534 -15.046 9.681 1.00 23.65 166 ASN B C 1
ATOM 3323 O O . ASN B 1 166 ? -13.073 -15.418 8.595 1.00 27.00 166 ASN B O 1
ATOM 3328 N N . ASP B 1 167 ? -14.594 -14.240 9.767 1.00 28.52 167 ASP B N 1
ATOM 3329 C CA . ASP B 1 167 ? -15.276 -13.784 8.558 1.00 31.68 167 ASP B CA 1
ATOM 3330 C C . ASP B 1 167 ? -14.320 -13.042 7.639 1.00 35.42 167 ASP B C 1
ATOM 3331 O O . ASP B 1 167 ? -14.297 -13.275 6.424 1.00 32.72 167 ASP B O 1
ATOM 3336 N N . ARG B 1 168 ? -13.515 -12.147 8.207 1.00 25.55 168 ARG B N 1
ATOM 3337 C CA . ARG B 1 168 ? -12.609 -11.342 7.395 1.00 31.93 168 ARG B CA 1
ATOM 3338 C C . ARG B 1 168 ? -11.505 -12.196 6.782 1.00 29.61 168 ARG B C 1
ATOM 3339 O O . ARG B 1 168 ? -11.145 -12.005 5.612 1.00 29.52 168 ARG B O 1
ATOM 3347 N N . LEU B 1 169 ? -10.970 -13.157 7.543 1.00 25.94 169 LEU B N 1
ATOM 3348 C CA . LEU B 1 169 ? -9.866 -13.973 7.041 1.00 24.28 169 LEU B CA 1
ATOM 3349 C C . LEU B 1 169 ? -10.350 -15.084 6.113 1.00 31.06 169 LEU B C 1
ATOM 3350 O O . LEU B 1 169 ? -9.665 -15.423 5.141 1.00 27.66 169 LEU B O 1
ATOM 3355 N N . ALA B 1 170 ? -11.520 -15.667 6.394 1.00 30.77 170 ALA B N 1
ATOM 3356 C CA . ALA B 1 170 ? -12.077 -16.658 5.476 1.00 38.22 170 ALA B CA 1
ATOM 3357 C C . ALA B 1 170 ? -12.369 -16.038 4.116 1.00 39.43 170 ALA B C 1
ATOM 3358 O O . ALA B 1 170 ? -12.159 -16.676 3.075 1.00 37.23 170 ALA B O 1
ATOM 3360 N N . ALA B 1 171 ? -12.847 -14.791 4.101 1.00 31.80 171 ALA B N 1
ATOM 3361 C CA . ALA B 1 171 ? -13.122 -14.125 2.833 1.00 31.66 171 ALA B CA 1
ATOM 3362 C C . ALA B 1 171 ? -11.834 -13.843 2.075 1.00 35.05 171 ALA B C 1
ATOM 3363 O O . ALA B 1 171 ? -11.784 -13.982 0.848 1.00 42.28 171 ALA B O 1
ATOM 3365 N N . LEU B 1 172 ? -10.782 -13.442 2.791 1.00 36.12 172 LEU B N 1
ATOM 3366 C CA . LEU B 1 172 ? -9.477 -13.258 2.165 1.00 39.48 172 LEU B CA 1
ATOM 3367 C C . LEU B 1 172 ? -8.931 -14.579 1.633 1.00 36.58 172 LEU B C 1
ATOM 3368 O O . LEU B 1 172 ? -8.199 -14.597 0.635 1.00 42.35 172 LEU B O 1
ATOM 3373 N N . SER B 1 173 ? -9.297 -15.691 2.275 1.00 35.08 173 SER B N 1
ATOM 3374 C CA . SER B 1 173 ? -8.899 -17.034 1.873 1.00 37.86 173 SER B CA 1
ATOM 3375 C C . SER B 1 173 ? -9.625 -17.509 0.619 1.00 50.63 173 SER B C 1
ATOM 3376 O O . SER B 1 173 ? -9.262 -18.558 0.075 1.00 54.63 173 SER B O 1
ATOM 3379 N N . GLU B 1 174 ? -10.627 -16.769 0.151 1.00 53.59 174 GLU B N 1
ATOM 3380 C CA . GLU B 1 174 ? -11.420 -17.166 -1.012 1.00 52.57 174 GLU B CA 1
ATOM 3381 C C . GLU B 1 174 ? -11.681 -15.987 -1.947 1.00 57.17 174 GLU B C 1
ATOM 3382 O O . GLU B 1 174 ? -10.750 -15.351 -2.444 1.00 58.59 174 GLU B O 1
ATOM 3384 N N . HIS B 1 183 ? -0.021 -16.076 -5.666 1.00 60.34 183 HIS B N 1
ATOM 3385 C CA . HIS B 1 183 ? 0.379 -16.406 -4.300 1.00 52.94 183 HIS B CA 1
ATOM 3386 C C . HIS B 1 183 ? -0.829 -16.406 -3.364 1.00 53.50 183 HIS B C 1
ATOM 3387 O O . HIS B 1 183 ? -1.363 -15.354 -3.010 1.00 61.57 183 HIS B O 1
ATOM 3394 N N . SER B 1 184 ? -1.239 -17.597 -2.952 1.00 38.40 184 SER B N 1
ATOM 3395 C CA . SER B 1 184 ? -2.497 -17.765 -2.245 1.00 31.60 184 SER B CA 1
ATOM 3396 C C . SER B 1 184 ? -2.352 -17.458 -0.758 1.00 31.78 184 SER B C 1
ATOM 3397 O O . SER B 1 184 ? -1.281 -17.621 -0.165 1.00 30.26 184 SER B O 1
ATOM 3400 N N . PHE B 1 185 ? -3.450 -17.006 -0.158 1.00 26.23 185 PHE B N 1
ATOM 3401 C CA . PHE B 1 185 ? -3.571 -16.898 1.291 1.00 23.03 185 PHE B CA 1
ATOM 3402 C C . PHE B 1 185 ? -4.541 -17.959 1.793 1.00 21.65 185 PHE B C 1
ATOM 3403 O O . PHE B 1 185 ? -5.608 -18.156 1.203 1.00 25.42 185 PHE B O 1
ATOM 3411 N N . ARG B 1 186 ? -4.167 -18.644 2.873 1.00 19.76 186 ARG B N 1
ATOM 3412 C CA . ARG B 1 186 ? -4.978 -19.704 3.461 1.00 21.41 186 ARG B CA 1
ATOM 3413 C C . ARG B 1 186 ? -5.190 -19.423 4.940 1.00 22.13 186 ARG B C 1
ATOM 3414 O O . ARG B 1 186 ? -4.239 -19.098 5.659 1.00 20.38 186 ARG B O 1
ATOM 3422 N N . PHE B 1 187 ? -6.429 -19.577 5.401 1.00 19.48 187 PHE B N 1
ATOM 3423 C CA . PHE B 1 187 ? -6.765 -19.419 6.808 1.00 16.07 187 PHE B CA 1
ATOM 3424 C C . PHE B 1 187 ? -7.394 -20.702 7.325 1.00 18.40 187 PHE B C 1
ATOM 3425 O O . PHE B 1 187 ? -8.337 -21.222 6.719 1.00 20.57 187 PHE B O 1
ATOM 3433 N N . VAL B 1 188 ? -6.867 -21.208 8.435 1.00 16.36 188 VAL B N 1
ATOM 3434 C CA . VAL B 1 188 ? -7.363 -22.437 9.046 1.00 19.79 188 VAL B CA 1
ATOM 3435 C C . VAL B 1 188 ? -7.711 -22.158 10.503 1.00 17.65 188 VAL B C 1
ATOM 3436 O O . VAL B 1 188 ? -6.807 -22.010 11.340 1.00 18.19 188 VAL B O 1
ATOM 3440 N N . PRO B 1 189 ? -8.992 -22.070 10.849 1.00 16.94 189 PRO B N 1
ATOM 3441 C CA . PRO B 1 189 ? -9.371 -21.958 12.260 1.00 15.90 189 PRO B CA 1
ATOM 3442 C C . PRO B 1 189 ? -9.289 -23.304 12.967 1.00 17.09 189 PRO B C 1
ATOM 3443 O O . PRO B 1 189 ? -9.624 -24.349 12.405 1.00 20.10 189 PRO B O 1
ATOM 3447 N N . VAL B 1 190 ? -8.845 -23.262 14.220 1.00 15.78 190 VAL B N 1
ATOM 3448 C CA . VAL B 1 190 ? -8.760 -24.439 15.083 1.00 14.67 190 VAL B CA 1
ATOM 3449 C C . VAL B 1 190 ? -9.519 -24.132 16.366 1.00 14.37 190 VAL B C 1
ATOM 3450 O O . VAL B 1 190 ? -9.255 -23.109 17.006 1.00 17.12 190 VAL B O 1
ATOM 3454 N N . THR B 1 191 ? -10.450 -25.012 16.751 1.00 16.46 191 THR B N 1
ATOM 3455 C CA . THR B 1 191 ? -11.127 -24.892 18.044 1.00 16.14 191 THR B CA 1
ATOM 3456 C C . THR B 1 191 ? -10.802 -26.133 18.870 1.00 15.73 191 THR B C 1
ATOM 3457 O O . THR B 1 191 ? -11.223 -27.244 18.530 1.00 17.05 191 THR B O 1
ATOM 3461 N N . THR B 1 192 ? -10.050 -25.935 19.950 1.00 14.81 192 THR B N 1
ATOM 3462 C CA . THR B 1 192 ? -9.517 -27.067 20.707 1.00 16.84 192 THR B CA 1
ATOM 3463 C C . THR B 1 192 ? -10.539 -27.712 21.631 1.00 17.74 192 THR B C 1
ATOM 3464 O O . THR B 1 192 ? -10.396 -28.898 21.951 1.00 20.89 192 THR B O 1
ATOM 3468 N N . ARG B 1 193 ? -11.573 -26.986 22.061 1.00 15.31 193 ARG B N 1
ATOM 3469 C CA . ARG B 1 193 ? -12.500 -27.523 23.051 1.00 14.41 193 ARG B CA 1
ATOM 3470 C C . ARG B 1 193 ? -13.925 -27.616 22.536 1.00 16.32 193 ARG B C 1
ATOM 3471 O O . ARG B 1 193 ? -14.842 -27.872 23.321 1.00 19.57 193 ARG B O 1
ATOM 3479 N N . ALA B 1 194 ? -14.129 -27.445 21.234 1.00 16.45 194 ALA B N 1
ATOM 3480 C CA . ALA B 1 194 ? -15.457 -27.456 20.655 1.00 16.80 194 ALA B CA 1
ATOM 3481 C C . ALA B 1 194 ? -15.345 -27.968 19.230 1.00 19.10 194 ALA B C 1
ATOM 3482 O O . ALA B 1 194 ? -14.294 -27.844 18.596 1.00 21.32 194 ALA B O 1
ATOM 3484 N N A ALA B 1 195 ? -16.471 -28.378 18.660 0.45 27.85 195 ALA B N 1
ATOM 3485 N N B ALA B 1 195 ? -16.379 -28.705 18.834 0.55 26.60 195 ALA B N 1
ATOM 3486 C CA A ALA B 1 195 ? -16.514 -28.598 17.218 0.45 32.98 195 ALA B CA 1
ATOM 3487 C CA B ALA B 1 195 ? -16.360 -29.522 17.636 0.55 26.42 195 ALA B CA 1
ATOM 3488 C C A ALA B 1 195 ? -16.657 -27.272 16.471 0.45 42.15 195 ALA B C 1
ATOM 3489 C C B ALA B 1 195 ? -16.733 -28.677 16.434 0.55 33.00 195 ALA B C 1
ATOM 3490 O O A ALA B 1 195 ? -17.380 -26.373 16.909 0.45 55.16 195 ALA B O 1
ATOM 3491 O O B ALA B 1 195 ? -17.535 -27.744 16.528 0.55 35.69 195 ALA B O 1
ATOM 3494 N N A ASN B 1 196 ? -15.949 -27.146 15.342 0.37 36.78 196 ASN B N 1
ATOM 3495 N N B ASN B 1 196 ? -16.125 -29.002 15.302 0.63 33.64 196 ASN B N 1
ATOM 3496 C CA A ASN B 1 196 ? -16.147 -26.030 14.412 0.37 38.37 196 ASN B CA 1
ATOM 3497 C CA B ASN B 1 196 ? -16.431 -28.348 14.035 0.63 30.70 196 ASN B CA 1
ATOM 3498 C C A ASN B 1 196 ? -16.138 -26.579 12.990 0.37 31.68 196 ASN B C 1
ATOM 3499 C C B ASN B 1 196 ? -16.554 -29.435 12.983 0.63 27.31 196 ASN B C 1
ATOM 3500 O O A ASN B 1 196 ? -15.372 -27.507 12.687 0.37 31.90 196 ASN B O 1
ATOM 3501 O O B ASN B 1 196 ? -15.527 -30.017 12.576 0.63 31.37 196 ASN B O 1
ATOM 3510 N N A PRO B 1 197 ? -16.982 -26.041 12.101 0.44 34.62 197 PRO B N 1
ATOM 3511 N N B PRO B 1 197 ? -17.765 -29.752 12.527 0.56 28.31 197 PRO B N 1
ATOM 3512 C CA A PRO B 1 197 ? -17.148 -26.658 10.777 0.44 36.90 197 PRO B CA 1
ATOM 3513 C CA B PRO B 1 197 ? -17.902 -30.754 11.459 0.56 33.95 197 PRO B CA 1
ATOM 3514 C C A PRO B 1 197 ? -16.064 -26.281 9.780 0.44 40.29 197 PRO B C 1
ATOM 3515 C C B PRO B 1 197 ? -17.265 -30.329 10.148 0.56 35.66 197 PRO B C 1
ATOM 3516 O O A PRO B 1 197 ? -15.677 -27.095 8.933 0.44 40.15 197 PRO B O 1
ATOM 3517 O O B PRO B 1 197 ? -17.060 -31.178 9.275 0.56 40.00 197 PRO B O 1
ATOM 3524 N N A SER B 1 198 ? -15.566 -25.049 9.872 0.44 36.73 198 SER B N 1
ATOM 3525 N N B SER B 1 198 ? -16.933 -29.047 9.988 0.56 37.86 198 SER B N 1
ATOM 3526 C CA A SER B 1 198 ? -14.685 -24.496 8.853 0.44 31.62 198 SER B CA 1
ATOM 3527 C CA B SER B 1 198 ? -16.395 -28.523 8.742 0.56 41.00 198 SER B CA 1
ATOM 3528 C C A SER B 1 198 ? -13.235 -24.944 8.984 0.44 24.19 198 SER B C 1
ATOM 3529 C C B SER B 1 198 ? -14.914 -28.181 8.825 0.56 37.26 198 SER B C 1
ATOM 3530 O O A SER B 1 198 ? -12.438 -24.652 8.087 0.44 25.53 198 SER B O 1
ATOM 3531 O O B SER B 1 198 ? -14.359 -27.664 7.850 0.56 37.36 198 SER B O 1
ATOM 3536 N N A GLY B 1 199 ? -12.867 -25.639 10.052 0.41 26.44 199 GLY B N 1
ATOM 3537 N N B GLY B 1 199 ? -14.261 -28.444 9.948 0.59 27.84 199 GLY B N 1
ATOM 3538 C CA A GLY B 1 199 ? -11.477 -26.013 10.286 0.41 22.20 199 GLY B CA 1
ATOM 3539 C CA B GLY B 1 199 ? -12.876 -28.042 10.067 0.59 24.43 199 GLY B CA 1
ATOM 3540 C C A GLY B 1 199 ? -11.340 -27.292 11.064 0.41 25.11 199 GLY B C 1
ATOM 3541 C C B GLY B 1 199 ? -12.197 -28.690 11.251 0.59 26.66 199 GLY B C 1
ATOM 3542 O O A GLY B 1 199 ? -12.124 -28.234 10.881 0.41 25.75 199 GLY B O 1
ATOM 3543 O O B GLY B 1 199 ? -12.765 -29.546 11.932 0.59 25.59 199 GLY B O 1
ATOM 3544 N N A LEU B 1 200 ? -10.336 -27.339 11.934 0.44 21.46 200 LEU B N 1
ATOM 3545 N N B LEU B 1 200 ? -10.964 -28.250 11.484 0.56 20.93 200 LEU B N 1
ATOM 3546 C CA A LEU B 1 200 ? -9.976 -28.533 12.686 0.44 18.95 200 LEU B CA 1
ATOM 3547 C CA B LEU B 1 200 ? -10.138 -28.806 12.547 0.56 19.81 200 LEU B CA 1
ATOM 3548 C C A LEU B 1 200 ? -10.378 -28.359 14.143 0.44 16.83 200 LEU B C 1
ATOM 3549 C C B LEU B 1 200 ? -10.702 -28.441 13.913 0.56 16.60 200 LEU B C 1
ATOM 3550 O O A LEU B 1 200 ? -10.292 -27.255 14.691 0.44 14.92 200 LEU B O 1
ATOM 3551 O O B LEU B 1 200 ? -11.010 -27.277 14.183 0.56 19.19 200 LEU B O 1
ATOM 3560 N N . SER B 1 201 ? -10.822 -29.442 14.778 1.00 21.23 201 SER B N 1
ATOM 3561 C CA A SER B 1 201 ? -11.406 -29.288 16.104 0.75 20.38 201 SER B CA 1
ATOM 3562 C CA B SER B 1 201 ? -11.364 -29.253 16.115 0.25 20.83 201 SER B CA 1
ATOM 3563 C C . SER B 1 201 ? -10.937 -30.397 17.029 1.00 19.08 201 SER B C 1
ATOM 3564 O O . SER B 1 201 ? -10.680 -31.520 16.587 1.00 22.16 201 SER B O 1
ATOM 3569 N N . GLY B 1 202 ? -10.860 -30.076 18.319 1.00 17.96 202 GLY B N 1
ATOM 3570 C CA . GLY B 1 202 ? -10.600 -31.055 19.349 1.00 19.85 202 GLY B CA 1
ATOM 3571 C C . GLY B 1 202 ? -9.146 -31.327 19.644 1.00 19.26 202 GLY B C 1
ATOM 3572 O O . GLY B 1 202 ? -8.857 -32.109 20.561 1.00 22.47 202 GLY B O 1
ATOM 3573 N N . LYS B 1 203 ? -8.224 -30.715 18.903 1.00 17.10 203 LYS B N 1
ATOM 3574 C CA . LYS B 1 203 ? -6.800 -30.976 19.047 1.00 18.05 203 LYS B CA 1
ATOM 3575 C C . LYS B 1 203 ? -6.042 -29.659 18.985 1.00 18.50 203 LYS B C 1
ATOM 3576 O O . LYS B 1 203 ? -6.469 -28.709 18.321 1.00 21.46 203 LYS B O 1
ATOM 3582 N N . ARG B 1 204 ? -4.907 -29.620 19.678 1.00 18.19 204 ARG B N 1
ATOM 3583 C CA . ARG B 1 204 ? -4.037 -28.456 19.686 1.00 16.96 204 ARG B CA 1
ATOM 3584 C C . ARG B 1 204 ? -3.071 -28.489 18.502 1.00 16.59 204 ARG B C 1
ATOM 3585 O O . ARG B 1 204 ? -2.823 -29.532 17.890 1.00 18.14 204 ARG B O 1
ATOM 3593 N N . ILE B 1 205 ? -2.486 -27.321 18.216 1.00 14.58 205 ILE B N 1
ATOM 3594 C CA . ILE B 1 205 ? -1.600 -27.195 17.052 1.00 15.52 205 ILE B CA 1
ATOM 3595 C C . ILE B 1 205 ? -0.457 -28.203 17.063 1.00 16.79 205 ILE B C 1
ATOM 3596 O O . ILE B 1 205 ? -0.173 -28.785 16.006 1.00 19.44 205 ILE B O 1
ATOM 3601 N N . PRO B 1 206 ? 0.245 -28.457 18.180 1.00 17.46 206 PRO B N 1
ATOM 3602 C CA . PRO B 1 206 ? 1.336 -29.444 18.116 1.00 18.47 206 PRO B CA 1
ATOM 3603 C C . PRO B 1 206 ? 0.886 -30.800 17.604 1.00 23.17 206 PRO B C 1
ATOM 3604 O O . PRO B 1 206 ? 1.581 -31.396 16.770 1.00 22.39 206 PRO B O 1
ATOM 3608 N N . GLU B 1 207 ? -0.269 -31.297 18.052 1.00 24.19 207 GLU B N 1
ATOM 3609 C CA . GLU B 1 207 ? -0.737 -32.587 17.556 1.00 25.61 207 GLU B CA 1
ATOM 3610 C C . GLU B 1 207 ? -1.117 -32.507 16.085 1.00 23.94 207 GLU B C 1
ATOM 3611 O O . GLU B 1 207 ? -0.863 -33.447 15.321 1.00 26.30 207 GLU B O 1
ATOM 3617 N N . LEU B 1 208 ? -1.723 -31.389 15.676 1.00 21.37 208 LEU B N 1
ATOM 3618 C CA . LEU B 1 208 ? -2.116 -31.200 14.283 1.00 21.39 208 LEU B CA 1
ATOM 3619 C C . LEU B 1 208 ? -0.910 -31.132 13.359 1.00 27.61 208 LEU B C 1
ATOM 3620 O O . LEU B 1 208 ? -1.014 -31.477 12.176 1.00 33.34 208 LEU B O 1
ATOM 3625 N N . LEU B 1 209 ? 0.237 -30.673 13.867 1.00 24.38 209 LEU B N 1
ATOM 3626 C CA . LEU B 1 209 ? 1.463 -30.747 13.083 1.00 25.35 209 LEU B CA 1
ATOM 3627 C C . LEU B 1 209 ? 1.948 -32.187 12.972 1.00 29.68 209 LEU B C 1
ATOM 3628 O O . LEU B 1 209 ? 2.319 -32.641 11.884 1.00 33.11 209 LEU B O 1
ATOM 3633 N N . LYS B 1 210 ? 1.924 -32.922 14.090 1.00 26.37 210 LYS B N 1
ATOM 3634 C CA . LYS B 1 210 ? 2.424 -34.294 14.117 1.00 31.79 210 LYS B CA 1
ATOM 3635 C C . LYS B 1 210 ? 1.645 -35.193 13.168 1.00 37.39 210 LYS B C 1
ATOM 3636 O O . LYS B 1 210 ? 2.237 -35.965 12.405 1.00 43.92 210 LYS B O 1
ATOM 3642 N N . ASN B 1 211 ? 0.314 -35.125 13.208 1.00 36.66 211 ASN B N 1
ATOM 3643 C CA . ASN B 1 211 ? -0.510 -36.008 12.391 1.00 36.85 211 ASN B CA 1
ATOM 3644 C C . ASN B 1 211 ? -0.720 -35.476 10.973 1.00 34.99 211 ASN B C 1
ATOM 3645 O O . ASN B 1 211 ? -1.551 -36.019 10.237 1.00 37.65 211 ASN B O 1
ATOM 3650 N N . ASN B 1 212 ? 0.008 -34.426 10.591 1.00 32.37 212 ASN B N 1
ATOM 3651 C CA . ASN B 1 212 ? -0.022 -33.831 9.254 1.00 32.47 212 ASN B CA 1
ATOM 3652 C C . ASN B 1 212 ? -1.374 -33.209 8.903 1.00 33.93 212 ASN B C 1
ATOM 3653 O O . ASN B 1 212 ? -1.670 -32.998 7.722 1.00 31.37 212 ASN B O 1
ATOM 3658 N N . SER B 1 213 ? -2.197 -32.877 9.904 1.00 30.19 213 SER B N 1
ATOM 3659 C CA . SER B 1 213 ? -3.503 -32.288 9.616 1.00 25.89 213 SER B CA 1
ATOM 3660 C C . SER B 1 213 ? -3.386 -30.864 9.089 1.00 26.31 213 SER B C 1
ATOM 3661 O O . SER B 1 213 ? -4.205 -30.444 8.262 1.00 29.08 213 SER B O 1
ATOM 3664 N N . ILE B 1 214 ? -2.401 -30.097 9.562 1.00 24.92 214 ILE B N 1
ATOM 3665 C CA . ILE B 1 214 ? -2.257 -28.728 9.073 1.00 23.70 214 ILE B CA 1
ATOM 3666 C C . ILE B 1 214 ? -1.736 -28.732 7.640 1.00 27.72 214 ILE B C 1
ATOM 3667 O O . ILE B 1 214 ? -2.221 -27.982 6.784 1.00 28.02 214 ILE B O 1
ATOM 3672 N N . GLU B 1 215 ? -0.764 -29.597 7.349 1.00 26.31 215 GLU B N 1
ATOM 3673 C CA . GLU B 1 215 ? -0.306 -29.764 5.977 1.00 28.05 215 GLU B CA 1
ATOM 3674 C C . GLU B 1 215 ? -1.458 -30.133 5.049 1.00 31.99 215 GLU B C 1
ATOM 3675 O O . GLU B 1 215 ? -1.564 -29.603 3.936 1.00 31.33 215 GLU B O 1
ATOM 3681 N N . GLN B 1 216 ? -2.339 -31.032 5.492 1.00 30.47 216 GLN B N 1
ATOM 3682 C CA . GLN B 1 216 ? -3.449 -31.455 4.641 1.00 33.48 216 GLN B CA 1
ATOM 3683 C C . GLN B 1 216 ? -4.471 -30.339 4.467 1.00 34.20 216 GLN B C 1
ATOM 3684 O O . GLN B 1 216 ? -5.008 -30.151 3.369 1.00 36.26 216 GLN B O 1
ATOM 3690 N N . ALA B 1 217 ? -4.744 -29.585 5.536 1.00 33.00 217 ALA B N 1
ATOM 3691 C CA . ALA B 1 217 ? -5.710 -28.493 5.445 1.00 33.84 217 ALA B CA 1
ATOM 3692 C C . ALA B 1 217 ? -5.222 -27.381 4.523 1.00 34.66 217 ALA B C 1
ATOM 3693 O O . ALA B 1 217 ? -6.038 -26.693 3.902 1.00 35.47 217 ALA B O 1
ATOM 3695 N N . LEU B 1 218 ? -3.905 -27.195 4.417 1.00 28.29 218 LEU B N 1
ATOM 3696 C CA . LEU B 1 218 ? -3.324 -26.187 3.538 1.00 29.35 218 LEU B CA 1
ATOM 3697 C C . LEU B 1 218 ? -3.101 -26.683 2.115 1.00 33.90 218 LEU B C 1
ATOM 3698 O O . LEU B 1 218 ? -2.786 -25.869 1.239 1.00 37.65 218 LEU B O 1
ATOM 3703 N N . HIS B 1 219 ? -3.236 -27.989 1.871 1.00 37.65 219 HIS B N 1
ATOM 3704 C CA . HIS B 1 219 ? -2.961 -28.588 0.560 1.00 33.25 219 HIS B CA 1
ATOM 3705 C C . HIS B 1 219 ? -1.567 -28.222 0.057 1.00 33.49 219 HIS B C 1
ATOM 3706 O O . HIS B 1 219 ? -1.351 -28.061 -1.146 1.00 41.91 219 HIS B O 1
ATOM 3713 N N . THR B 1 220 ? -0.617 -28.083 0.982 1.00 31.11 220 THR B N 1
ATOM 3714 C CA . THR B 1 220 ? 0.757 -27.708 0.673 1.00 37.76 220 THR B CA 1
ATOM 3715 C C . THR B 1 220 ? 1.697 -28.582 1.489 1.00 34.72 220 THR B C 1
ATOM 3716 O O . THR B 1 220 ? 1.564 -28.658 2.715 1.00 35.13 220 THR B O 1
ATOM 3720 N N . LYS B 1 221 ? 2.641 -29.238 0.813 1.00 31.53 221 LYS B N 1
ATOM 3721 C CA . LYS B 1 221 ? 3.653 -30.018 1.513 1.00 29.09 221 LYS B CA 1
ATOM 3722 C C . LYS B 1 221 ? 4.578 -29.094 2.298 1.00 28.62 221 LYS B C 1
ATOM 3723 O O . LYS B 1 221 ? 5.134 -28.139 1.747 1.00 32.43 221 LYS B O 1
ATOM 3725 N N . LEU B 1 222 ? 4.742 -29.376 3.589 1.00 28.41 222 LEU B N 1
ATOM 3726 C CA . LEU B 1 222 ? 5.643 -28.622 4.452 1.00 26.43 222 LEU B CA 1
ATOM 3727 C C . LEU B 1 222 ? 6.950 -29.387 4.626 1.00 29.25 222 LEU B C 1
ATOM 3728 O O . LEU B 1 222 ? 6.936 -30.567 4.998 1.00 31.68 222 LEU B O 1
ATOM 3733 N N . THR B 1 223 ? 8.066 -28.725 4.343 1.00 27.29 223 THR B N 1
ATOM 3734 C CA . THR B 1 223 ? 9.395 -29.299 4.485 1.00 27.74 223 THR B CA 1
ATOM 3735 C C . THR B 1 223 ? 10.338 -28.245 5.038 1.00 27.76 223 THR B C 1
ATOM 3736 O O . THR B 1 223 ? 10.086 -27.042 4.905 1.00 27.26 223 THR B O 1
ATOM 3740 N N . PRO B 1 224 ? 11.439 -28.664 5.668 1.00 28.93 224 PRO B N 1
ATOM 3741 C CA . PRO B 1 224 ? 12.447 -27.686 6.103 1.00 22.30 224 PRO B CA 1
ATOM 3742 C C . PRO B 1 224 ? 13.016 -26.832 4.983 1.00 23.66 224 PRO B C 1
ATOM 3743 O O . PRO B 1 224 ? 13.352 -25.667 5.228 1.00 24.67 224 PRO B O 1
ATOM 3747 N N . GLU B 1 225 ? 13.139 -27.364 3.761 1.00 24.94 225 GLU B N 1
ATOM 3748 C CA . GLU B 1 225 ? 13.708 -26.567 2.679 1.00 27.91 225 GLU B CA 1
ATOM 3749 C C . GLU B 1 225 ? 12.770 -25.441 2.256 1.00 27.83 225 GLU B C 1
ATOM 3750 O O . GLU B 1 225 ? 13.232 -24.347 1.916 1.00 32.08 225 GLU B O 1
ATOM 3752 N N . SER B 1 226 ? 11.458 -25.672 2.309 1.00 26.12 226 SER B N 1
ATOM 3753 C CA . SER B 1 226 ? 10.498 -24.774 1.681 1.00 23.37 226 SER B CA 1
ATOM 3754 C C . SER B 1 226 ? 9.597 -24.012 2.645 1.00 23.97 226 SER B C 1
ATOM 3755 O O . SER B 1 226 ? 8.985 -23.020 2.231 1.00 27.34 226 SER B O 1
ATOM 3758 N N . THR B 1 227 ? 9.482 -24.440 3.900 1.00 24.42 227 THR B N 1
ATOM 3759 C CA . THR B 1 227 ? 8.529 -23.851 4.838 1.00 21.78 227 THR B CA 1
ATOM 3760 C C . THR B 1 227 ? 9.238 -22.969 5.859 1.00 22.81 227 THR B C 1
ATOM 3761 O O . THR B 1 227 ? 10.327 -23.301 6.343 1.00 21.31 227 THR B O 1
ATOM 3765 N N . ARG B 1 228 ? 8.603 -21.849 6.208 1.00 19.56 228 ARG B N 1
ATOM 3766 C CA . ARG B 1 228 ? 9.096 -20.986 7.272 1.00 19.62 228 ARG B CA 1
ATOM 3767 C C . ARG B 1 228 ? 7.941 -20.742 8.234 1.00 18.91 228 ARG B C 1
ATOM 3768 O O . ARG B 1 228 ? 6.847 -20.363 7.806 1.00 21.41 228 ARG B O 1
ATOM 3776 N N . PHE B 1 229 ? 8.171 -21.012 9.518 1.00 17.54 229 PHE B N 1
ATOM 3777 C CA . PHE B 1 229 ? 7.137 -20.936 10.545 1.00 16.74 229 PHE B CA 1
ATOM 3778 C C . PHE B 1 229 ? 7.343 -19.721 11.434 1.00 16.08 229 PHE B C 1
ATOM 3779 O O . PHE B 1 229 ? 8.469 -19.399 11.816 1.00 15.70 229 PHE B O 1
ATOM 3787 N N . MET B 1 230 ? 6.241 -19.075 11.804 1.00 15.84 230 MET B N 1
ATOM 3788 C CA . MET B 1 230 ? 6.244 -18.099 12.880 1.00 18.89 230 MET B CA 1
ATOM 3789 C C . MET B 1 230 ? 5.204 -18.528 13.909 1.00 15.86 230 MET B C 1
ATOM 3790 O O . MET B 1 230 ? 4.131 -19.013 13.542 1.00 17.95 230 MET B O 1
ATOM 3795 N N . ILE B 1 231 ? 5.538 -18.389 15.194 1.00 14.71 231 ILE B N 1
ATOM 3796 C CA . ILE B 1 231 ? 4.702 -18.891 16.289 1.00 13.91 231 ILE B CA 1
ATOM 3797 C C . ILE B 1 231 ? 4.452 -17.764 17.282 1.00 13.73 231 ILE B C 1
ATOM 3798 O O . ILE B 1 231 ? 5.403 -17.140 17.761 1.00 16.05 231 ILE B O 1
ATOM 3803 N N . CYS B 1 232 ? 3.181 -17.534 17.634 1.00 14.35 232 CYS B N 1
ATOM 3804 C CA . CYS B 1 232 ? 2.861 -16.556 18.675 1.00 12.74 232 CYS B CA 1
ATOM 3805 C C . CYS B 1 232 ? 1.616 -17.030 19.417 1.00 12.16 232 CYS B C 1
ATOM 3806 O O . CYS B 1 232 ? 0.549 -17.136 18.816 1.00 14.51 232 CYS B O 1
ATOM 3809 N N . GLY B 1 233 ? 1.754 -17.344 20.699 1.00 11.86 233 GLY B N 1
ATOM 3810 C CA . GLY B 1 233 ? 0.623 -17.900 21.425 1.00 15.17 233 GLY B CA 1
ATOM 3811 C C . GLY B 1 233 ? 0.955 -18.068 22.891 1.00 14.98 233 GLY B C 1
ATOM 3812 O O . GLY B 1 233 ? 1.938 -17.516 23.386 1.00 14.52 233 GLY B O 1
ATOM 3813 N N . ASN B 1 234 ? 0.116 -18.832 23.601 1.00 13.94 234 ASN B N 1
ATOM 3814 C CA . ASN B 1 234 ? 0.383 -19.000 25.021 1.00 12.64 234 ASN B CA 1
ATOM 3815 C C . ASN B 1 234 ? 1.716 -19.731 25.204 1.00 14.35 234 ASN B C 1
ATOM 3816 O O . ASN B 1 234 ? 2.139 -20.492 24.329 1.00 14.65 234 ASN B O 1
ATOM 3821 N N . PRO B 1 235 ? 2.430 -19.457 26.298 1.00 14.11 235 PRO B N 1
ATOM 3822 C CA . PRO B 1 235 ? 3.777 -20.034 26.468 1.00 15.52 235 PRO B CA 1
ATOM 3823 C C . PRO B 1 235 ? 3.850 -21.544 26.309 1.00 15.47 235 PRO B C 1
ATOM 3824 O O . PRO B 1 235 ? 4.805 -22.029 25.680 1.00 17.66 235 PRO B O 1
ATOM 3828 N N . GLU B 1 236 ? 2.875 -22.299 26.821 1.00 17.11 236 GLU B N 1
ATOM 3829 C CA . GLU B 1 236 ? 2.949 -23.753 26.678 1.00 16.68 236 GLU B CA 1
ATOM 3830 C C . GLU B 1 236 ? 2.795 -24.159 25.218 1.00 16.35 236 GLU B C 1
ATOM 3831 O O . GLU B 1 236 ? 3.508 -25.050 24.735 1.00 16.79 236 GLU B O 1
ATOM 3837 N N . MET B 1 237 ? 1.888 -23.500 24.491 1.00 14.21 237 MET B N 1
ATOM 3838 C CA . MET B 1 237 ? 1.755 -23.805 23.072 1.00 13.05 237 MET B CA 1
ATOM 3839 C C . MET B 1 237 ? 3.032 -23.474 22.319 1.00 15.38 237 MET B C 1
ATOM 3840 O O . MET B 1 237 ? 3.475 -24.259 21.474 1.00 15.99 237 MET B O 1
ATOM 3845 N N . VAL B 1 238 ? 3.630 -22.308 22.588 1.00 13.94 238 VAL B N 1
ATOM 3846 C CA . VAL B 1 238 ? 4.842 -21.943 21.854 1.00 13.39 238 VAL B CA 1
ATOM 3847 C C . VAL B 1 238 ? 5.932 -22.977 22.102 1.00 13.85 238 VAL B C 1
ATOM 3848 O O . VAL B 1 238 ? 6.597 -23.437 21.163 1.00 15.01 238 VAL B O 1
ATOM 3852 N N . LYS B 1 239 ? 6.119 -23.370 23.363 1.00 13.88 239 LYS B N 1
ATOM 3853 C CA . LYS B 1 239 ? 7.127 -24.374 23.683 1.00 15.71 239 LYS B CA 1
ATOM 3854 C C . LYS B 1 239 ? 6.833 -25.696 22.991 1.00 16.75 239 LYS B C 1
ATOM 3855 O O . LYS B 1 239 ? 7.717 -26.287 22.354 1.00 16.74 239 LYS B O 1
ATOM 3861 N N . ASP B 1 240 ? 5.594 -26.184 23.116 1.00 15.28 240 ASP B N 1
ATOM 3862 C CA . ASP B 1 240 ? 5.254 -27.481 22.534 1.00 16.85 240 ASP B CA 1
ATOM 3863 C C . ASP B 1 240 ? 5.364 -27.444 21.018 1.00 17.14 240 ASP B C 1
ATOM 3864 O O . ASP B 1 240 ? 5.787 -28.426 20.395 1.00 18.48 240 ASP B O 1
ATOM 3869 N N . THR B 1 241 ? 4.981 -26.319 20.408 1.00 14.76 241 THR B N 1
ATOM 3870 C CA . THR B 1 241 ? 5.031 -26.214 18.956 1.00 15.21 241 THR B CA 1
ATOM 3871 C C . THR B 1 241 ? 6.470 -26.227 18.450 1.00 15.41 241 THR B C 1
ATOM 3872 O O . THR B 1 241 ? 6.804 -26.958 17.507 1.00 17.21 241 THR B O 1
ATOM 3876 N N . PHE B 1 242 ? 7.343 -25.426 19.053 1.00 15.61 242 PHE B N 1
ATOM 3877 C CA . PHE B 1 242 ? 8.693 -25.410 18.507 1.00 17.99 242 PHE B CA 1
ATOM 3878 C C . PHE B 1 242 ? 9.422 -26.715 18.821 1.00 16.77 242 PHE B C 1
ATOM 3879 O O . PHE B 1 242 ? 10.175 -27.205 17.975 1.00 17.33 242 PHE B O 1
ATOM 3887 N N . GLN B 1 243 ? 9.151 -27.345 19.972 1.00 17.93 243 GLN B N 1
ATOM 3888 C CA . GLN B 1 243 ? 9.794 -28.632 20.229 1.00 16.43 243 GLN B CA 1
ATOM 3889 C C . GLN B 1 243 ? 9.286 -29.705 19.272 1.00 16.73 243 GLN B C 1
ATOM 3890 O O . GLN B 1 243 ? 10.059 -30.574 18.840 1.00 19.20 243 GLN B O 1
ATOM 3896 N N . THR B 1 244 ? 8.001 -29.644 18.904 1.00 16.44 244 THR B N 1
ATOM 3897 C CA . THR B 1 244 ? 7.458 -30.562 17.907 1.00 15.57 244 THR B CA 1
ATOM 3898 C C . THR B 1 244 ? 8.112 -30.354 16.544 1.00 17.18 244 THR B C 1
ATOM 3899 O O . THR B 1 244 ? 8.484 -31.321 15.869 1.00 18.43 244 THR B O 1
ATOM 3903 N N . LEU B 1 245 ? 8.264 -29.093 16.125 1.00 16.62 245 LEU B N 1
ATOM 3904 C CA . LEU B 1 245 ? 8.903 -28.809 14.840 1.00 15.16 245 LEU B CA 1
ATOM 3905 C C . LEU B 1 245 ? 10.369 -29.236 14.828 1.00 17.84 245 LEU B C 1
ATOM 3906 O O . LEU B 1 245 ? 10.864 -29.736 13.812 1.00 17.50 245 LEU B O 1
ATOM 3911 N N . LEU B 1 246 ? 11.088 -29.051 15.940 1.00 17.15 246 LEU B N 1
ATOM 3912 C CA . LEU B 1 246 ? 12.461 -29.556 15.990 1.00 17.85 246 LEU B CA 1
ATOM 3913 C C . LEU B 1 246 ? 12.490 -31.069 15.807 1.00 19.76 246 LEU B C 1
ATOM 3914 O O . LEU B 1 246 ? 13.364 -31.605 15.115 1.00 20.81 246 LEU B O 1
ATOM 3919 N N . ASP B 1 247 ? 11.534 -31.776 16.418 1.00 18.63 247 ASP B N 1
ATOM 3920 C CA . ASP B 1 247 ? 11.457 -33.224 16.246 1.00 19.23 247 ASP B CA 1
ATOM 3921 C C . ASP B 1 247 ? 11.177 -33.605 14.798 1.00 19.99 247 ASP B C 1
ATOM 3922 O O . ASP B 1 247 ? 11.569 -34.691 14.354 1.00 25.82 247 ASP B O 1
ATOM 3927 N N . MET B 1 248 ? 10.494 -32.738 14.059 1.00 20.04 248 MET B N 1
ATOM 3928 C CA . MET B 1 248 ? 10.150 -32.966 12.662 1.00 21.97 248 MET B CA 1
ATOM 3929 C C . MET B 1 248 ? 11.234 -32.505 11.690 1.00 22.68 248 MET B C 1
ATOM 3930 O O . MET B 1 248 ? 11.021 -32.572 10.475 1.00 26.24 248 MET B O 1
ATOM 3935 N N . GLY B 1 249 ? 12.378 -32.035 12.186 1.00 21.39 249 GLY B N 1
ATOM 3936 C CA . GLY B 1 249 ? 13.500 -31.699 11.335 1.00 23.35 249 GLY B CA 1
ATOM 3937 C C . GLY B 1 249 ? 13.725 -30.220 11.101 1.00 20.75 249 GLY B C 1
ATOM 3938 O O . GLY B 1 249 ? 14.656 -29.865 10.364 1.00 23.34 249 GLY B O 1
ATOM 3939 N N . TYR B 1 250 ? 12.918 -29.353 11.702 1.00 18.62 250 TYR B N 1
ATOM 3940 C CA . TYR B 1 250 ? 13.063 -27.912 11.552 1.00 16.42 250 TYR B CA 1
ATOM 3941 C C . TYR B 1 250 ? 14.051 -27.376 12.590 1.00 19.72 250 TYR B C 1
ATOM 3942 O O . TYR B 1 250 ? 14.447 -28.073 13.526 1.00 22.08 250 TYR B O 1
ATOM 3951 N N . ALA B 1 251 ? 14.463 -26.120 12.404 1.00 19.00 251 ALA B N 1
ATOM 3952 C CA . ALA B 1 251 ? 15.436 -25.495 13.292 1.00 18.39 251 ALA B CA 1
ATOM 3953 C C . ALA B 1 251 ? 15.084 -24.028 13.500 1.00 16.12 251 ALA B C 1
ATOM 3954 O O . ALA B 1 251 ? 14.439 -23.401 12.656 1.00 17.62 251 ALA B O 1
ATOM 3956 N N . MET B 1 252 ? 15.520 -23.489 14.638 1.00 17.10 252 MET B N 1
ATOM 3957 C CA . MET B 1 252 ? 15.314 -22.076 14.927 1.00 16.64 252 MET B CA 1
ATOM 3958 C C . MET B 1 252 ? 16.122 -21.185 13.996 1.00 17.05 252 MET B C 1
ATOM 3959 O O . MET B 1 252 ? 17.290 -21.458 13.700 1.00 18.44 252 MET B O 1
ATOM 3964 N N . HIS B 1 253 ? 15.488 -20.109 13.548 1.00 16.56 253 HIS B N 1
ATOM 3965 C CA . HIS B 1 253 ? 16.232 -18.975 13.018 1.00 15.60 253 HIS B CA 1
ATOM 3966 C C . HIS B 1 253 ? 17.096 -18.365 14.119 1.00 17.28 253 HIS B C 1
ATOM 3967 O O . HIS B 1 253 ? 16.649 -18.204 15.259 1.00 19.13 253 HIS B O 1
ATOM 3974 N N . ARG B 1 254 ? 18.346 -18.039 13.783 1.00 17.46 254 ARG B N 1
ATOM 3975 C CA . ARG B 1 254 ? 19.286 -17.405 14.704 1.00 17.95 254 ARG B CA 1
ATOM 3976 C C . ARG B 1 254 ? 19.956 -16.242 13.987 1.00 18.97 254 ARG B C 1
ATOM 3977 O O . ARG B 1 254 ? 19.739 -16.020 12.795 1.00 18.40 254 ARG B O 1
ATOM 3985 N N . ASN B 1 255 ? 20.820 -15.522 14.711 1.00 18.18 255 ASN B N 1
ATOM 3986 C CA . ASN B 1 255 ? 21.521 -14.389 14.117 1.00 19.30 255 ASN B CA 1
ATOM 3987 C C . ASN B 1 255 ? 22.246 -14.782 12.832 1.00 19.58 255 ASN B C 1
ATOM 3988 O O . ASN B 1 255 ? 22.220 -14.039 11.843 1.00 20.65 255 ASN B O 1
ATOM 3993 N N . ARG B 1 256 ? 22.893 -15.954 12.820 1.00 17.33 256 ARG B N 1
ATOM 3994 C CA . ARG B 1 256 ? 23.665 -16.385 11.659 1.00 18.00 256 ARG B CA 1
ATOM 3995 C C . ARG B 1 256 ? 23.149 -17.676 11.044 1.00 17.53 256 ARG B C 1
ATOM 3996 O O . ARG B 1 256 ? 23.766 -18.185 10.101 1.00 19.18 256 ARG B O 1
ATOM 4004 N N . ILE B 1 257 ? 22.059 -18.228 11.555 1.00 19.02 257 ILE B N 1
ATOM 4005 C CA . ILE B 1 257 ? 21.471 -19.457 11.030 1.00 20.11 257 ILE B CA 1
ATOM 4006 C C . ILE B 1 257 ? 20.137 -19.095 10.388 1.00 16.90 257 ILE B C 1
ATOM 4007 O O . ILE B 1 257 ? 19.258 -18.545 11.066 1.00 17.59 257 ILE B O 1
ATOM 4012 N N . PRO B 1 258 ? 19.946 -19.358 9.093 1.00 16.68 258 PRO B N 1
ATOM 4013 C CA . PRO B 1 258 ? 18.644 -19.029 8.485 1.00 16.00 258 PRO B CA 1
ATOM 4014 C C . PRO B 1 258 ? 17.482 -19.711 9.183 1.00 15.18 258 PRO B C 1
ATOM 4015 O O . PRO B 1 258 ? 16.524 -19.036 9.588 1.00 16.50 258 PRO B O 1
ATOM 4019 N N . GLY B 1 259 ? 17.562 -21.025 9.365 1.00 18.40 259 GLY B N 1
ATOM 4020 C CA . GLY B 1 259 ? 16.530 -21.711 10.118 1.00 17.71 259 GLY B CA 1
ATOM 4021 C C . GLY B 1 259 ? 15.155 -21.625 9.466 1.00 17.68 259 GLY B C 1
ATOM 4022 O O . GLY B 1 259 ? 14.969 -21.126 8.355 1.00 18.51 259 GLY B O 1
ATOM 4023 N N . GLN B 1 260 ? 14.168 -22.139 10.206 1.00 15.46 260 GLN B N 1
ATOM 4024 C CA . GLN B 1 260 ? 12.805 -22.168 9.703 1.00 16.45 260 GLN B CA 1
ATOM 4025 C C . GLN B 1 260 ? 11.770 -21.730 10.728 1.00 15.93 260 GLN B C 1
ATOM 4026 O O . GLN B 1 260 ? 10.580 -21.842 10.443 1.00 18.17 260 GLN B O 1
ATOM 4032 N N . ILE B 1 261 ? 12.175 -21.259 11.911 1.00 15.47 261 ILE B N 1
ATOM 4033 C CA . ILE B 1 261 ? 11.218 -20.949 12.974 1.00 16.94 261 ILE B CA 1
ATOM 4034 C C . ILE B 1 261 ? 11.570 -19.621 13.629 1.00 15.24 261 ILE B C 1
ATOM 4035 O O . ILE B 1 261 ? 12.721 -19.411 14.029 1.00 16.49 261 ILE B O 1
ATOM 4040 N N . MET B 1 262 ? 10.570 -18.744 13.778 1.00 15.55 262 MET B N 1
ATOM 4041 C CA A MET B 1 262 ? 10.646 -17.611 14.685 0.26 16.14 262 MET B CA 1
ATOM 4042 C CA B MET B 1 262 ? 10.627 -17.592 14.668 0.74 16.25 262 MET B CA 1
ATOM 4043 C C . MET B 1 262 ? 9.464 -17.687 15.642 1.00 14.71 262 MET B C 1
ATOM 4044 O O . MET B 1 262 ? 8.384 -18.158 15.277 1.00 17.54 262 MET B O 1
ATOM 4053 N N . MET B 1 263 ? 9.674 -17.237 16.879 1.00 15.05 263 MET B N 1
ATOM 4054 C CA . MET B 1 263 ? 8.593 -17.352 17.858 1.00 13.70 263 MET B CA 1
ATOM 4055 C C . MET B 1 263 ? 8.641 -16.227 18.888 1.00 16.78 263 MET B C 1
ATOM 4056 O O . MET B 1 263 ? 9.687 -15.620 19.145 1.00 17.20 263 MET B O 1
ATOM 4061 N N . GLU B 1 264 ? 7.480 -15.985 19.504 1.00 14.06 264 GLU B N 1
ATOM 4062 C CA . GLU B 1 264 ? 7.341 -14.988 20.551 1.00 12.97 264 GLU B CA 1
ATOM 4063 C C . GLU B 1 264 ? 6.165 -15.398 21.427 1.00 15.13 264 GLU B C 1
ATOM 4064 O O . GLU B 1 264 ? 5.097 -15.729 20.901 1.00 15.56 264 GLU B O 1
ATOM 4070 N N . ASN B 1 265 ? 6.362 -15.416 22.748 1.00 13.83 265 ASN B N 1
ATOM 4071 C CA . ASN B 1 265 ? 5.237 -15.687 23.636 1.00 13.51 265 ASN B CA 1
ATOM 4072 C C . ASN B 1 265 ? 4.207 -14.571 23.520 1.00 13.91 265 ASN B C 1
ATOM 4073 O O . ASN B 1 265 ? 4.553 -13.384 23.494 1.00 15.98 265 ASN B O 1
ATOM 4078 N N . GLY B 1 266 ? 2.931 -14.956 23.475 1.00 14.90 266 GLY B N 1
ATOM 4079 C CA . GLY B 1 266 ? 1.857 -13.979 23.345 1.00 16.45 266 GLY B CA 1
ATOM 4080 C C . GLY B 1 266 ? 1.494 -13.244 24.617 1.00 17.04 266 GLY B C 1
ATOM 4081 O O . GLY B 1 266 ? 0.740 -12.262 24.572 1.00 16.18 266 GLY B O 1
ATOM 4082 N N . PHE B 1 267 ? 2.018 -13.693 25.747 1.00 15.36 267 PHE B N 1
ATOM 4083 C CA . PHE B 1 267 ? 1.864 -13.011 27.015 1.00 16.82 267 PHE B CA 1
ATOM 4084 C C . PHE B 1 267 ? 2.819 -13.660 28.000 1.00 21.20 267 PHE B C 1
ATOM 4085 O O . PHE B 1 267 ? 3.532 -14.598 27.629 1.00 20.00 267 PHE B O 1
#

Solvent-accessible surface area: 22401 Å² total; per-residue (Å²): 152,55,71,43,38,106,15,103,0,57,102,45,112,102,60,17,38,44,10,0,2,0,1,0,32,47,31,184,92,5,180,10,126,8,0,21,47,0,102,0,0,19,103,77,82,212,27,101,17,52,103,56,36,20,0,6,13,9,55,139,32,130,46,0,45,0,8,3,44,11,104,88,113,16,72,7,14,66,52,5,65,77,17,118,139,43,56,53,0,0,0,27,101,95,14,55,7,146,1,18,6,70,126,2,63,82,36,36,17,0,0,0,0,0,17,29,30,3,0,3,0,0,1,0,0,23,37,24,102,48,1,85,118,73,0,66,16,0,0,0,0,1,7,10,37,9,40,55,33,18,32,16,34,119,111,1,43,73,78,43,126,119,52,2,49,20,11,4,0,0,19,50,1,78,12,142,75,27,42,49,19,82,67,1,2,76,4,4,126,63,68,25,0,49,121,38,1,163,22,72,21,54,50,124,29,0,17,0,0,0,2,1,49,53,64,5,7,119,35,0,33,90,7,0,78,128,70,50,10,41,48,42,134,162,221,87,94,5,29,0,12,70,35,83,29,180,151,52,69,41,34,107,19,114,1,54,105,43,120,98,62,16,38,44,10,0,2,0,0,0,29,47,31,174,88,5,190,14,131,7,0,22,36,0,98,0,0,26,108,85,83,218,31,95,14,77,99,52,36,19,0,2,13,8,51,139,30,131,47,0,36,0,9,4,45,11,103,89,111,15,84,8,15,61,39,5,60,143,16,116,135,44,58,63,0,0,1,31,96,92,13,38,8,144,2,20,7,84,129,1,63,96,36,52,18,0,0,0,0,0,16,29,31,3,0,3,1,0,1,0,0,23,56,25,88,56,1,82,132,39,0,67,19,0,1,0,0,2,6,11,37,8,41,53,33,18,32,11,34,121,109,2,44,71,84,41,124,124,56,3,52,20,10,3,0,0,14,47,2,78,11,138,76,27,42,46,18,83,64,1,6,80,4,4,115,64,64,22,0,47,121,37,1,165,24,71,23,55,50,78,39,0,15,0,0,0,1,1,50,53,66,4,5,107,36,0,41,90,6,0,73,124,73,50,12,43,20,40,135,150,214,94,89,4,28,0,13,72,38,81,29,178

Foldseek 3Di:
DDQKDKKWWAFWDDLDLFKIKTKIADDPQAADAQLWWWKKWDDDPPDIDIDIFHFQAARPDRITMTMDGQDVPDPVSVVVSPDGTGDIMITGRDIDDDLHCPLAFFAFAEEEEEEQRQCRSVNRVVVDVCPLVRYCPYEYEYEYADVSSVSCCVVQVVQQCVHYYYAYEHCNDDDPVHHYNDADLVCVVVCVVVVSVVHDDDFVGAAYEYEYAPVSQVSNVVSVVVRPFDDPDPPRSTRYHYDYND/DDQKDKKWWAFWDPLDLFKIKTKIADDPLAADAQLWWWKKWDDDPPRIDIDIFHFQAARPDRITMGMDGQDVPDPVSVVVSPGGGGDIMITGRDIDDDLHVPLAFFEFEEEEEEEQRQCRSVNHVVPPVCVLVRYCPYEYEYEYADVSSVSCCVVQVVQQCVHYYYAYEHCNDDDPVHHYNDAPLVCVVVCVVVVSVVHDDDQVGAAYEYEYAVVSQVSNVVSVVVVPWDDPDPPRSTRYHYDYND

B-factor: mean 22.57, std 11.18, range [8.15, 76.28]

Radius of gyration: 26.15 Å; Cα contacts (8 Å, |Δi|>4): 1170; chains: 2; bounding box: 68×70×70 Å

Nearest PDB structures (foldseek):
  5ufa-assembly3_C  TM=9.924E-01  e=1.070E-51  Neisseria gonorrhoeae NCCP11945
  5thx-assembly1_A  TM=9.311E-01  e=8.513E-29  Neisseria gonorrhoeae MIA_2011_03-10
  1a8p-assembly1_A  TM=9.306E-01  e=9.251E-28  Azotobacter vinelandii
  6rra-assembly1_A  TM=9.242E-01  e=1.335E-27  Brucella ovis ATCC 25840
  4f7d-assembly1_A  TM=8.718E-01  e=3.862E-26  Burkholderia thailandensis E264

CATH classification: 2.40.30.10 (+1 more: 3.40.50.80)

Sequence (492 aa):
EAKFTEEKILWVKHHTPKKLITFAISRPESYRFKAGQFSRRLGFYEGKGFIWRAYSVVVSAEEYADTLEEYFAVVLIQDGPMSALFAKMQQGDTILLDKNATGFLLPERFPDGKDLVMLCTGSGIAPFLSILEEQPEIRQRRFDTVNLIHSVSFPEELIFNDRLAALSEHSFRFVPVTTRAAANNPPSSGGLLSSGKRRRIPELLKNNSIEQALHTKLTPESTRFMICGNPEMVKDTFQTLLDMGYAMMHRNRIPGQIMMENGFEAKFTEEKILWVKKHHTPKKLITFAISRPESYRFKAGQFSRRLGFYEGKGFIWRAYSVVSAEYADTLEYFAVVLIQDGPMSALFAKMQQGDTILLDKNATGFLLLPERFPDGKDDLVMLCTGSGIAPFLSILEQPEIRQRRFDTVNLIHSVSFPEELIFNDRLAALSEHSFRFVPVTTRAAANNPPSSGGLLSSGKRIPELLKNNSIEQALHTKLTPESTRFMICGNPEMVKDTFQTLLDMGYAMHRNRIPGQIMMMENGF